Protein 5ZFG (pdb70)

B-factor: mean 17.33, std 9.73, range [2.69, 78.85]

Foldseek 3Di:
DAKEKEAALQDLLRLLLVLLCVVLVRGHHYDHAPVVVLRLVDVVVCVQPVVSDDIWMQDPNNIGDDSLVSSVVCCVPPPVVDPLQHPPVVLNVQLVVLSVCLVVAQLVLLVVPLCDDPVSVVSNVVSLVVQLVQCVVVVELASRHVDHHSSRRSNLLSVLSCVLSVNDPVVSPSVVNSNVVCCVVPVVSVVSSVSSSVVSND/DDKEKEAAQQDLLRLLLVLLCVVLVPDYHYDHQPVVVLRLPDVVVCVQPVVSDDIWMQDVNNIGDDSLVSSVCCCVPRPVVDPLQHPDVVLNVQLVVLSVLLVPAQLVLLVCQLDDPNDPVSVVSNVVSLVVQLVQCVVVVELASRHVDHHSSRRSNLLSVLSCVLVVNDPVVSPSVVNSNVVCCVVPVVSVVSSVSSSVVSD

Organism: Bombyx mori (NCBI:txid7091)

Sequence (405 aa):
MVLKLYAVVSDGPPSLSVRQALVALEVPFELINNVDFGAGEHMMTSDYALMNPQKEIPVLDDEGFYLSESNAILQYIICDKKYRPGSPLYPQDPKSRRAIVNHRLCFNLSSSYYANISAYTMRTPLGLKKVHISLDVLETYLTRTNTSYAAANHLTIADFPLINSTMTLEAIDDFDFSKYTKIHKKWYNDFKVKYPDLWKISESAMKEIQHMVLKLYAVVSDGPPSLSVRQALVALEVPFELINVDFGAGEHMMTSDYALMNPQKEIPVLDDEGFYLSESNAILQYICDKKYRPGSPLYPQDPKSRRAIVNHRLCFNLSSSYYANISAYTMAERTPLGLKKVHISLDVLETYLTRTNTSYAAANHLTIADFPLINSTMTLEAIDDFDFSKYTKIHKWYNDFKVKYPDDLWKISESSAMKEIQ

Solvent-accessible surface area: 17338 Å² total; per-residue (Å²): 152,55,5,58,0,34,1,19,50,70,10,10,37,0,0,1,0,47,0,0,0,62,38,6,144,16,102,49,79,64,35,98,9,77,126,80,79,18,65,10,122,68,93,104,8,17,108,26,1,13,21,92,89,27,6,0,0,18,8,110,49,26,97,5,5,20,20,10,0,0,0,7,4,0,2,18,93,74,95,72,62,10,83,14,4,18,116,76,39,103,39,16,1,33,0,0,3,11,2,12,1,10,49,40,18,0,51,46,42,0,25,78,30,6,124,171,79,120,111,19,66,125,88,0,46,88,4,0,78,14,0,27,32,22,4,71,113,47,117,30,61,19,1,7,16,106,72,13,0,0,0,0,0,8,0,0,0,0,0,0,0,0,54,10,46,136,28,111,10,56,149,15,96,78,0,69,132,7,4,54,60,0,42,122,136,52,68,78,4,14,133,18,0,60,56,0,17,116,84,40,96,205,82,106,9,70,0,36,1,20,52,70,10,12,38,0,0,1,0,47,0,0,0,56,37,6,143,17,93,46,86,67,36,98,9,78,128,80,81,18,64,10,121,66,92,104,7,16,109,26,2,14,22,91,88,26,6,0,0,18,12,152,48,25,98,5,4,20,21,11,0,0,0,7,4,0,1,18,91,82,96,72,62,10,83,15,4,18,118,75,38,105,38,16,1,33,0,0,4,10,2,12,2,10,50,38,19,0,52,48,41,0,22,68,30,7,76,104,152,124,66,118,112,18,68,125,88,0,44,89,4,0,77,14,0,28,34,21,3,71,109,49,115,29,62,24,1,5,18,106,72,12,0,0,0,0,0,8,0,0,0,0,0,0,0,0,53,10,52,133,28,107,12,57,148,16,94,79,0,74,122,6,4,52,46,0,43,110,134,70,78,93,10,13,136,18,0,73,70,0,14,130,99,46,111

Nearest PDB structures (foldseek):
  5zfg-assembly1_A  TM=1.005E+00  e=3.475E-33  Bombyx mori
  3vk9-assembly3_D  TM=9.423E-01  e=1.813E-15  Bombyx mori
  7rhp-assembly1_A  TM=9.390E-01  e=8.475E-15  Apis mellifera
  5f0g-assembly1_B  TM=9.377E-01  e=7.951E-14  Drosophila melanogaster
  5f0g-assembly1_A  TM=9.403E-01  e=1.444E-13  Drosophila melanogaster

Secondary structure (DSSP, 8-state):
--EEEEE-TT-HHHHHHHHHHHHTT--EEEEE--TTTTGGGSHHHHHH-TT--S-EEEETTEEEE-HHHHHHHHHHHH-TT-TTS--SHHHHHHHHHHHHHIIIIIHHHHHHHH---HHHHHHHHHHHHHHHHHHHHHT-SSSSSSS--TTHHHHHHHHHHHHHTT---TTSHHHHHHHHHHHHH-HHHHHHHHHHHHHHH-/--EEEEE-TT-HHHHHHHHHHHHTT---EEEE--TTTTGGGSHHHHHH-TT--S-EEEETTEEEE-HHHHHHHHHHHH-TT-TTS--SHHHHH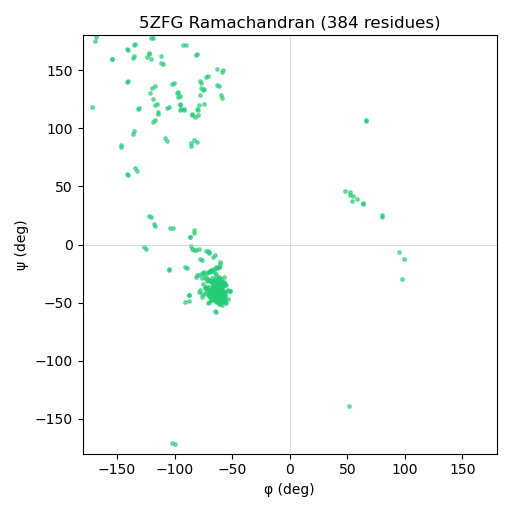HHHHHHHHIIIIIHHHHHHHH-----HHHHHHHHHHHHHHHHHHHHHT-SSSSSSS--TTHHHHHHHHHHHHHTT---TTSHHHHHHHHHHHHH-HHHHHHHHHHHHHH-

Structure (mmCIF, N/CA/C/O backbone):
data_5ZFG
#
_entry.id   5ZFG
#
_cell.length_a   86.249
_cell.length_b   86.249
_cell.length_c   58.772
_cell.angle_alpha   90.00
_cell.angle_beta   90.00
_cell.angle_gamma   90.00
#
_symmetry.space_group_name_H-M   'P 41'
#
loop_
_entity.id
_entity.type
_entity.pdbx_description
1 polymer 'Glutathione S-transferase'
2 non-polymer 1,2-ETHANEDIOL
3 non-polymer 'ACETATE ION'
4 water water
#
loop_
_atom_site.group_PDB
_atom_site.id
_atom_site.type_symbol
_atom_site.label_atom_id
_atom_site.label_alt_id
_atom_site.label_comp_id
_atom_site.label_asym_id
_atom_site.label_entity_id
_atom_site.label_seq_id
_atom_site.pdbx_PDB_ins_code
_atom_site.Cartn_x
_atom_site.Cartn_y
_atom_site.Cartn_z
_atom_site.occupancy
_atom_site.B_iso_or_equiv
_atom_site.auth_seq_id
_atom_site.auth_comp_id
_atom_site.auth_asym_id
_atom_site.auth_atom_id
_atom_site.pdbx_PDB_model_num
ATOM 1 N N . MET A 1 1 ? 53.956 21.053 -10.949 1.00 34.26 1 MET A N 1
ATOM 2 C CA . MET A 1 1 ? 53.689 22.484 -11.008 1.00 38.26 1 MET A CA 1
ATOM 3 C C . MET A 1 1 ? 52.501 22.823 -10.105 1.00 38.64 1 MET A C 1
ATOM 4 O O . MET A 1 1 ? 51.735 21.949 -9.700 1.00 35.07 1 MET A O 1
ATOM 9 N N . VAL A 1 2 ? 52.356 24.101 -9.795 1.00 44.38 2 VAL A N 1
ATOM 10 C CA . VAL A 1 2 ? 51.376 24.551 -8.817 1.00 34.83 2 VAL A CA 1
ATOM 11 C C . VAL A 1 2 ? 49.977 24.508 -9.437 1.00 23.10 2 VAL A C 1
ATOM 12 O O . VAL A 1 2 ? 49.770 24.924 -10.585 1.00 27.19 2 VAL A O 1
ATOM 16 N N . LEU A 1 3 ? 49.022 23.944 -8.700 1.00 29.15 3 LEU A N 1
ATOM 17 C CA . LEU A 1 3 ? 47.621 24.103 -9.066 1.00 25.40 3 LEU A CA 1
ATOM 18 C C . LEU A 1 3 ? 47.254 25.580 -8.987 1.00 16.22 3 LEU A C 1
ATOM 19 O O . LEU A 1 3 ? 47.809 26.329 -8.183 1.00 18.40 3 LEU A O 1
ATOM 24 N N . LYS A 1 4 ? 46.293 26.001 -9.808 1.00 15.15 4 LYS A N 1
ATOM 25 C CA . LYS A 1 4 ? 45.753 27.355 -9.733 1.00 12.13 4 LYS A CA 1
ATOM 26 C C . LYS A 1 4 ? 44.267 27.252 -9.418 1.00 8.85 4 LYS A C 1
ATOM 27 O O . LYS A 1 4 ? 43.533 26.562 -10.134 1.00 12.59 4 LYS A O 1
ATOM 33 N N . LEU A 1 5 ? 43.839 27.917 -8.350 1.00 6.32 5 LEU A N 1
ATOM 34 C CA . LEU A 1 5 ? 42.428 27.947 -7.963 1.00 7.61 5 LEU A CA 1
ATOM 35 C C . LEU A 1 5 ? 41.888 29.364 -8.074 1.00 7.72 5 LEU A C 1
ATOM 36 O O . LEU A 1 5 ? 42.365 30.269 -7.382 1.00 8.52 5 LEU A O 1
ATOM 41 N N . TYR A 1 6 ? 40.862 29.537 -8.898 1.00 6.22 6 TYR A N 1
ATOM 42 C CA . TYR A 1 6 ? 40.125 30.793 -8.977 1.00 8.66 6 TYR A CA 1
ATOM 43 C C . TYR A 1 6 ? 38.942 30.726 -8.017 1.00 8.55 6 TYR A C 1
ATOM 44 O O . TYR A 1 6 ? 38.051 29.888 -8.189 1.00 8.07 6 TYR A O 1
ATOM 53 N N . ALA A 1 7 ? 38.941 31.599 -7.006 1.00 6.25 7 ALA A N 1
ATOM 54 C CA . ALA A 1 7 ? 38.032 31.495 -5.867 1.00 9.66 7 ALA A CA 1
ATOM 55 C C . ALA A 1 7 ? 37.541 32.883 -5.471 1.00 10.94 7 ALA A C 1
ATOM 56 O O . ALA A 1 7 ? 38.092 33.896 -5.905 1.00 10.72 7 ALA A O 1
ATOM 58 N N . VAL A 1 8 ? 36.498 32.932 -4.621 1.00 10.46 8 VAL A N 1
ATOM 59 C CA A VAL A 1 8 ? 36.067 34.175 -3.989 0.75 9.61 8 VAL A CA 1
ATOM 60 C CA B VAL A 1 8 ? 36.057 34.172 -3.992 0.25 9.72 8 VAL A CA 1
ATOM 61 C C . VAL A 1 8 ? 36.116 34.000 -2.483 1.00 15.46 8 VAL A C 1
ATOM 62 O O . VAL A 1 8 ? 35.836 32.923 -1.950 1.00 10.08 8 VAL A O 1
ATOM 69 N N . SER A 1 9 ? 36.454 35.092 -1.798 1.00 12.24 9 SER A N 1
ATOM 70 C CA . SER A 1 9 ? 36.786 35.062 -0.381 1.00 12.49 9 SER A CA 1
ATOM 71 C C . SER A 1 9 ? 35.609 34.724 0.517 1.00 10.17 9 SER A C 1
ATOM 72 O O . SER A 1 9 ? 35.832 34.275 1.647 1.00 13.04 9 SER A O 1
ATOM 75 N N . ASP A 1 10 ? 34.372 34.934 0.061 1.00 7.85 10 ASP A N 1
ATOM 76 C CA . ASP A 1 10 ? 33.197 34.723 0.890 1.00 12.34 10 ASP A CA 1
ATOM 77 C C . ASP A 1 10 ? 32.280 33.618 0.357 1.00 10.85 10 ASP A C 1
ATOM 78 O O . ASP A 1 10 ? 31.125 33.524 0.783 1.00 14.35 10 ASP A O 1
ATOM 83 N N . GLY A 1 11 ? 32.758 32.778 -0.559 1.00 10.94 11 GLY A N 1
ATOM 84 C CA . GLY A 1 11 ? 31.906 31.779 -1.167 1.00 7.08 11 GLY A CA 1
ATOM 85 C C . GLY A 1 11 ? 32.150 30.373 -0.662 1.00 7.45 11 GLY A C 1
ATOM 86 O O . GLY A 1 11 ? 33.237 29.820 -0.826 1.00 7.96 11 GLY A O 1
ATOM 87 N N . PRO A 1 12 ? 31.141 29.761 -0.044 1.00 7.54 12 PRO A N 1
ATOM 88 C CA . PRO A 1 12 ? 31.319 28.429 0.561 1.00 5.63 12 PRO A CA 1
ATOM 89 C C . PRO A 1 12 ? 31.917 27.393 -0.386 1.00 8.44 12 PRO A C 1
ATOM 90 O O . PRO A 1 12 ? 32.764 26.599 0.053 1.00 9.22 12 PRO A O 1
ATOM 94 N N . PRO A 1 13 ? 31.544 27.351 -1.680 1.00 8.36 13 PRO A N 1
ATOM 95 C CA . PRO A 1 13 ? 32.173 26.334 -2.551 1.00 7.51 13 PRO A CA 1
ATOM 96 C C . PRO A 1 13 ? 33.674 26.536 -2.706 1.00 5.88 13 PRO A C 1
ATOM 97 O O . PRO A 1 13 ? 34.443 25.557 -2.749 1.00 4.06 13 PRO A O 1
ATOM 101 N N . SER A 1 14 ? 34.092 27.803 -2.787 1.00 4.57 14 SER A N 1
ATOM 102 C CA . SER A 1 14 ? 35.514 28.155 -2.811 1.00 6.11 14 SER A CA 1
ATOM 103 C C . SER A 1 14 ? 36.212 27.717 -1.526 1.00 5.37 14 SER A C 1
ATOM 104 O O . SER A 1 14 ? 37.313 27.138 -1.564 1.00 5.50 14 SER A O 1
ATOM 107 N N . LEU A 1 15 ? 35.600 28.025 -0.372 1.00 4.80 15 LEU A N 1
ATOM 108 C CA . LEU A 1 15 ? 36.196 27.674 0.913 1.00 6.45 15 LEU A CA 1
ATOM 109 C C . LEU A 1 15 ? 36.407 26.176 1.020 1.00 8.83 15 LEU A C 1
ATOM 110 O O . LEU A 1 15 ? 37.446 25.722 1.498 1.00 6.86 15 LEU A O 1
ATOM 115 N N . SER A 1 16 ? 35.433 25.391 0.560 1.00 4.82 16 SER A N 1
ATOM 116 C CA . SER A 1 16 ? 35.530 23.940 0.680 1.00 4.70 16 SER A CA 1
ATOM 117 C C . SER A 1 16 ? 36.718 23.406 -0.106 1.00 5.71 16 SER A C 1
ATOM 118 O O . SER A 1 16 ? 37.455 22.536 0.378 1.00 5.73 16 SER A O 1
ATOM 121 N N . VAL A 1 17 ? 36.927 23.915 -1.320 1.00 4.00 17 VAL A N 1
ATOM 122 C CA . VAL A 1 17 ? 38.047 23.429 -2.115 1.00 4.57 17 VAL A CA 1
ATOM 123 C C . VAL A 1 17 ? 39.368 23.814 -1.453 1.00 7.46 17 VAL A C 1
ATOM 124 O O . VAL A 1 17 ? 40.303 23.005 -1.392 1.00 6.30 17 VAL A O 1
ATOM 128 N N . ARG A 1 18 ? 39.447 25.031 -0.911 1.00 7.08 18 ARG A N 1
ATOM 129 C CA . ARG A 1 18 ? 40.680 25.440 -0.237 1.00 4.79 18 ARG A CA 1
ATOM 130 C C . ARG A 1 18 ? 40.971 24.551 0.965 1.00 4.97 18 ARG A C 1
ATOM 131 O O . ARG A 1 18 ? 42.121 24.145 1.174 1.00 8.69 18 ARG A O 1
ATOM 139 N N . GLN A 1 19 ? 39.945 24.238 1.767 1.00 5.58 19 GLN A N 1
ATOM 140 C CA . GLN A 1 19 ? 40.148 23.381 2.934 1.00 8.26 19 GLN A CA 1
ATOM 141 C C . GLN A 1 19 ? 40.675 22.008 2.530 1.00 9.13 19 GLN A C 1
ATOM 142 O O . GLN A 1 19 ? 41.608 21.489 3.153 1.00 10.11 19 GLN A O 1
ATOM 148 N N . ALA A 1 20 ? 40.116 21.421 1.467 1.00 7.39 20 ALA A N 1
ATOM 149 C CA . ALA A 1 20 ? 40.599 20.124 0.996 1.00 6.42 20 ALA A CA 1
ATOM 150 C C . ALA A 1 20 ? 42.053 20.192 0.518 1.00 8.59 20 ALA A C 1
ATOM 151 O O . ALA A 1 20 ? 42.862 19.308 0.837 1.00 10.03 20 ALA A O 1
ATOM 153 N N . LEU A 1 21 ? 42.398 21.213 -0.278 1.00 7.18 21 LEU A N 1
ATOM 154 C CA . LEU A 1 21 ? 43.779 21.355 -0.730 1.00 10.12 21 LEU A CA 1
ATOM 155 C C . LEU A 1 21 ? 44.725 21.492 0.456 1.00 10.12 21 LEU A C 1
ATOM 156 O O . LEU A 1 21 ? 45.805 20.891 0.468 1.00 10.43 21 LEU A O 1
ATOM 161 N N . VAL A 1 22 ? 44.318 22.255 1.472 1.00 10.50 22 VAL A N 1
ATOM 162 C CA . VAL A 1 22 ? 45.154 22.443 2.656 1.00 12.15 22 VAL A CA 1
ATOM 163 C C . VAL A 1 22 ? 45.239 21.157 3.467 1.00 12.93 22 VAL A C 1
ATOM 164 O O . VAL A 1 22 ? 46.329 20.755 3.899 1.00 14.52 22 VAL A O 1
ATOM 168 N N . ALA A 1 23 ? 44.100 20.477 3.668 1.00 11.95 23 ALA A N 1
ATOM 169 C CA . ALA A 1 23 ? 44.097 19.231 4.438 1.00 13.42 23 ALA A CA 1
ATOM 170 C C . ALA A 1 23 ? 44.969 18.166 3.782 1.00 18.10 23 ALA A C 1
ATOM 171 O O . ALA A 1 23 ? 45.650 17.392 4.469 1.00 17.93 23 ALA A O 1
ATOM 173 N N . LEU A 1 24 ? 44.961 18.110 2.458 1.00 9.85 24 LEU A N 1
ATOM 174 C CA . LEU A 1 24 ? 45.736 17.133 1.704 1.00 11.94 24 LEU A CA 1
ATOM 175 C C . LEU A 1 24 ? 47.165 17.589 1.444 1.00 13.48 24 LEU A C 1
ATOM 176 O O . LEU A 1 24 ? 47.944 16.838 0.831 1.00 13.04 24 LEU A O 1
ATOM 181 N N . GLU A 1 25 ? 47.520 18.797 1.887 1.00 11.82 25 GLU A N 1
ATOM 182 C CA . GLU A 1 25 ? 48.842 19.375 1.661 1.00 12.96 25 GLU A CA 1
ATOM 183 C C . GLU A 1 25 ? 49.212 19.402 0.179 1.00 15.01 25 GLU A C 1
ATOM 184 O O . GLU A 1 25 ? 50.345 19.108 -0.197 1.00 14.86 25 GLU A O 1
ATOM 190 N N . VAL A 1 26 ? 48.252 19.756 -0.670 1.00 14.06 26 VAL A N 1
ATOM 191 C CA . VAL A 1 26 ? 48.493 19.933 -2.098 1.00 11.90 26 VAL A CA 1
ATOM 192 C C . VAL A 1 26 ? 48.755 21.417 -2.334 1.00 14.17 26 VAL A C 1
ATOM 193 O O . VAL A 1 26 ? 47.857 22.242 -2.077 1.00 15.04 26 VAL A O 1
ATOM 197 N N . PRO A 1 27 ? 49.950 21.806 -2.771 1.00 18.44 27 PRO A N 1
ATOM 198 C CA . PRO A 1 27 ? 50.238 23.236 -2.942 1.00 18.48 27 PRO A CA 1
ATOM 199 C C . PRO A 1 27 ? 49.489 23.821 -4.132 1.00 15.68 27 PRO A C 1
ATOM 200 O O . PRO A 1 27 ? 49.298 23.160 -5.155 1.00 14.07 27 PRO A O 1
ATOM 204 N N . PHE A 1 28 ? 49.079 25.080 -3.995 1.00 19.60 28 PHE A N 1
ATOM 205 C CA . PHE A 1 28 ? 48.347 25.739 -5.068 1.00 13.84 28 PHE A CA 1
ATOM 206 C C . PHE A 1 28 ? 48.538 27.246 -4.979 1.00 14.79 28 PHE A C 1
ATOM 207 O O . PHE A 1 28 ? 48.910 27.786 -3.931 1.00 20.50 28 PHE A O 1
ATOM 215 N N . GLU A 1 29 ? 48.292 27.910 -6.107 1.00 12.96 29 GLU A N 1
ATOM 216 C CA . GLU A 1 29 ? 48.197 29.364 -6.183 1.00 13.33 29 GLU A CA 1
ATOM 217 C C . GLU A 1 29 ? 46.729 29.766 -6.115 1.00 15.20 29 GLU A C 1
ATOM 218 O O . GLU A 1 29 ? 45.901 29.202 -6.834 1.00 14.21 29 GLU A O 1
ATOM 224 N N . LEU A 1 30 ? 46.421 30.726 -5.247 1.00 10.21 30 LEU A N 1
ATOM 225 C CA . LEU A 1 30 ? 45.076 31.250 -5.064 1.00 10.83 30 LEU A CA 1
ATOM 226 C C . LEU A 1 30 ? 44.910 32.531 -5.871 1.00 13.51 30 LEU A C 1
ATOM 227 O O . LEU A 1 30 ? 45.701 33.471 -5.725 1.00 12.73 30 LEU A O 1
ATOM 232 N N . ILE A 1 31 ? 43.876 32.576 -6.705 1.00 9.48 31 ILE A N 1
ATOM 233 C CA . ILE A 1 31 ? 43.513 33.789 -7.431 1.00 13.24 31 ILE A CA 1
ATOM 234 C C . ILE A 1 31 ? 42.156 34.237 -6.909 1.00 13.20 31 ILE A C 1
ATOM 235 O O . ILE A 1 31 ? 41.146 33.553 -7.118 1.00 9.84 31 ILE A O 1
ATOM 240 N N . ASN A 1 32 ? 42.123 35.374 -6.211 1.00 9.83 32 ASN A N 1
ATOM 241 C CA A ASN A 1 32 ? 40.883 35.907 -5.662 0.36 15.67 32 ASN A CA 1
ATOM 242 C CA B ASN A 1 32 ? 40.870 35.884 -5.666 0.64 15.66 32 ASN A CA 1
ATOM 243 C C . ASN A 1 32 ? 40.146 36.642 -6.769 1.00 17.84 32 ASN A C 1
ATOM 244 O O . ASN A 1 32 ? 40.580 37.720 -7.188 1.00 19.77 32 ASN A O 1
ATOM 253 N N . VAL A 1 33 ? 39.036 36.071 -7.238 1.00 9.21 33 VAL A N 1
ATOM 254 C CA . VAL A 1 33 ? 38.315 36.636 -8.372 1.00 13.95 33 VAL A CA 1
ATOM 255 C C . VAL A 1 33 ? 37.568 37.883 -7.915 1.00 11.64 33 VAL A C 1
ATOM 256 O O . VAL A 1 33 ? 36.930 37.892 -6.852 1.00 14.78 33 VAL A O 1
ATOM 260 N N . ASP A 1 34 ? 37.670 38.951 -8.705 1.00 12.73 34 ASP A N 1
ATOM 261 C CA . ASP A 1 34 ? 37.033 40.227 -8.378 1.00 16.42 34 ASP A CA 1
ATOM 262 C C . ASP A 1 34 ? 35.559 40.148 -8.768 1.00 17.10 34 ASP A C 1
ATOM 263 O O . ASP A 1 34 ? 35.173 40.494 -9.880 1.00 14.85 34 ASP A O 1
ATOM 268 N N . PHE A 1 35 ? 34.734 39.672 -7.833 1.00 17.90 35 PHE A N 1
ATOM 269 C CA . PHE A 1 35 ? 33.312 39.491 -8.109 1.00 16.32 35 PHE A CA 1
ATOM 270 C C . PHE A 1 35 ? 32.636 40.829 -8.406 1.00 20.25 35 PHE A C 1
ATOM 271 O O . PHE A 1 35 ? 31.870 40.957 -9.372 1.00 15.21 35 PHE A O 1
ATOM 279 N N . GLY A 1 36 ? 32.933 41.846 -7.594 1.00 15.56 36 GLY A N 1
ATOM 280 C CA . GLY A 1 36 ? 32.349 43.164 -7.809 1.00 22.55 36 GLY A CA 1
ATOM 281 C C . GLY A 1 36 ? 32.677 43.770 -9.162 1.00 21.32 36 GLY A C 1
ATOM 282 O O . GLY A 1 36 ? 31.846 44.477 -9.745 1.00 18.47 36 GLY A O 1
ATOM 283 N N . ALA A 1 37 ? 33.887 43.514 -9.680 1.00 13.89 37 ALA A N 1
ATOM 284 C CA . ALA A 1 37 ? 34.257 43.991 -11.011 1.00 12.71 37 ALA A CA 1
ATOM 285 C C . ALA A 1 37 ? 33.733 43.102 -12.129 1.00 12.46 37 ALA A C 1
ATOM 286 O O . ALA A 1 37 ? 33.914 43.440 -13.307 1.00 14.20 37 ALA A O 1
ATOM 288 N N . GLY A 1 38 ? 33.106 41.970 -11.796 1.00 13.60 38 GLY A N 1
ATOM 289 C CA . GLY A 1 38 ? 32.578 41.082 -12.810 1.00 12.62 38 GLY A CA 1
ATOM 290 C C . GLY A 1 38 ? 33.596 40.181 -13.462 1.00 10.31 38 GLY A C 1
ATOM 291 O O . GLY A 1 38 ? 33.380 39.737 -14.595 1.00 10.39 38 GLY A O 1
ATOM 292 N N . GLU A 1 39 ? 34.716 39.905 -12.786 1.00 12.34 39 GLU A N 1
ATOM 293 C CA . GLU A 1 39 ? 35.807 39.177 -13.424 1.00 10.96 39 GLU A CA 1
ATOM 294 C C . GLU A 1 39 ? 35.370 37.787 -13.870 1.00 16.33 39 GLU A C 1
ATOM 295 O O . GLU A 1 39 ? 35.841 37.290 -14.899 1.00 13.62 39 GLU A O 1
ATOM 301 N N . HIS A 1 40 ? 34.447 37.162 -13.137 1.00 11.49 40 HIS A N 1
ATOM 302 C CA . HIS A 1 40 ? 33.959 35.835 -13.513 1.00 11.86 40 HIS A CA 1
ATOM 303 C C . HIS A 1 40 ? 33.042 35.855 -14.734 1.00 13.82 40 HIS A C 1
ATOM 304 O O . HIS A 1 40 ? 32.668 34.782 -15.224 1.00 10.40 40 HIS A O 1
ATOM 311 N N . MET A 1 41 ? 32.689 37.028 -15.263 1.00 11.77 41 MET A N 1
ATOM 312 C CA A MET A 1 41 ? 31.805 37.123 -16.413 0.65 11.90 41 MET A CA 1
ATOM 313 C CA B MET A 1 41 ? 31.805 37.111 -16.416 0.35 11.95 41 MET A CA 1
ATOM 314 C C . MET A 1 41 ? 32.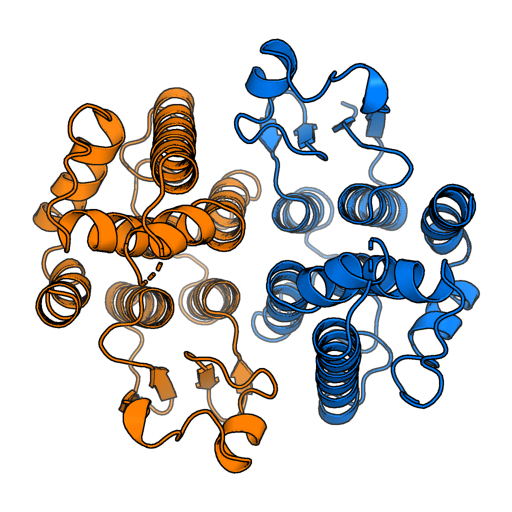545 37.368 -17.721 1.00 12.22 41 MET A C 1
ATOM 315 O O . MET A 1 41 ? 31.904 37.449 -18.767 1.00 12.07 41 MET A O 1
ATOM 324 N N . THR A 1 42 ? 33.873 37.475 -17.695 1.00 12.64 42 THR A N 1
ATOM 325 C CA . THR A 1 42 ? 34.601 37.776 -18.922 1.00 16.10 42 THR A CA 1
ATOM 326 C C . THR A 1 42 ? 34.800 36.531 -19.787 1.00 20.53 42 THR A C 1
ATOM 327 O O . THR A 1 42 ? 34.684 35.393 -19.330 1.00 12.07 42 THR A O 1
ATOM 331 N N . SER A 1 43 ? 35.147 36.764 -21.057 1.00 15.99 43 SER A N 1
ATOM 332 C CA . SER A 1 43 ? 35.427 35.647 -21.957 1.00 16.96 43 SER A CA 1
ATOM 333 C C . SER A 1 43 ? 36.673 34.875 -21.535 1.00 17.96 43 SER A C 1
ATOM 334 O O . SER A 1 43 ? 36.728 33.650 -21.713 1.00 15.95 43 SER A O 1
ATOM 337 N N . ASP A 1 44 ? 37.686 35.554 -20.985 1.00 16.80 44 ASP A N 1
ATOM 338 C CA . ASP A 1 44 ? 38.867 34.822 -20.533 1.00 16.81 44 ASP A CA 1
ATOM 339 C C . ASP A 1 44 ? 38.507 33.859 -19.408 1.00 14.68 44 ASP A C 1
ATOM 340 O O . ASP A 1 44 ? 38.982 32.719 -19.380 1.00 16.87 44 ASP A O 1
ATOM 345 N N . TYR A 1 45 ? 37.667 34.304 -18.473 1.00 11.95 45 TYR A N 1
ATOM 346 C CA . TYR A 1 45 ? 37.222 33.402 -17.412 1.00 12.59 45 TYR A CA 1
ATOM 347 C C . TYR A 1 45 ? 36.398 32.259 -17.987 1.00 15.14 45 TYR A C 1
ATOM 348 O O . TYR A 1 45 ? 36.516 31.108 -17.540 1.00 14.72 45 TYR A O 1
ATOM 357 N N . ALA A 1 46 ? 35.574 32.553 -18.996 1.00 13.95 46 ALA A N 1
ATOM 358 C CA . ALA A 1 46 ? 34.763 31.517 -19.617 1.00 15.03 46 ALA A CA 1
ATOM 359 C C . ALA A 1 46 ? 35.600 30.503 -20.398 1.00 14.39 46 ALA A C 1
ATOM 360 O O . ALA A 1 46 ? 35.132 29.380 -20.615 1.00 15.99 46 ALA A O 1
ATOM 362 N N . LEU A 1 47 ? 36.821 30.862 -20.822 1.00 16.00 47 LEU A N 1
ATOM 363 C CA . LEU A 1 47 ? 37.735 29.860 -21.366 1.00 13.31 47 LEU A CA 1
ATOM 364 C C . LEU A 1 47 ? 37.992 28.741 -20.368 1.00 17.07 47 LEU A C 1
ATOM 365 O O . LEU A 1 47 ? 38.165 27.582 -20.766 1.00 16.64 47 LEU A O 1
ATOM 370 N N . MET A 1 48 ? 38.034 29.071 -19.075 1.00 14.26 48 MET A N 1
ATOM 371 C CA . MET A 1 48 ? 38.237 28.072 -18.033 1.00 14.51 48 MET A CA 1
ATOM 372 C C . MET A 1 48 ? 36.922 27.450 -17.581 1.00 16.60 48 MET A C 1
ATOM 373 O O . MET A 1 48 ? 36.838 26.228 -17.416 1.00 17.36 48 MET A O 1
ATOM 378 N N . ASN A 1 49 ? 35.887 28.269 -17.387 1.00 13.38 49 ASN A N 1
ATOM 379 C CA . ASN A 1 49 ? 34.585 27.793 -16.929 1.00 11.36 49 ASN A CA 1
ATOM 380 C C . ASN A 1 49 ? 33.473 28.435 -17.745 1.00 9.04 49 ASN A C 1
ATOM 381 O O . ASN A 1 49 ? 33.027 29.549 -17.432 1.00 11.63 49 ASN A O 1
ATOM 386 N N . PRO A 1 50 ? 32.966 27.748 -18.764 1.00 12.52 50 PRO A N 1
ATOM 387 C CA . PRO A 1 50 ? 31.845 28.311 -19.537 1.00 11.70 50 PRO A CA 1
ATOM 388 C C . PRO A 1 50 ? 30.588 28.565 -18.710 1.00 9.80 50 PRO A C 1
ATOM 389 O O . PRO A 1 50 ? 29.717 29.321 -19.147 1.00 13.44 50 PRO A O 1
ATOM 393 N N . GLN A 1 51 ? 30.471 27.981 -17.513 1.00 12.23 51 GLN A N 1
ATOM 394 C CA . GLN A 1 51 ? 29.340 28.255 -16.636 1.00 8.88 51 GLN A CA 1
ATOM 395 C C . GLN A 1 51 ? 29.436 29.605 -15.921 1.00 13.10 51 GLN A C 1
ATOM 396 O O . GLN A 1 51 ? 28.441 30.047 -15.337 1.00 13.15 51 GLN A O 1
ATOM 402 N N . LYS A 1 52 ? 30.606 30.259 -15.940 1.00 12.11 52 LYS A N 1
ATOM 403 C CA . LYS A 1 52 ? 30.768 31.604 -15.380 1.00 12.15 52 LYS A CA 1
ATOM 404 C C . LYS A 1 52 ? 30.522 31.625 -13.876 1.00 8.12 52 LYS A C 1
ATOM 405 O O . LYS A 1 52 ? 29.992 32.597 -13.329 1.00 14.48 52 LYS A O 1
ATOM 411 N N . GLU A 1 53 ? 30.917 30.554 -13.201 1.00 9.54 53 GLU A N 1
ATOM 412 C CA . GLU A 1 53 ? 30.751 30.457 -11.767 1.00 9.36 53 GLU A CA 1
ATOM 413 C C . GLU A 1 53 ? 32.109 30.235 -11.118 1.00 9.51 53 GLU A C 1
ATOM 414 O O . GLU A 1 53 ? 33.096 29.889 -11.773 1.00 9.62 53 GLU A O 1
ATOM 420 N N . ILE A 1 54 ? 32.127 30.440 -9.805 1.00 9.22 54 ILE A N 1
ATOM 421 C CA . ILE A 1 54 ? 33.335 30.359 -8.993 1.00 8.14 54 ILE A CA 1
ATOM 422 C C . ILE A 1 54 ? 33.101 29.264 -7.964 1.00 5.60 54 ILE A C 1
ATOM 423 O O . ILE A 1 54 ? 32.059 29.270 -7.308 1.00 10.61 54 ILE A O 1
ATOM 428 N N . PRO A 1 55 ? 34.060 28.341 -7.722 1.00 5.92 55 PRO A N 1
ATOM 429 C CA . PRO A 1 55 ? 35.438 28.337 -8.220 1.00 7.62 55 PRO A CA 1
ATOM 430 C C . PRO A 1 55 ? 35.685 27.577 -9.515 1.00 6.98 55 PRO A C 1
ATOM 431 O O . PRO A 1 55 ? 34.820 26.846 -10.001 1.00 8.69 55 PRO A O 1
ATOM 435 N N . VAL A 1 56 ? 36.901 27.720 -10.051 1.00 4.61 56 VAL A N 1
ATOM 436 C CA . VAL A 1 56 ? 37.376 26.871 -11.140 1.00 6.87 56 VAL A CA 1
ATOM 437 C C . VAL A 1 56 ? 38.844 26.567 -10.883 1.00 7.30 56 VAL A C 1
ATOM 438 O O . VAL A 1 56 ? 39.596 27.437 -10.434 1.00 5.70 56 VAL A O 1
ATOM 442 N N . LEU A 1 57 ? 39.235 25.322 -11.147 1.00 7.15 57 LEU A N 1
ATOM 443 C CA . LEU A 1 57 ? 40.605 24.846 -10.970 1.00 8.42 57 LEU A CA 1
ATOM 444 C C . LEU A 1 57 ? 41.322 24.803 -12.312 1.00 8.86 57 LEU A C 1
ATOM 445 O O . LEU A 1 57 ? 40.740 24.406 -13.324 1.00 11.76 57 LEU A O 1
ATOM 450 N N . ASP A 1 58 ? 42.586 25.228 -12.323 1.00 7.78 58 ASP A N 1
ATOM 451 C CA . ASP A 1 58 ? 43.470 25.045 -13.475 1.00 10.24 58 ASP A CA 1
ATOM 452 C C . ASP A 1 58 ? 44.655 24.195 -13.022 1.00 14.24 58 ASP A C 1
ATOM 453 O O . ASP A 1 58 ? 45.539 24.681 -12.307 1.00 14.40 58 ASP A O 1
ATOM 458 N N . ASP A 1 59 ? 44.664 22.923 -13.427 1.00 15.66 59 ASP A N 1
ATOM 459 C CA . ASP A 1 59 ? 45.728 21.975 -13.073 1.00 16.27 59 ASP A CA 1
ATOM 460 C C . ASP A 1 59 ? 46.545 21.770 -14.342 1.00 18.96 59 ASP A C 1
ATOM 461 O O . ASP A 1 59 ? 46.252 20.891 -15.155 1.00 17.52 59 ASP A O 1
ATOM 466 N N . GLU A 1 60 ? 47.553 22.624 -14.514 1.00 24.56 60 GLU A N 1
ATOM 467 C CA . GLU A 1 60 ? 48.468 22.576 -15.654 1.00 27.22 60 GLU A CA 1
ATOM 468 C C . GLU A 1 60 ? 47.709 22.453 -16.975 1.00 17.33 60 GLU A C 1
ATOM 469 O O . GLU A 1 60 ? 48.043 21.645 -17.840 1.00 25.14 60 GLU A O 1
ATOM 475 N N . GLY A 1 61 ? 46.657 23.272 -17.121 1.00 17.75 61 GLY A N 1
ATOM 476 C CA . GLY A 1 61 ? 45.893 23.363 -18.347 1.00 17.78 61 GLY A CA 1
ATOM 477 C C . GLY A 1 61 ? 44.597 22.577 -18.354 1.00 17.42 61 GLY A C 1
ATOM 478 O O . GLY A 1 61 ? 43.779 22.768 -19.260 1.00 19.48 61 GLY A O 1
ATOM 479 N N . PHE A 1 62 ? 44.393 21.700 -17.379 1.00 21.87 62 PHE A N 1
ATOM 480 C CA . PHE A 1 62 ? 43.120 21.009 -17.201 1.00 16.47 62 PHE A CA 1
ATOM 481 C C . PHE A 1 62 ? 42.210 21.918 -16.383 1.00 14.32 62 PHE A C 1
ATOM 482 O O . PHE A 1 62 ? 42.488 22.169 -15.208 1.00 11.77 62 PHE A O 1
ATOM 490 N N . TYR A 1 63 ? 41.147 22.424 -17.005 1.00 13.24 63 TYR A N 1
ATOM 491 C CA . TYR A 1 63 ? 40.191 23.323 -16.359 1.00 12.71 63 TYR A CA 1
ATOM 492 C C . TYR A 1 63 ? 38.999 22.533 -15.837 1.00 12.93 63 TYR A C 1
ATOM 493 O O . TYR A 1 63 ? 38.270 21.921 -16.620 1.00 12.92 63 TYR A O 1
ATOM 502 N N . LEU A 1 64 ? 38.765 22.593 -14.529 1.00 13.32 64 LEU A N 1
ATOM 503 C CA . LEU A 1 64 ? 37.688 21.829 -13.909 1.00 8.78 64 LEU A CA 1
ATOM 504 C C . LEU A 1 64 ? 36.875 22.755 -13.013 1.00 10.37 64 LEU A C 1
ATOM 505 O O . LEU A 1 64 ? 37.406 23.302 -12.044 1.00 7.88 64 LEU A O 1
ATOM 510 N N . SER A 1 65 ? 35.588 22.939 -13.333 1.00 6.83 65 SER A N 1
ATOM 511 C CA . SER A 1 65 ? 34.683 23.651 -12.440 1.00 7.09 65 SER A CA 1
ATOM 512 C C . SER A 1 65 ? 33.813 22.644 -11.686 1.00 4.81 65 SER A C 1
ATOM 513 O O . SER A 1 65 ? 34.027 21.426 -11.790 1.00 5.89 65 SER A O 1
ATOM 516 N N . GLU A 1 66 ? 32.799 23.166 -10.960 1.00 6.33 66 GLU A N 1
ATOM 517 C CA . GLU A 1 66 ? 31.951 22.446 -10.006 1.00 5.33 66 GLU A CA 1
ATOM 518 C C . GLU A 1 66 ? 32.752 21.983 -8.794 1.00 7.36 66 GLU A C 1
ATOM 519 O O . GLU A 1 66 ? 33.525 21.017 -8.879 1.00 4.85 66 GLU A O 1
ATOM 525 N N . SER A 1 67 ? 32.528 22.646 -7.652 1.00 4.45 67 SER A N 1
ATOM 526 C CA . SER A 1 67 ? 33.368 22.419 -6.476 1.00 4.59 67 SER A CA 1
ATOM 527 C C . SER A 1 67 ? 33.324 20.965 -6.001 1.00 5.33 67 SER A C 1
ATOM 528 O O . SER A 1 67 ? 34.348 20.430 -5.552 1.00 4.16 67 SER A O 1
ATOM 531 N N . ASN A 1 68 ? 32.165 20.287 -6.119 1.00 3.50 68 ASN A N 1
ATOM 532 C CA . ASN A 1 68 ? 32.126 18.879 -5.715 1.00 4.40 68 ASN A CA 1
ATOM 533 C C . ASN A 1 68 ? 33.054 18.032 -6.585 1.00 4.72 68 ASN A C 1
ATOM 534 O O . ASN A 1 68 ? 33.780 17.167 -6.076 1.00 4.44 68 ASN A O 1
ATOM 539 N N . ALA A 1 69 ? 33.040 18.265 -7.899 1.00 3.60 69 ALA A N 1
ATOM 540 C CA . ALA A 1 69 ? 33.925 17.525 -8.798 1.00 3.29 69 ALA A CA 1
ATOM 541 C C . ALA A 1 69 ? 35.387 17.872 -8.541 1.00 4.55 69 ALA A C 1
ATOM 542 O O . ALA A 1 69 ? 36.263 17.001 -8.628 1.00 4.99 69 ALA A O 1
ATOM 544 N N . ILE A 1 70 ? 35.663 19.138 -8.212 1.00 4.33 70 ILE A N 1
ATOM 545 C CA . ILE A 1 70 ? 37.034 19.533 -7.879 1.00 5.10 70 ILE A CA 1
ATOM 546 C C . ILE A 1 70 ? 37.505 18.798 -6.631 1.00 5.55 70 ILE A C 1
ATOM 547 O O . ILE A 1 70 ? 38.626 18.273 -6.585 1.00 5.54 70 ILE A O 1
ATOM 552 N N . LEU A 1 71 ? 36.650 18.741 -5.600 1.00 4.76 71 LEU A N 1
ATOM 553 C CA . LEU A 1 71 ? 36.990 18.008 -4.383 1.00 5.42 71 LEU A CA 1
ATOM 554 C C . LEU A 1 71 ? 37.328 16.554 -4.696 1.00 6.70 71 LEU A C 1
ATOM 555 O O . LEU A 1 71 ? 38.334 16.016 -4.215 1.00 4.99 71 LEU A O 1
ATOM 560 N N . GLN A 1 72 ? 36.483 15.897 -5.489 1.00 4.48 72 GLN A N 1
ATOM 561 C CA . GLN A 1 72 ? 36.732 14.499 -5.841 1.00 4.34 72 GLN A CA 1
ATOM 562 C C . GLN A 1 72 ? 38.039 14.341 -6.623 1.00 5.80 72 GLN A C 1
ATOM 563 O O . GLN A 1 72 ? 38.801 13.387 -6.396 1.00 6.85 72 GLN A O 1
ATOM 569 N N . TYR A 1 73 ? 38.326 15.283 -7.523 1.00 4.39 73 TYR A N 1
ATOM 570 C CA . TYR A 1 73 ? 39.490 15.165 -8.398 1.00 6.69 73 TYR A CA 1
ATOM 571 C C . TYR A 1 73 ? 40.786 15.309 -7.614 1.00 6.45 73 TYR A C 1
ATOM 572 O O . TYR A 1 73 ? 41.724 14.528 -7.801 1.00 7.73 73 TYR A O 1
ATOM 581 N N . ILE A 1 74 ? 40.860 16.299 -6.724 1.00 7.11 74 ILE A N 1
ATOM 582 C CA A ILE A 1 74 ? 42.078 16.519 -5.942 0.42 6.78 74 ILE A CA 1
ATOM 583 C CA B ILE A 1 74 ? 42.125 16.477 -6.031 0.58 6.76 74 ILE A CA 1
ATOM 584 C C . ILE A 1 74 ? 42.432 15.266 -5.154 1.00 10.87 74 ILE A C 1
ATOM 585 O O . ILE A 1 74 ? 43.602 14.875 -5.039 1.00 10.19 74 ILE A O 1
ATOM 594 N N . CYS A 1 75 ? 41.413 14.609 -4.594 1.00 7.58 75 CYS A N 1
ATOM 595 C CA . CYS A 1 75 ? 41.642 13.368 -3.857 1.00 8.95 75 CYS A CA 1
ATOM 596 C C . CYS A 1 75 ? 42.043 12.229 -4.789 1.00 11.69 75 CYS A C 1
ATOM 597 O O . CYS A 1 75 ? 43.025 11.523 -4.526 1.00 9.93 75 CYS A O 1
ATOM 600 N N . ASP A 1 76 ? 41.276 12.022 -5.872 1.00 8.27 76 ASP A N 1
ATOM 601 C CA . ASP A 1 76 ? 41.561 10.938 -6.820 1.00 11.48 76 ASP A CA 1
ATOM 602 C C . ASP A 1 76 ? 42.949 11.076 -7.437 1.00 9.48 76 ASP A C 1
ATOM 603 O O . ASP A 1 76 ? 43.666 10.081 -7.598 1.00 11.60 76 ASP A O 1
ATOM 608 N N . LYS A 1 77 ? 43.339 12.296 -7.811 1.00 10.38 77 LYS A N 1
ATOM 609 C CA A LYS A 1 77 ? 44.607 12.454 -8.512 0.49 11.22 77 LYS A CA 1
ATOM 610 C CA B LYS A 1 77 ? 44.600 12.510 -8.514 0.51 11.23 77 LYS A CA 1
ATOM 611 C C . LYS A 1 77 ? 45.789 12.513 -7.556 1.00 12.85 77 LYS A C 1
ATOM 612 O O . LYS A 1 77 ? 46.806 11.856 -7.806 1.00 12.23 77 LYS A O 1
ATOM 623 N N . TYR A 1 78 ? 45.686 13.254 -6.453 1.00 12.44 78 TYR A N 1
ATOM 624 C CA . TYR A 1 78 ? 46.878 13.474 -5.632 1.00 9.87 78 TYR A CA 1
ATOM 625 C C . TYR A 1 78 ? 46.939 12.680 -4.339 1.00 14.57 78 TYR A C 1
ATOM 626 O O . TYR A 1 78 ? 48.041 12.497 -3.810 1.00 12.36 78 TYR A O 1
ATOM 635 N N . ARG A 1 79 ? 45.828 12.193 -3.800 1.00 10.51 79 ARG A N 1
ATOM 636 C CA . ARG 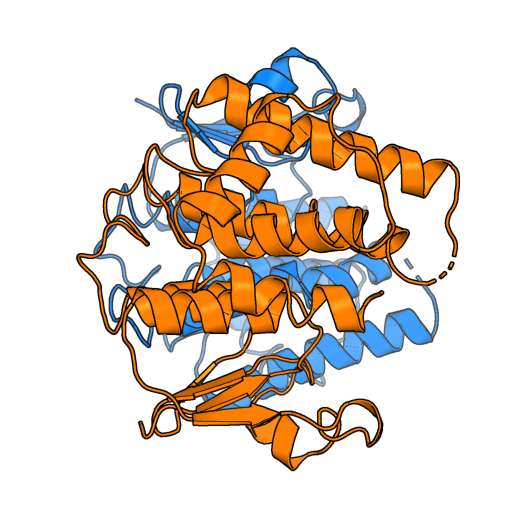A 1 79 ? 45.874 11.394 -2.574 1.00 12.57 79 ARG A CA 1
ATOM 637 C C . ARG A 1 79 ? 44.872 10.243 -2.638 1.00 12.73 79 ARG A C 1
ATOM 638 O O . ARG A 1 79 ? 43.980 10.136 -1.797 1.00 11.77 79 ARG A O 1
ATOM 646 N N . PRO A 1 80 ? 45.023 9.333 -3.611 1.00 13.16 80 PRO A N 1
ATOM 647 C CA . PRO A 1 80 ? 44.013 8.265 -3.771 1.00 15.03 80 PRO A CA 1
ATOM 648 C C . PRO A 1 80 ? 43.847 7.373 -2.552 1.00 22.81 80 PRO A C 1
ATOM 649 O O . PRO A 1 80 ? 42.744 6.862 -2.321 1.00 26.33 80 PRO A O 1
ATOM 653 N N . GLY A 1 81 ? 44.891 7.170 -1.759 1.00 18.86 81 GLY A N 1
ATOM 654 C CA . GLY A 1 81 ? 44.722 6.362 -0.572 1.00 20.98 81 GLY A CA 1
ATOM 655 C C . GLY A 1 81 ? 44.239 7.090 0.661 1.00 20.84 81 GLY A C 1
ATOM 656 O O . GLY A 1 81 ? 44.179 6.476 1.731 1.00 21.50 81 GLY A O 1
ATOM 657 N N . SER A 1 82 ? 43.876 8.396 0.555 1.00 17.71 82 SER A N 1
ATOM 658 C CA . SER A 1 82 ? 43.542 9.155 1.759 1.00 15.55 82 SER A CA 1
ATOM 659 C C . SER A 1 82 ? 42.141 8.803 2.262 1.00 16.02 82 SER A C 1
ATOM 660 O O . SER A 1 82 ? 41.206 8.680 1.465 1.00 13.72 82 SER A O 1
ATOM 663 N N . PRO A 1 83 ? 41.978 8.664 3.581 1.00 13.62 83 PRO A N 1
ATOM 664 C CA . PRO A 1 83 ? 40.637 8.502 4.157 1.00 17.36 83 PRO A CA 1
ATOM 665 C C . PRO A 1 83 ? 39.750 9.716 3.971 1.00 13.83 83 PRO A C 1
ATOM 666 O O . PRO A 1 83 ? 38.556 9.625 4.276 1.00 13.99 83 PRO A O 1
ATOM 670 N N . LEU A 1 84 ? 40.287 10.845 3.504 1.00 14.03 84 LEU A N 1
ATOM 671 C CA . LEU A 1 84 ? 39.424 11.982 3.205 1.00 10.69 84 LEU A CA 1
ATOM 672 C C . LEU A 1 84 ? 38.456 11.663 2.065 1.00 9.99 84 LEU A C 1
ATOM 673 O O . LEU A 1 84 ? 37.432 12.341 1.925 1.00 11.57 84 LEU A O 1
ATOM 678 N N . TYR A 1 85 ? 38.760 10.655 1.248 1.00 9.21 85 TYR A N 1
ATOM 679 C CA . TYR A 1 85 ? 37.841 10.196 0.206 1.00 7.50 85 TYR A CA 1
ATOM 680 C C . TYR A 1 85 ? 38.043 8.700 0.062 1.00 6.73 85 TYR A C 1
ATOM 681 O O . TYR A 1 85 ? 38.810 8.242 -0.794 1.00 10.24 85 TYR A O 1
ATOM 690 N N . PRO A 1 86 ? 37.352 7.902 0.879 1.00 12.04 86 PRO A N 1
ATOM 691 C CA . PRO A 1 86 ? 37.583 6.449 0.887 1.00 16.51 86 PRO A CA 1
ATOM 692 C C . PRO A 1 86 ? 37.339 5.804 -0.468 1.00 13.61 86 PRO A C 1
ATOM 693 O O . PRO A 1 86 ? 36.472 6.219 -1.240 1.00 12.33 86 PRO A O 1
ATOM 697 N N . GLN A 1 87 ? 38.101 4.746 -0.736 1.00 15.75 87 GLN A N 1
ATOM 698 C CA . GLN A 1 87 ? 37.961 3.992 -1.974 1.00 15.61 87 GLN A CA 1
ATOM 699 C C . GLN A 1 87 ? 36.943 2.864 -1.875 1.00 11.60 87 GLN A C 1
ATOM 700 O O . GLN A 1 87 ? 36.442 2.419 -2.909 1.00 17.14 87 GLN A O 1
ATOM 706 N N . ASP A 1 88 ? 36.606 2.417 -0.670 1.00 15.38 88 ASP A N 1
ATOM 707 C CA . ASP A 1 88 ? 35.590 1.385 -0.523 1.00 14.52 88 ASP A CA 1
ATOM 708 C C . ASP A 1 88 ? 34.280 1.880 -1.133 1.00 15.70 88 ASP A C 1
ATOM 709 O O . ASP A 1 88 ? 33.798 2.951 -0.747 1.00 14.93 88 ASP A O 1
ATOM 714 N N . PRO A 1 89 ? 33.668 1.126 -2.055 1.00 11.98 89 PRO A N 1
ATOM 715 C CA . PRO A 1 89 ? 32.487 1.654 -2.772 1.00 13.70 89 PRO A CA 1
ATOM 716 C C . PRO A 1 89 ? 31.374 2.162 -1.874 1.00 11.86 89 PRO A C 1
ATOM 717 O O . PRO A 1 89 ? 30.841 3.250 -2.124 1.00 11.31 89 PRO A O 1
ATOM 721 N N . LYS A 1 90 ? 30.991 1.401 -0.845 1.00 10.26 90 LYS A N 1
ATOM 722 C CA . LYS A 1 90 ? 29.929 1.843 0.053 1.00 14.70 90 LYS A CA 1
ATOM 723 C C . LYS A 1 90 ? 30.325 3.103 0.814 1.00 15.19 90 LYS A C 1
ATOM 724 O O . LYS A 1 90 ? 29.550 4.066 0.893 1.00 11.39 90 LYS A O 1
ATOM 730 N N . SER A 1 91 ? 31.519 3.104 1.415 1.00 12.44 91 SER A N 1
ATOM 731 C CA . SER A 1 91 ? 31.970 4.291 2.140 1.00 13.21 91 SER A CA 1
ATOM 732 C C . SER A 1 91 ? 32.089 5.490 1.205 1.00 9.72 91 SER A C 1
ATOM 733 O O . SER A 1 91 ? 31.768 6.625 1.587 1.00 9.11 91 SER A O 1
ATOM 736 N N . ARG A 1 92 ? 32.560 5.250 -0.019 1.00 11.65 92 ARG A N 1
ATOM 737 C CA A ARG A 1 92 ? 32.657 6.321 -1.006 0.42 11.13 92 ARG A CA 1
ATOM 738 C CA B ARG A 1 92 ? 32.657 6.326 -1.001 0.58 11.14 92 ARG A CA 1
ATOM 739 C C . ARG A 1 92 ? 31.279 6.857 -1.372 1.00 9.54 92 ARG A C 1
ATOM 740 O O . ARG A 1 92 ? 31.106 8.069 -1.579 1.00 6.00 92 ARG A O 1
ATOM 755 N N . ALA A 1 93 ? 30.288 5.965 -1.456 1.00 7.92 93 ALA A N 1
ATOM 756 C CA . ALA A 1 93 ? 28.927 6.386 -1.797 1.00 7.05 93 ALA A CA 1
ATOM 757 C C . ALA A 1 93 ? 28.336 7.304 -0.736 1.00 8.04 93 ALA A C 1
ATOM 758 O O . ALA A 1 93 ? 27.576 8.224 -1.064 1.00 9.42 93 ALA A O 1
ATOM 760 N N . ILE A 1 94 ? 28.640 7.058 0.543 1.00 9.25 94 ILE A N 1
ATOM 761 C CA . ILE A 1 94 ? 28.138 7.957 1.581 1.00 7.82 94 ILE A CA 1
ATOM 762 C C . ILE A 1 94 ? 28.733 9.351 1.402 1.00 7.32 94 ILE A C 1
ATOM 763 O O . ILE A 1 94 ? 28.026 10.360 1.520 1.00 7.26 94 ILE A O 1
ATOM 768 N N . VAL A 1 95 ? 30.032 9.427 1.084 1.00 9.41 95 VAL A N 1
ATOM 769 C CA . VAL A 1 95 ? 30.651 10.722 0.797 1.00 8.03 95 VAL A CA 1
ATOM 770 C C . VAL A 1 95 ? 29.988 11.380 -0.402 1.00 5.99 95 VAL A C 1
ATOM 771 O O . VAL A 1 95 ? 29.583 12.548 -0.341 1.00 6.57 95 VAL A O 1
ATOM 775 N N . ASN A 1 96 ? 29.868 10.635 -1.508 1.00 5.53 96 ASN A N 1
ATOM 776 C CA . ASN A 1 9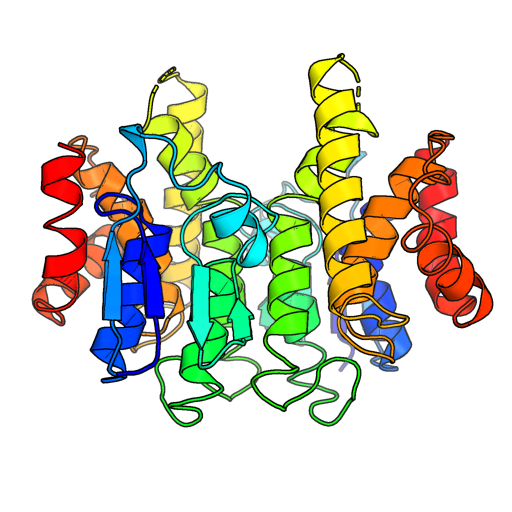6 ? 29.256 11.169 -2.719 1.00 6.39 96 ASN A CA 1
ATOM 777 C C . ASN A 1 96 ? 27.838 11.642 -2.459 1.00 6.02 96 ASN A C 1
ATOM 778 O O . ASN A 1 96 ? 27.437 12.702 -2.955 1.00 4.24 96 ASN A O 1
ATOM 783 N N . HIS A 1 97 ? 27.068 10.873 -1.686 1.00 5.91 97 HIS A N 1
ATOM 784 C CA . HIS A 1 97 ? 25.714 11.294 -1.358 1.00 5.84 97 HIS A CA 1
ATOM 785 C C . HIS A 1 97 ? 25.717 12.633 -0.631 1.00 6.42 97 HIS A C 1
ATOM 786 O O . HIS A 1 97 ? 24.960 13.554 -0.976 1.00 4.14 97 HIS A O 1
ATOM 793 N N . ARG A 1 98 ? 26.557 12.750 0.405 1.00 7.15 98 ARG A N 1
ATOM 794 C CA . ARG A 1 98 ? 26.563 13.970 1.202 1.00 6.31 98 ARG A CA 1
ATOM 795 C C . ARG A 1 98 ? 26.971 15.185 0.372 1.00 3.24 98 ARG A C 1
ATOM 796 O O . ARG A 1 98 ? 26.456 16.289 0.600 1.00 4.48 98 ARG A O 1
ATOM 804 N N . LEU A 1 99 ? 27.865 14.998 -0.607 1.00 5.76 99 LEU A N 1
ATOM 805 C CA . LEU A 1 99 ? 28.216 16.073 -1.534 1.00 4.26 99 LEU A CA 1
ATOM 806 C C . LEU A 1 99 ? 27.005 16.486 -2.369 1.00 5.57 99 LEU A C 1
ATOM 807 O O . LEU A 1 99 ? 26.687 17.673 -2.474 1.00 5.48 99 LEU A O 1
ATOM 812 N N . CYS A 1 100 ? 26.305 15.503 -2.949 1.00 5.26 100 CYS A N 1
ATOM 813 C CA . CYS A 1 100 ? 25.105 15.803 -3.725 1.00 5.40 100 CYS A CA 1
ATOM 814 C C . CYS A 1 100 ? 24.037 16.470 -2.864 1.00 3.17 100 CYS A C 1
ATOM 815 O O . CYS A 1 100 ? 23.371 17.410 -3.309 1.00 6.33 100 CYS A O 1
ATOM 818 N N . PHE A 1 101 ? 23.842 15.963 -1.639 1.00 5.70 101 PHE A N 1
ATOM 819 C CA . PHE A 1 101 ? 22.847 16.519 -0.718 1.00 5.27 101 PHE A CA 1
ATOM 820 C C . PHE A 1 101 ? 23.145 17.982 -0.406 1.00 7.65 101 PHE A C 1
ATOM 821 O O . PHE A 1 101 ? 22.232 18.814 -0.355 1.00 8.03 101 PHE A O 1
ATOM 829 N N . ASN A 1 102 ? 24.418 18.328 -0.216 1.00 6.05 102 ASN A N 1
ATOM 830 C CA . ASN A 1 102 ? 24.730 19.739 0.001 1.00 6.28 102 ASN A CA 1
ATOM 831 C C . ASN A 1 102 ? 24.361 20.580 -1.212 1.00 5.91 102 ASN A C 1
ATOM 832 O O . ASN A 1 102 ? 23.752 21.651 -1.080 1.00 6.95 102 ASN A O 1
ATOM 837 N N . LEU A 1 103 ? 24.704 20.099 -2.405 1.00 4.95 103 LEU A N 1
ATOM 838 C CA . LEU A 1 103 ? 24.487 20.870 -3.625 1.00 6.62 103 LEU A CA 1
ATOM 839 C C . LEU A 1 103 ? 23.002 20.980 -3.957 1.00 10.48 103 LEU A C 1
ATOM 840 O O . LEU A 1 103 ? 22.519 22.063 -4.322 1.00 12.09 103 LEU A O 1
ATOM 845 N N . SER A 1 104 ? 22.270 19.876 -3.828 1.00 7.84 104 SER A N 1
ATOM 846 C CA . SER A 1 104 ? 20.877 19.842 -4.265 1.00 9.22 104 SER A CA 1
ATOM 847 C C . SER A 1 104 ? 19.913 20.465 -3.262 1.00 11.31 104 SER A C 1
ATOM 848 O O . SER A 1 104 ? 18.835 20.931 -3.663 1.00 11.33 104 SER A O 1
ATOM 851 N N . SER A 1 105 ? 20.269 20.478 -1.974 1.00 6.38 105 SER A N 1
ATOM 852 C CA A SER A 1 105 ? 19.281 20.674 -0.918 0.63 9.37 105 SER A CA 1
ATOM 853 C CA B SER A 1 105 ? 19.284 20.666 -0.915 0.37 9.40 105 SER A CA 1
ATOM 854 C C . SER A 1 105 ? 19.781 21.532 0.241 1.00 11.16 105 SER A C 1
ATOM 855 O O . SER A 1 105 ? 19.207 22.589 0.530 1.00 9.85 105 SER A O 1
ATOM 860 N N . TYR A 1 106 ? 20.821 21.076 0.940 1.00 6.85 106 TYR A N 1
ATOM 861 C CA . TYR A 1 106 ? 21.225 21.732 2.181 1.00 8.75 106 TYR A CA 1
ATOM 862 C C . TYR A 1 106 ? 21.715 23.150 1.916 1.00 9.78 106 TYR A C 1
ATOM 863 O O . TYR A 1 106 ? 21.181 24.118 2.466 1.00 8.39 106 TYR A O 1
ATOM 872 N N . TYR A 1 107 ? 22.725 23.294 1.058 1.00 7.41 107 TYR A N 1
ATOM 873 C CA . TYR A 1 107 ? 23.208 24.631 0.721 1.00 8.70 107 TYR A CA 1
ATOM 874 C C . TYR A 1 107 ? 22.141 25.432 -0.019 1.00 11.87 107 TYR A C 1
ATOM 875 O O . TYR A 1 107 ? 22.008 26.644 0.193 1.00 10.53 107 TYR A O 1
ATOM 884 N N . ALA A 1 108 ? 21.359 24.765 -0.873 1.00 8.53 108 ALA A N 1
ATOM 885 C CA . ALA A 1 108 ? 20.336 25.453 -1.656 1.00 13.77 108 ALA A CA 1
ATOM 886 C C . ALA A 1 108 ? 19.310 26.123 -0.752 1.00 10.72 108 ALA A C 1
ATOM 887 O O . ALA A 1 108 ? 18.960 27.290 -0.954 1.00 13.00 108 ALA A O 1
ATOM 889 N N . ASN A 1 109 ? 18.821 25.391 0.252 1.00 7.78 109 ASN A N 1
ATOM 890 C CA . ASN A 1 109 ? 17.804 25.920 1.153 1.00 10.43 109 ASN A CA 1
ATOM 891 C C . ASN A 1 109 ? 18.403 26.891 2.155 1.00 15.24 109 ASN A C 1
ATOM 892 O O . ASN A 1 109 ? 17.805 27.934 2.437 1.00 11.92 109 ASN A O 1
ATOM 897 N N . ILE A 1 110 ? 19.570 26.560 2.715 1.00 11.44 110 ILE A N 1
ATOM 898 C CA . ILE A 1 110 ? 20.145 27.417 3.748 1.00 12.70 110 ILE A CA 1
ATOM 899 C C . ILE A 1 110 ? 20.554 28.760 3.156 1.00 11.86 110 ILE A C 1
ATOM 900 O O . ILE A 1 110 ? 20.208 29.814 3.698 1.00 10.99 110 ILE A O 1
ATOM 905 N N . SER A 1 111 ? 21.253 28.744 2.013 1.00 10.77 111 SER A N 1
ATOM 906 C CA . SER A 1 111 ? 21.756 29.981 1.431 1.00 16.48 111 SER A CA 1
ATOM 907 C C . SER A 1 111 ? 20.629 30.878 0.951 1.00 19.19 111 SER A C 1
ATOM 908 O O . SER A 1 111 ? 20.754 32.103 1.032 1.00 17.95 111 SER A O 1
ATOM 911 N N . ALA A 1 112 ? 19.526 30.299 0.453 1.00 17.51 112 ALA A N 1
ATOM 912 C CA . ALA A 1 112 ? 18.390 31.123 0.053 1.00 15.79 112 ALA A CA 1
ATOM 913 C C . ALA A 1 112 ? 17.899 31.976 1.211 1.00 16.97 112 ALA A C 1
ATOM 914 O O . ALA A 1 112 ? 17.444 33.107 1.008 1.00 19.52 112 ALA A O 1
ATOM 916 N N . TYR A 1 113 ? 18.020 31.469 2.434 1.00 10.25 113 TYR A N 1
ATOM 917 C CA . TYR A 1 113 ? 17.575 32.206 3.605 1.00 12.76 113 TYR A CA 1
ATOM 918 C C . TYR A 1 113 ? 18.677 33.074 4.210 1.00 18.44 113 TYR A C 1
ATOM 919 O O . TYR A 1 113 ? 18.446 34.257 4.494 1.00 16.93 113 TYR A O 1
ATOM 928 N N . THR A 1 114 ? 19.869 32.499 4.442 1.00 15.90 114 THR A N 1
ATOM 929 C CA . THR A 1 114 ? 20.899 33.249 5.163 1.00 19.17 114 THR A CA 1
ATOM 930 C C . THR A 1 114 ? 21.405 34.425 4.339 1.00 24.24 114 THR A C 1
ATOM 931 O O . THR A 1 114 ? 21.793 35.454 4.905 1.00 22.66 114 THR A O 1
ATOM 935 N N . MET A 1 115 ? 21.368 34.316 3.017 1.00 24.05 115 MET A N 1
ATOM 936 C CA . MET A 1 115 ? 21.459 35.498 2.162 1.00 30.97 115 MET A CA 1
ATOM 937 C C . MET A 1 115 ? 20.106 36.211 2.102 1.00 30.43 115 MET A C 1
ATOM 938 O O . MET A 1 115 ? 19.355 36.103 1.130 1.00 33.39 115 MET A O 1
ATOM 943 N N . ARG A 1 124 ? 13.743 36.924 3.403 1.00 18.65 124 ARG A N 1
ATOM 944 C CA . ARG A 1 124 ? 13.530 35.897 4.423 1.00 14.16 124 ARG A CA 1
ATOM 945 C C . ARG A 1 124 ? 12.037 35.780 4.710 1.00 20.85 124 ARG A C 1
ATOM 946 O O . ARG A 1 124 ? 11.400 36.731 5.157 1.00 27.62 124 ARG A O 1
ATOM 954 N N . THR A 1 125 ? 11.491 34.604 4.445 1.00 22.35 125 THR A N 1
ATOM 955 C CA . THR A 1 125 ? 10.065 34.341 4.514 1.00 15.74 125 THR A CA 1
ATOM 956 C C . THR A 1 125 ? 9.783 33.181 5.456 1.00 15.29 125 THR A C 1
ATOM 957 O O . THR A 1 125 ? 10.684 32.399 5.786 1.00 12.17 125 THR A O 1
ATOM 961 N N . PRO A 1 126 ? 8.539 33.046 5.929 1.00 13.84 126 PRO A N 1
ATOM 962 C CA . PRO A 1 126 ? 8.188 31.859 6.727 1.00 8.73 126 PRO A CA 1
ATOM 963 C C . PRO A 1 126 ? 8.500 30.536 6.045 1.00 12.14 126 PRO A C 1
ATOM 964 O O . PRO A 1 126 ? 8.924 29.588 6.713 1.00 13.10 126 PRO A O 1
ATOM 968 N N . LEU A 1 127 ? 8.257 30.428 4.740 1.00 10.19 127 LEU A N 1
ATOM 969 C CA . LEU A 1 127 ? 8.529 29.165 4.061 1.00 11.66 127 LEU A CA 1
ATOM 970 C C . LEU A 1 127 ? 10.029 28.936 3.923 1.00 15.13 127 LEU A C 1
ATOM 971 O O . LEU A 1 127 ? 10.501 27.800 4.045 1.00 13.42 127 LEU A O 1
ATOM 976 N N . GLY A 1 128 ? 10.798 30.005 3.694 1.00 13.34 128 GLY A N 1
ATOM 977 C CA . GLY A 1 128 ? 12.245 29.850 3.637 1.00 9.86 128 GLY A CA 1
ATOM 978 C C . GLY A 1 128 ? 12.829 29.424 4.971 1.00 11.57 128 GLY A C 1
ATOM 979 O O . GLY A 1 128 ? 13.754 28.605 5.025 1.00 14.66 128 GLY A O 1
ATOM 980 N N . LEU A 1 129 ? 12.296 29.978 6.066 1.00 11.69 129 LEU A N 1
ATOM 981 C CA . LEU A 1 129 ? 12.705 29.559 7.402 1.00 10.50 129 LEU A CA 1
ATOM 982 C C . LEU A 1 129 ? 12.346 28.098 7.648 1.00 14.83 129 LEU A C 1
ATOM 983 O O . LEU A 1 129 ? 13.149 27.336 8.208 1.00 12.42 129 LEU A O 1
ATOM 988 N N . LYS A 1 130 ? 11.136 27.690 7.239 1.00 10.84 130 LYS A N 1
ATOM 989 C CA . LYS A 1 130 ? 10.747 26.285 7.363 1.00 13.02 130 LYS A CA 1
ATOM 990 C C . LYS A 1 130 ? 11.703 25.383 6.598 1.00 13.10 130 LYS A C 1
ATOM 991 O O . LYS A 1 130 ? 12.066 24.298 7.072 1.00 14.11 130 LYS A O 1
ATOM 997 N N . LYS A 1 131 ? 12.136 25.826 5.420 1.00 12.48 131 LYS A N 1
ATOM 998 C CA . LYS A 1 131 ? 12.996 24.985 4.602 1.00 13.92 131 LYS A CA 1
ATOM 999 C C . LYS A 1 131 ? 14.396 24.881 5.191 1.00 13.76 131 LYS A C 1
ATOM 1000 O O . LYS A 1 131 ? 15.042 23.836 5.052 1.00 12.55 131 LYS A O 1
ATOM 1006 N N . VAL A 1 132 ? 14.871 25.929 5.878 1.00 10.55 132 VAL A N 1
ATOM 1007 C CA . VAL A 1 132 ? 16.113 25.799 6.638 1.00 13.63 132 VAL A CA 1
ATOM 1008 C C . VAL A 1 132 ? 15.979 24.693 7.674 1.00 15.41 132 VAL A C 1
ATOM 1009 O O . VAL A 1 132 ? 16.854 23.827 7.809 1.00 11.42 132 VAL A O 1
ATOM 1013 N N . HIS A 1 133 ? 14.869 24.696 8.415 1.00 12.83 133 HIS A N 1
ATOM 1014 C CA . HIS A 1 133 ? 14.710 23.699 9.4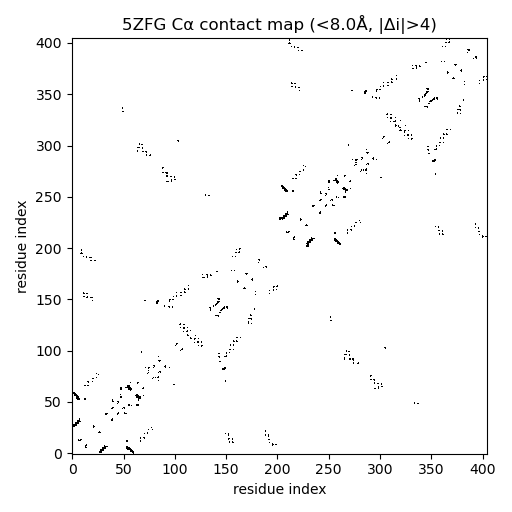69 1.00 16.95 133 HIS A CA 1
ATOM 1015 C C . HIS A 1 133 ? 14.567 22.291 8.903 1.00 13.58 133 HIS A C 1
ATOM 1016 O O . HIS A 1 133 ? 15.010 21.325 9.533 1.00 14.88 133 HIS A O 1
ATOM 1023 N N . ILE A 1 134 ? 13.965 22.150 7.722 1.00 12.95 134 ILE A N 1
ATOM 1024 C CA . ILE A 1 134 ? 13.856 20.825 7.120 1.00 16.28 134 ILE A CA 1
ATOM 1025 C C . ILE A 1 134 ? 15.234 20.300 6.720 1.00 15.81 134 ILE A C 1
ATOM 1026 O O . ILE A 1 134 ? 15.555 19.123 6.942 1.00 15.26 134 ILE A O 1
ATOM 1031 N N . SER A 1 135 ? 16.087 21.170 6.163 1.00 11.19 135 SER A N 1
ATOM 1032 C CA . SER A 1 135 ? 17.448 20.760 5.809 1.00 16.32 135 SER A CA 1
ATOM 1033 C C . SER A 1 135 ? 18.248 20.363 7.041 1.00 9.09 135 SER A C 1
ATOM 1034 O O . SER A 1 135 ? 18.966 19.354 7.031 1.00 10.66 135 SER A O 1
ATOM 1037 N N . LEU A 1 136 ? 18.165 21.170 8.104 1.00 9.67 136 LEU A N 1
ATOM 1038 C CA . LEU A 1 136 ? 18.823 20.790 9.340 1.00 11.92 136 LEU A CA 1
ATOM 1039 C C . LEU A 1 136 ? 18.270 19.465 9.843 1.00 12.37 136 LEU A C 1
ATOM 1040 O O . LEU A 1 136 ? 19.029 18.585 10.266 1.00 14.53 136 LEU A O 1
ATOM 1045 N N . ASP A 1 137 ? 16.947 19.286 9.756 1.00 15.56 137 ASP A N 1
ATOM 1046 C CA . ASP A 1 137 ? 16.358 18.059 10.277 1.00 18.56 137 ASP A CA 1
ATOM 1047 C C . ASP A 1 137 ? 16.837 16.842 9.491 1.00 14.37 137 ASP A C 1
ATOM 1048 O O . ASP A 1 137 ? 17.098 15.781 10.076 1.00 15.82 137 ASP A O 1
ATOM 1053 N N . VAL A 1 138 ? 16.998 16.987 8.175 1.00 15.87 138 VAL A N 1
ATOM 1054 C CA . VAL A 1 138 ? 17.486 15.881 7.356 1.00 12.02 138 VAL A CA 1
ATOM 1055 C C . VAL A 1 138 ? 18.937 15.552 7.707 1.00 9.27 138 VAL A C 1
ATOM 1056 O O . VAL A 1 138 ? 19.285 14.385 7.931 1.00 13.33 138 VAL A O 1
ATOM 1060 N N . LEU A 1 139 ? 19.804 16.567 7.802 1.00 11.41 139 LEU A N 1
ATOM 1061 C CA . LEU A 1 139 ? 21.193 16.276 8.164 1.00 9.46 139 LEU A CA 1
ATOM 1062 C C . LEU A 1 139 ? 21.282 15.709 9.575 1.00 12.77 139 LEU A C 1
ATOM 1063 O O . LEU A 1 139 ? 22.056 14.776 9.831 1.00 13.44 139 LEU A O 1
ATOM 1068 N N . GLU A 1 140 ? 20.470 16.236 10.498 1.00 15.02 140 GLU A N 1
ATOM 1069 C CA . GLU A 1 140 ? 20.392 15.654 11.834 1.00 14.33 140 GLU A CA 1
ATOM 1070 C C . GLU A 1 140 ? 19.971 14.190 11.757 1.00 13.07 140 GLU A C 1
ATOM 1071 O O . GLU A 1 140 ? 20.519 13.336 12.468 1.00 15.24 140 GLU A O 1
ATOM 1077 N N . THR A 1 141 ? 19.022 13.880 10.870 1.00 15.51 141 THR A N 1
ATOM 1078 C CA . THR A 1 141 ? 18.577 12.502 10.700 1.00 14.85 141 THR A CA 1
ATOM 1079 C C . THR A 1 141 ? 19.712 11.624 10.193 1.00 14.26 141 THR A C 1
ATOM 1080 O O . THR A 1 141 ? 19.932 10.517 10.704 1.00 18.19 141 THR A O 1
ATOM 1084 N N . TYR A 1 142 ? 20.450 12.106 9.183 1.00 13.61 142 TYR A N 1
ATOM 1085 C CA . TYR A 1 142 ? 21.554 11.319 8.644 1.00 15.62 142 TYR A CA 1
ATOM 1086 C C . TYR A 1 142 ? 22.605 11.046 9.716 1.00 13.27 142 TYR A C 1
ATOM 1087 O O . TYR A 1 142 ? 23.078 9.912 9.855 1.00 16.14 142 TYR A O 1
ATOM 1096 N N . LEU A 1 143 ? 22.951 12.063 10.513 1.00 12.70 143 LEU A N 1
ATOM 1097 C CA . LEU A 1 143 ? 23.953 11.876 11.563 1.00 15.65 143 LEU A CA 1
ATOM 1098 C C . LEU A 1 143 ? 23.476 10.886 12.620 1.00 19.90 143 LEU A C 1
ATOM 1099 O O . LEU A 1 143 ? 24.274 10.102 13.150 1.00 22.01 143 LEU A O 1
ATOM 1104 N N . THR A 1 144 ? 22.176 10.909 12.933 1.00 21.17 144 THR A N 1
ATOM 1105 C CA . THR A 1 144 ? 21.606 9.963 13.893 1.00 21.48 144 THR A CA 1
ATOM 1106 C C . THR A 1 144 ? 21.691 8.537 13.369 1.00 23.25 144 THR A C 1
ATOM 1107 O O . THR A 1 144 ? 22.055 7.617 14.110 1.00 21.35 144 THR A O 1
ATOM 1111 N N . ARG A 1 145 ? 21.366 8.333 12.092 1.00 15.64 145 ARG A N 1
ATOM 1112 C CA . ARG A 1 145 ? 21.318 6.978 11.557 1.00 17.40 145 ARG A CA 1
ATOM 1113 C C . ARG A 1 145 ? 22.713 6.394 11.378 1.00 23.61 145 ARG A C 1
ATOM 1114 O O . ARG A 1 145 ? 22.937 5.213 11.674 1.00 23.48 145 ARG A O 1
ATOM 1122 N N . THR A 1 146 ? 23.666 7.190 10.892 1.00 22.33 146 THR A N 1
ATOM 1123 C CA . THR A 1 146 ? 25.026 6.683 10.802 1.00 18.25 146 THR A CA 1
ATOM 1124 C C . THR A 1 146 ? 25.692 6.608 12.166 1.00 21.87 146 THR A C 1
ATOM 1125 O O . THR A 1 146 ? 26.628 5.818 12.336 1.00 26.16 146 THR A O 1
ATOM 1129 N N . ASN A 1 147 ? 25.227 7.405 13.132 1.00 23.59 147 ASN A N 1
ATOM 1130 C CA . ASN A 1 147 ? 25.836 7.472 14.462 1.00 25.80 147 ASN A CA 1
ATOM 1131 C C . ASN A 1 147 ? 27.341 7.722 14.358 1.00 29.59 147 ASN A C 1
ATOM 1132 O O . ASN A 1 147 ? 28.149 7.106 15.057 1.00 28.47 147 ASN A O 1
ATOM 1137 N N . THR A 1 148 ? 27.722 8.624 13.453 1.00 23.84 148 THR A N 1
ATOM 1138 C CA . THR A 1 148 ? 29.117 8.946 13.195 1.00 22.11 148 THR A CA 1
ATOM 1139 C C . THR A 1 148 ? 29.432 10.348 13.698 1.00 24.21 148 THR A C 1
ATOM 1140 O O . THR A 1 148 ? 28.551 11.210 13.807 1.00 21.42 148 THR A O 1
ATOM 1144 N N . SER A 1 149 ? 30.719 10.570 13.988 1.00 20.39 149 SER A N 1
ATOM 1145 C CA . SER A 1 149 ? 31.140 11.882 14.466 1.00 25.65 149 SER A CA 1
ATOM 1146 C C . SER A 1 149 ? 31.186 12.903 13.335 1.00 21.36 149 SER A C 1
ATOM 1147 O O . SER A 1 149 ? 31.068 14.107 13.587 1.00 19.43 149 SER A O 1
ATOM 1150 N N . TYR A 1 150 ? 31.373 12.449 12.099 1.00 23.15 150 TYR A N 1
ATOM 1151 C CA . TYR A 1 150 ? 31.446 13.327 10.936 1.00 20.19 150 TYR A CA 1
ATOM 1152 C C . TYR A 1 150 ? 30.335 12.964 9.948 1.00 15.72 150 TYR A C 1
ATOM 1153 O O . TYR A 1 150 ? 29.569 12.012 10.154 1.00 15.11 150 TYR A O 1
ATOM 1162 N N . ALA A 1 151 ? 30.261 13.728 8.851 1.00 13.74 151 ALA A N 1
ATOM 1163 C CA . ALA A 1 151 ? 29.078 13.655 7.991 1.00 10.97 151 ALA A CA 1
ATOM 1164 C C . ALA A 1 151 ? 28.968 12.329 7.249 1.00 9.39 151 ALA A C 1
ATOM 1165 O O . ALA A 1 151 ? 27.853 11.892 6.940 1.00 9.77 151 ALA A O 1
ATOM 1167 N N . ALA A 1 152 ? 30.084 11.689 6.928 1.00 10.78 152 ALA A N 1
ATOM 1168 C CA . ALA A 1 152 ? 30.044 10.448 6.160 1.00 11.64 152 ALA A CA 1
ATOM 1169 C C . ALA A 1 152 ? 30.793 9.292 6.807 1.00 12.32 152 ALA A C 1
ATOM 1170 O O . ALA A 1 152 ? 30.809 8.192 6.238 1.00 12.35 152 ALA A O 1
ATOM 1172 N N . ALA A 1 153 ? 31.432 9.510 7.945 1.00 13.57 153 ALA A N 1
ATOM 1173 C CA . ALA A 1 153 ? 32.294 8.500 8.547 1.00 15.14 153 ALA A CA 1
ATOM 1174 C C . ALA A 1 153 ? 32.642 8.981 9.946 1.00 18.87 153 ALA A C 1
ATOM 1175 O O . ALA A 1 153 ? 32.265 10.083 10.352 1.00 17.62 153 ALA A O 1
ATOM 1177 N N . ASN A 1 154 ? 33.354 8.129 10.693 1.00 21.01 154 ASN A N 1
ATOM 1178 C CA . ASN A 1 154 ? 33.890 8.521 11.988 1.00 22.25 154 ASN A CA 1
ATOM 1179 C C . ASN A 1 154 ? 35.203 9.270 11.864 1.00 27.57 154 ASN A C 1
ATOM 1180 O O . ASN A 1 154 ? 35.899 9.450 12.868 1.00 23.20 154 ASN A O 1
ATOM 1185 N N . HIS A 1 155 ? 35.554 9.681 10.649 1.00 19.74 155 HIS A N 1
ATOM 1186 C CA . HIS A 1 155 ? 36.691 10.545 10.388 1.00 15.75 155 HIS A CA 1
ATOM 1187 C C . HIS A 1 155 ? 36.254 11.602 9.385 1.00 18.08 155 HIS A C 1
ATOM 1188 O O . HIS A 1 155 ? 35.258 11.429 8.673 1.00 13.94 155 HIS A O 1
ATOM 1195 N N . LEU A 1 156 ? 37.018 12.693 9.340 1.00 18.26 156 LEU A N 1
ATOM 1196 C CA . LEU A 1 156 ? 36.775 13.774 8.386 1.00 16.77 156 LEU A CA 1
ATOM 1197 C C . LEU A 1 156 ? 36.898 13.280 6.947 1.00 10.87 156 LEU A C 1
ATOM 1198 O O . LEU A 1 156 ? 37.810 12.521 6.606 1.00 13.30 156 LEU A O 1
ATOM 1203 N N . THR A 1 157 ? 35.954 13.696 6.093 1.00 10.43 157 THR A N 1
ATOM 1204 C CA . THR A 1 157 ? 36.039 13.439 4.655 1.00 8.00 157 THR A CA 1
ATOM 1205 C C . THR A 1 157 ? 35.699 14.717 3.889 1.00 5.99 157 THR A C 1
ATOM 1206 O O . THR A 1 157 ? 35.254 15.711 4.469 1.00 9.07 157 THR A O 1
ATOM 1210 N N . ILE A 1 158 ? 35.891 14.686 2.564 1.00 7.17 158 ILE A N 1
ATOM 1211 C CA . ILE A 1 158 ? 35.546 15.860 1.757 1.00 7.15 158 ILE A CA 1
ATOM 1212 C C . ILE A 1 158 ? 34.060 16.190 1.852 1.00 8.98 158 ILE A C 1
ATOM 1213 O O . ILE A 1 158 ? 33.664 17.307 1.520 1.00 7.12 158 ILE A O 1
ATOM 1218 N N . ALA A 1 159 ? 33.219 15.238 2.279 1.00 5.33 159 ALA A N 1
ATOM 1219 C CA . ALA A 1 159 ? 31.799 15.540 2.456 1.00 7.09 159 ALA A CA 1
ATOM 1220 C C . ALA A 1 159 ? 31.587 16.585 3.547 1.00 8.84 159 ALA A C 1
ATOM 1221 O O . ALA A 1 159 ? 30.608 17.344 3.518 1.00 6.74 159 ALA A O 1
ATOM 1223 N N . ASP A 1 160 ? 32.508 16.661 4.507 1.00 8.19 160 ASP A N 1
ATOM 1224 C CA . ASP A 1 160 ? 32.301 17.567 5.628 1.00 8.84 160 ASP A CA 1
ATOM 1225 C C . ASP A 1 160 ? 32.414 19.035 5.215 1.00 6.85 160 ASP A C 1
ATOM 1226 O O . ASP A 1 160 ? 31.658 19.868 5.711 1.00 8.58 160 ASP A O 1
ATOM 1231 N N . PHE A 1 161 ? 33.354 19.373 4.328 1.00 6.05 161 PHE A N 1
ATOM 1232 C CA . PHE A 1 161 ? 33.633 20.784 4.058 1.00 5.15 161 PHE A CA 1
ATOM 1233 C C . PHE A 1 161 ? 32.444 21.530 3.479 1.00 8.79 161 PHE A C 1
ATOM 1234 O O . PHE A 1 161 ? 32.125 22.618 3.990 1.00 8.51 161 PHE A O 1
ATOM 1242 N N . PRO A 1 162 ? 31.751 21.039 2.436 1.00 6.40 162 PRO A N 1
ATOM 1243 C CA . PRO A 1 162 ? 30.599 21.804 1.947 1.00 8.06 162 PRO A CA 1
ATOM 1244 C C . PRO A 1 162 ? 29.524 21.950 3.009 1.00 4.23 162 PRO A C 1
ATOM 1245 O O . PRO A 1 162 ? 28.954 23.038 3.142 1.00 6.58 162 PRO A O 1
ATOM 1249 N N . LEU A 1 163 ? 29.281 20.908 3.814 1.00 5.40 163 LEU A N 1
ATOM 1250 C CA . LEU A 1 163 ? 28.254 21.019 4.849 1.00 8.06 163 LEU A CA 1
ATOM 1251 C C . LEU A 1 163 ? 28.686 21.975 5.961 1.00 7.16 163 LEU A C 1
ATOM 1252 O O . LEU A 1 163 ? 27.866 22.751 6.470 1.00 8.85 163 LEU A O 1
ATOM 1257 N N . ILE A 1 164 ? 29.969 21.934 6.341 1.00 7.36 164 ILE A N 1
ATOM 1258 C CA . ILE A 1 164 ? 30.486 22.881 7.330 1.00 9.92 164 ILE A CA 1
ATOM 1259 C C . ILE A 1 164 ? 30.252 24.310 6.857 1.00 6.94 164 ILE A C 1
ATOM 1260 O O . ILE A 1 164 ? 29.749 25.162 7.597 1.00 7.14 164 ILE A O 1
ATOM 1265 N N . ASN A 1 165 ? 30.617 24.594 5.608 1.00 8.85 165 ASN A N 1
ATOM 1266 C CA . ASN A 1 165 ? 30.545 25.963 5.121 1.00 5.43 165 ASN A CA 1
ATOM 1267 C C . ASN A 1 165 ? 29.110 26.416 4.850 1.00 11.21 165 ASN A C 1
ATOM 1268 O O . ASN A 1 165 ? 28.809 27.606 5.000 1.00 8.80 165 ASN A O 1
ATOM 1273 N N . SER A 1 166 ? 28.201 25.501 4.495 1.00 5.51 166 SER A N 1
ATOM 1274 C CA . SER A 1 166 ? 26.787 25.866 4.491 1.00 7.12 166 SER A CA 1
ATOM 1275 C C . SER A 1 166 ? 26.328 26.248 5.900 1.00 10.38 166 SER A C 1
ATOM 1276 O O . SER A 1 166 ? 25.646 27.261 6.091 1.00 10.49 166 SER A O 1
ATOM 1279 N N . THR A 1 167 ? 26.691 25.428 6.900 1.00 9.33 167 THR A N 1
ATOM 1280 C CA . THR A 1 167 ? 26.266 25.670 8.278 1.00 7.43 167 THR A CA 1
ATOM 1281 C C . THR A 1 167 ? 26.881 26.956 8.827 1.00 11.16 167 THR A C 1
ATOM 1282 O O . THR A 1 167 ? 26.251 27.667 9.626 1.00 9.59 167 THR A O 1
ATOM 1286 N N . MET A 1 168 ? 28.097 27.276 8.386 1.00 7.64 168 MET A N 1
ATOM 1287 C CA . MET A 1 168 ? 28.759 28.508 8.799 1.00 11.81 168 MET A CA 1
ATOM 1288 C C . MET A 1 168 ? 27.917 29.729 8.463 1.00 13.35 168 MET A C 1
ATOM 1289 O O . MET A 1 168 ? 27.917 30.712 9.219 1.00 12.75 168 MET A O 1
ATOM 1294 N N . THR A 1 169 ? 27.166 29.687 7.356 1.00 8.78 169 THR A N 1
ATOM 1295 C CA . THR A 1 169 ? 26.359 30.849 7.015 1.00 8.99 169 THR A CA 1
ATOM 1296 C C . THR A 1 169 ? 25.190 31.035 7.976 1.00 11.02 169 THR A C 1
ATOM 1297 O O . THR A 1 169 ? 24.696 32.159 8.110 1.00 10.23 169 THR A O 1
ATOM 1301 N N . LEU A 1 170 ? 24.738 29.970 8.652 1.00 9.86 170 LEU A N 1
ATOM 1302 C CA . LEU A 1 170 ? 23.765 30.153 9.725 1.00 10.35 170 LEU A CA 1
ATOM 1303 C C . LEU A 1 170 ? 24.409 30.876 10.904 1.00 15.27 170 LEU A C 1
ATOM 1304 O O . LEU A 1 170 ? 23.852 31.853 11.426 1.00 14.35 170 LEU A O 1
ATOM 1309 N N . GLU A 1 171 ? 25.596 30.429 11.325 1.00 13.23 171 GLU A N 1
ATOM 1310 C CA . GLU A 1 171 ? 26.285 31.141 12.399 1.00 17.59 171 GLU A CA 1
ATOM 1311 C C . GLU A 1 171 ? 26.526 32.600 12.024 1.00 16.76 171 GLU A C 1
ATOM 1312 O O . GLU A 1 171 ? 26.425 33.494 12.877 1.00 12.86 171 GLU A O 1
ATOM 1318 N N . ALA A 1 172 ? 26.826 32.864 10.748 1.00 10.56 172 ALA A N 1
ATOM 1319 C CA . ALA A 1 172 ? 27.106 34.231 10.319 1.00 12.96 172 ALA A CA 1
ATOM 1320 C C . ALA A 1 172 ? 25.934 35.161 10.578 1.00 17.59 172 ALA A C 1
ATOM 1321 O O . ALA A 1 172 ? 26.141 36.354 10.814 1.00 21.34 172 ALA A O 1
ATOM 1323 N N . ILE A 1 173 ? 24.703 34.651 10.521 1.00 14.10 173 ILE A N 1
ATOM 1324 C CA . ILE A 1 173 ? 23.518 35.472 10.761 1.00 14.44 173 ILE A CA 1
ATOM 1325 C C . ILE A 1 173 ? 22.942 35.262 12.162 1.00 14.14 173 ILE A C 1
ATOM 1326 O O . ILE A 1 173 ? 21.810 35.693 12.430 1.00 15.84 173 ILE A O 1
ATOM 1331 N N . ASP A 1 174 ? 23.700 34.627 13.059 1.00 14.10 174 ASP A N 1
ATOM 1332 C CA A ASP A 1 174 ? 23.282 34.385 14.442 0.54 22.48 174 ASP A CA 1
ATOM 1333 C CA B ASP A 1 174 ? 23.286 34.380 14.443 0.46 22.46 174 ASP A CA 1
ATOM 1334 C C . ASP A 1 174 ? 22.035 33.510 14.512 1.00 25.38 174 ASP A C 1
ATOM 1335 O O . ASP A 1 174 ? 21.199 33.672 15.406 1.00 21.03 174 ASP A O 1
ATOM 1344 N N . PHE A 1 175 ? 21.912 32.580 13.568 1.00 15.87 175 PHE A N 1
ATOM 1345 C CA . PHE A 1 175 ? 20.813 31.624 13.540 1.00 15.52 175 PHE A CA 1
ATOM 1346 C C . PHE A 1 175 ? 21.098 30.528 14.554 1.00 18.88 175 PHE A C 1
ATOM 1347 O O . PHE A 1 175 ? 22.117 29.836 14.452 1.00 18.99 175 PHE A O 1
ATOM 1355 N N . ASP A 1 176 ? 20.210 30.369 15.532 1.00 19.78 176 ASP A N 1
ATOM 1356 C CA . ASP A 1 176 ? 20.398 29.345 16.552 1.00 25.31 176 ASP A CA 1
ATOM 1357 C C . ASP A 1 176 ? 19.963 27.993 15.997 1.00 18.65 176 ASP A C 1
ATOM 1358 O O . ASP A 1 176 ? 18.785 27.799 15.671 1.00 21.63 176 ASP A O 1
ATOM 1363 N N . PHE A 1 177 ? 20.911 27.064 15.879 1.00 21.13 177 PHE A N 1
ATOM 1364 C CA . PHE A 1 177 ? 20.600 25.712 15.432 1.00 22.10 177 PHE A CA 1
ATOM 1365 C C . PHE A 1 177 ? 20.992 24.687 16.490 1.00 22.42 177 PHE A C 1
ATOM 1366 O O . PHE A 1 177 ? 21.191 23.510 16.182 1.00 19.37 177 PHE A O 1
ATOM 1374 N N . SER A 1 178 ? 21.068 25.124 17.757 1.00 22.08 178 SER A N 1
ATOM 1375 C CA . SER A 1 178 ? 21.514 24.240 18.835 1.00 24.48 178 SER A CA 1
ATOM 1376 C C . SER A 1 178 ? 20.509 23.134 19.135 1.00 23.41 178 SER A C 1
ATOM 1377 O O . SER A 1 178 ? 20.901 22.094 19.680 1.00 23.93 178 SER A O 1
ATOM 1380 N N . LYS A 1 179 ? 19.232 23.336 18.785 1.00 24.37 179 LYS A N 1
ATOM 1381 C CA . LYS A 1 179 ? 18.234 22.280 18.928 1.00 26.65 179 LYS A CA 1
ATOM 1382 C C . LYS A 1 179 ? 18.632 21.024 18.159 1.00 26.94 179 LYS A C 1
ATOM 1383 O O . LYS A 1 179 ? 18.264 19.909 18.554 1.00 23.82 179 LYS A O 1
ATOM 1389 N N . TYR A 1 180 ? 19.411 21.181 17.085 1.00 20.74 180 TYR A N 1
ATOM 1390 C CA . TYR A 1 180 ? 19.918 20.061 16.291 1.00 19.79 180 TYR A CA 1
ATOM 1391 C C . TYR A 1 180 ? 21.198 19.562 16.948 1.00 22.69 180 TYR A C 1
ATOM 1392 O O . TYR A 1 180 ? 22.307 19.958 16.594 1.00 21.36 180 TYR A O 1
ATOM 1401 N N . THR A 1 181 ? 21.020 18.650 17.909 1.00 19.82 181 THR A N 1
ATOM 1402 C CA . THR A 1 181 ? 22.079 18.279 18.842 1.00 25.95 181 THR A CA 1
ATOM 1403 C C . THR A 1 181 ? 23.330 17.797 18.120 1.00 20.19 181 THR A C 1
ATOM 1404 O O . THR A 1 181 ? 24.447 18.239 18.418 1.00 21.55 181 THR A O 1
ATOM 1408 N N . LYS A 1 182 ? 23.159 16.874 17.173 1.00 20.71 182 LYS A N 1
ATOM 1409 C CA . LYS A 1 182 ? 24.307 16.262 16.521 1.00 21.00 182 LYS A CA 1
ATOM 1410 C C . LYS A 1 182 ? 24.970 17.224 15.543 1.00 17.87 182 LYS A C 1
ATOM 1411 O O . LYS A 1 182 ? 26.199 17.248 15.441 1.00 15.63 182 LYS A O 1
ATOM 1417 N N . ILE A 1 183 ? 24.188 18.036 14.828 1.00 14.82 183 ILE A N 1
ATOM 1418 C CA . ILE A 1 183 ? 24.807 19.048 13.971 1.00 14.31 183 ILE A CA 1
ATOM 1419 C C . ILE A 1 183 ? 25.665 19.989 14.804 1.00 17.76 183 ILE A C 1
ATOM 1420 O O . ILE A 1 183 ? 26.828 20.245 14.479 1.00 16.60 183 ILE A O 1
ATOM 1425 N N . HIS A 1 184 ? 25.104 20.506 15.904 1.00 17.94 184 HIS A N 1
ATOM 1426 C CA . HIS A 1 184 ? 25.830 21.468 16.732 1.00 18.76 184 HIS A CA 1
ATOM 1427 C C . HIS A 1 184 ? 27.142 20.884 17.253 1.00 15.69 184 HIS A C 1
ATOM 1428 O O . HIS A 1 184 ? 28.187 21.546 17.203 1.00 20.06 184 HIS A O 1
ATOM 1435 N N . LYS A 1 185 ? 27.114 19.644 17.751 1.00 16.36 185 LYS A N 1
ATOM 1436 C CA A LYS A 1 185 ? 28.344 19.020 18.224 0.56 18.60 185 LYS A CA 1
ATOM 1437 C CA B LYS A 1 185 ? 28.335 18.998 18.222 0.44 18.63 185 LYS A CA 1
ATOM 1438 C C . LYS A 1 185 ? 29.330 18.811 17.083 1.00 22.06 185 LYS A C 1
ATOM 1439 O O . LYS A 1 185 ? 30.519 19.112 17.221 1.00 18.39 185 LYS A O 1
ATOM 1450 N N . TRP A 1 186 ? 28.855 18.293 15.947 1.00 15.62 186 TRP A N 1
ATOM 1451 C CA . TRP A 1 186 ? 29.725 18.067 14.795 1.00 14.99 186 TRP A CA 1
ATOM 1452 C C . TRP A 1 186 ? 30.391 19.364 14.346 1.00 10.66 186 TRP A C 1
ATOM 1453 O O . TRP A 1 186 ? 31.607 19.412 14.130 1.00 14.37 186 TRP A O 1
ATOM 1464 N N . TYR A 1 187 ? 29.601 20.424 14.204 1.00 11.68 187 TYR A N 1
ATOM 1465 C CA . TYR A 1 187 ? 30.110 21.705 13.724 1.00 11.90 187 TYR A CA 1
ATOM 1466 C C . TYR A 1 187 ? 31.150 22.281 14.686 1.00 18.08 187 TYR A C 1
ATOM 1467 O O . TYR A 1 187 ? 32.239 22.706 14.275 1.00 11.04 187 TYR A O 1
ATOM 1476 N N . ASN A 1 188 ? 30.844 22.274 15.984 1.00 15.62 188 ASN A N 1
ATOM 1477 C CA . ASN A 1 188 ? 31.774 22.869 16.941 1.00 17.39 188 ASN A CA 1
ATOM 1478 C C . ASN A 1 188 ? 33.003 21.993 17.156 1.00 18.07 188 ASN A C 1
ATOM 1479 O O . ASN A 1 188 ? 34.113 22.512 17.329 1.00 23.10 188 ASN A O 1
ATOM 1484 N N . ASP A 1 189 ? 32.831 20.667 17.146 1.00 18.47 189 ASP A N 1
ATOM 1485 C CA . ASP A 1 189 ? 33.980 19.768 17.197 1.00 18.30 189 ASP A CA 1
ATOM 1486 C C . ASP A 1 189 ? 34.925 19.996 16.024 1.00 24.46 189 ASP A C 1
ATOM 1487 O O . ASP A 1 189 ? 36.147 19.831 16.165 1.00 18.70 189 ASP A O 1
ATOM 1492 N N . PHE A 1 190 ? 34.381 20.344 14.854 1.00 17.03 190 PHE A N 1
ATOM 1493 C CA . PHE A 1 190 ? 35.233 20.621 13.702 1.00 18.52 190 PHE A CA 1
ATOM 1494 C C . PHE A 1 190 ? 36.190 21.768 14.004 1.00 16.44 190 PHE A C 1
ATOM 1495 O O . PHE A 1 190 ? 37.399 21.674 13.740 1.00 15.81 190 PHE A O 1
ATOM 1503 N N . LYS A 1 191 ? 35.665 22.857 14.569 1.00 14.78 191 LYS A N 1
ATOM 1504 C CA . LYS A 1 191 ? 36.502 24.002 14.913 1.00 17.79 191 LYS A CA 1
ATOM 1505 C C . LYS A 1 191 ? 37.638 23.598 15.844 1.00 19.50 191 LYS A C 1
ATOM 1506 O O . LYS A 1 191 ? 38.774 24.058 15.685 1.00 20.99 191 LYS A O 1
ATOM 1512 N N . VAL A 1 192 ? 37.351 22.745 16.828 1.00 21.31 192 VAL A N 1
ATOM 1513 C CA . VAL A 1 192 ? 38.359 22.425 17.833 1.00 22.53 192 VAL A CA 1
ATOM 1514 C C . VAL A 1 192 ? 39.373 21.435 17.285 1.00 24.90 192 VAL A C 1
ATOM 1515 O O . VAL A 1 192 ? 40.577 21.553 17.547 1.00 21.77 192 VAL A O 1
ATOM 1519 N N . LYS A 1 193 ? 38.916 20.456 16.503 1.00 18.46 193 LYS A N 1
ATOM 1520 C CA . LYS A 1 193 ? 39.834 19.442 16.011 1.00 18.08 193 LYS A CA 1
ATOM 1521 C C . LYS A 1 193 ? 40.659 19.929 14.823 1.00 22.94 193 LYS A C 1
ATOM 1522 O O . LYS A 1 193 ? 41.770 19.431 14.607 1.00 22.98 193 LYS A O 1
ATOM 1528 N N . TYR A 1 194 ? 40.153 20.894 14.049 1.00 17.05 194 TYR A N 1
ATOM 1529 C CA . TYR A 1 194 ? 40.808 21.353 12.819 1.00 15.41 194 TYR A CA 1
ATOM 1530 C C . TYR A 1 194 ? 40.818 22.876 12.768 1.00 18.33 194 TYR A C 1
ATOM 1531 O O . TYR A 1 194 ? 40.202 23.490 11.884 1.00 14.53 194 TYR A O 1
ATOM 1540 N N . PRO A 1 195 ? 41.550 23.523 13.685 1.00 16.45 195 PRO A N 1
ATOM 1541 C CA . PRO A 1 195 ? 41.490 24.994 13.762 1.00 14.32 195 PRO A CA 1
ATOM 1542 C C . PRO A 1 195 ? 42.034 25.691 12.530 1.00 10.56 195 PRO A C 1
ATOM 1543 O O . PRO A 1 195 ? 41.549 26.775 12.188 1.00 13.39 195 PRO A O 1
ATOM 1547 N N . ASP A 1 196 ? 43.069 25.137 11.893 1.00 16.45 196 ASP A N 1
ATOM 1548 C CA . ASP A 1 196 ? 43.603 25.739 10.673 1.00 16.59 196 ASP A CA 1
ATOM 1549 C C . ASP A 1 196 ? 42.571 25.721 9.545 1.00 17.08 196 ASP A C 1
ATOM 1550 O O . ASP A 1 196 ? 42.411 26.710 8.818 1.00 14.01 196 ASP A O 1
ATOM 1555 N N . LEU A 1 197 ? 41.866 24.602 9.383 1.00 10.88 197 LEU A N 1
ATOM 1556 C CA . LEU A 1 197 ? 40.809 24.540 8.377 1.00 13.74 197 LEU A CA 1
ATOM 1557 C C . LEU A 1 197 ? 39.646 25.452 8.741 1.00 15.73 197 LEU A C 1
ATOM 1558 O O . LEU A 1 197 ? 39.089 26.143 7.875 1.00 12.32 197 LEU A O 1
ATOM 1563 N N . TRP A 1 198 ? 39.273 25.493 10.020 1.00 11.32 198 TRP A N 1
ATOM 1564 C CA . TRP A 1 198 ? 38.179 26.375 10.407 1.00 11.90 198 TRP A CA 1
ATOM 1565 C C . TRP A 1 198 ? 38.550 27.841 10.196 1.00 15.27 198 TRP A C 1
ATOM 1566 O O . TRP A 1 198 ? 37.676 28.656 9.906 1.00 10.89 198 TRP A O 1
ATOM 1577 N N . LYS A 1 199 ? 39.841 28.199 10.299 1.00 13.22 199 LYS A N 1
ATOM 1578 C CA . LYS A 1 199 ? 40.230 29.584 10.028 1.00 15.86 199 LYS A CA 1
ATOM 1579 C C . LYS A 1 199 ? 39.839 30.022 8.624 1.00 12.70 199 LYS A C 1
ATOM 1580 O O . LYS A 1 199 ? 39.549 31.202 8.404 1.00 13.18 199 LYS A O 1
ATOM 1586 N N . ILE A 1 200 ? 39.839 29.094 7.663 1.00 13.11 200 ILE A N 1
ATOM 1587 C CA . ILE A 1 200 ? 39.386 29.420 6.311 1.00 10.07 200 ILE A CA 1
ATOM 1588 C C . ILE A 1 200 ? 37.903 29.787 6.330 1.00 8.13 200 ILE A C 1
ATOM 1589 O O . ILE A 1 200 ? 37.485 30.791 5.7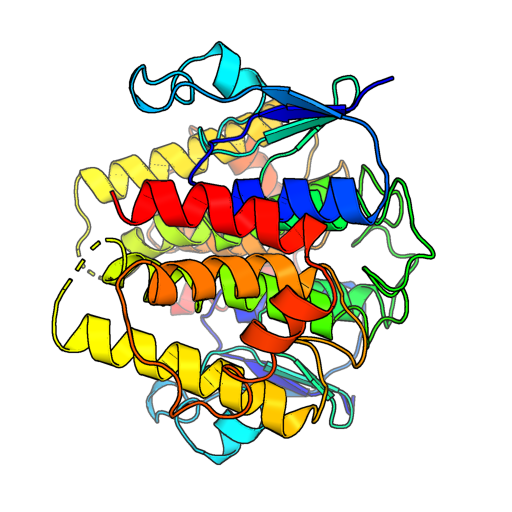43 1.00 9.50 200 ILE A O 1
ATOM 1594 N N . SER A 1 201 ? 37.087 28.977 7.019 1.00 8.48 201 SER A N 1
ATOM 1595 C CA . SER A 1 201 ? 35.662 29.294 7.139 1.00 9.14 201 SER A CA 1
ATOM 1596 C C . SER A 1 201 ? 35.451 30.585 7.924 1.00 10.89 201 SER A C 1
ATOM 1597 O O . SER A 1 201 ? 34.597 31.409 7.571 1.00 10.46 201 SER A O 1
ATOM 1600 N N . GLU A 1 202 ? 36.232 30.782 8.990 1.00 11.81 202 GLU A N 1
ATOM 1601 C CA . GLU A 1 202 ? 35.992 31.916 9.878 1.00 15.43 202 GLU A CA 1
ATOM 1602 C C . GLU A 1 202 ? 36.287 33.239 9.186 1.00 9.62 202 GLU A C 1
ATOM 1603 O O . GLU A 1 202 ? 35.573 34.225 9.393 1.00 13.07 202 GLU A O 1
ATOM 1609 N N . SER A 1 203 ? 37.325 33.282 8.354 1.00 9.73 203 SER A N 1
ATOM 1610 C CA . SER A 1 203 ? 37.622 34.517 7.638 1.00 13.16 203 SER A CA 1
ATOM 1611 C C . SER A 1 203 ? 36.472 34.913 6.719 1.00 16.10 203 SER A C 1
ATOM 1612 O O . SER A 1 203 ? 36.143 36.097 6.596 1.00 15.40 203 SER A O 1
ATOM 1615 N N . ALA A 1 204 ? 35.848 33.937 6.051 1.00 13.57 204 ALA A N 1
ATOM 1616 C CA . ALA A 1 204 ? 34.674 34.268 5.250 1.00 11.68 204 ALA A CA 1
ATOM 1617 C C . ALA A 1 204 ? 33.495 34.651 6.136 1.00 10.13 204 ALA A C 1
ATOM 1618 O O . ALA A 1 204 ? 32.733 35.560 5.796 1.00 12.05 204 ALA A O 1
ATOM 1620 N N . MET A 1 205 ? 33.319 33.960 7.273 1.00 9.98 205 MET A N 1
ATOM 1621 C CA . MET A 1 205 ? 32.186 34.270 8.146 1.00 9.87 205 MET A CA 1
ATOM 1622 C C . MET A 1 205 ? 32.208 35.728 8.567 1.00 14.41 205 MET A C 1
ATOM 1623 O O . MET A 1 205 ? 31.161 36.389 8.596 1.00 17.95 205 MET A O 1
ATOM 1628 N N . LYS A 1 206 ? 33.398 36.252 8.887 1.00 15.86 206 LYS A N 1
ATOM 1629 C CA . LYS A 1 206 ? 33.488 37.656 9.276 1.00 21.49 206 LYS A CA 1
ATOM 1630 C C . LYS A 1 206 ? 33.141 38.582 8.115 1.00 24.79 206 LYS A C 1
ATOM 1631 O O . LYS A 1 206 ? 32.579 39.663 8.333 1.00 24.49 206 LYS A O 1
ATOM 1637 N N . GLU A 1 207 ? 33.435 38.173 6.877 1.00 17.14 207 GLU A N 1
ATOM 1638 C CA . GLU A 1 207 ? 33.011 38.978 5.735 1.00 22.92 207 GLU A CA 1
ATOM 1639 C C . GLU A 1 207 ? 31.502 38.931 5.559 1.00 23.09 207 GLU A C 1
ATOM 1640 O O . GLU A 1 207 ? 30.868 39.958 5.297 1.00 29.28 207 GLU A O 1
ATOM 1646 N N . ILE A 1 208 ? 30.914 37.744 5.689 1.00 19.54 208 ILE A N 1
ATOM 1647 C CA . ILE A 1 208 ? 29.476 37.590 5.517 1.00 22.80 208 ILE A CA 1
ATOM 1648 C C . ILE A 1 208 ? 28.728 38.334 6.616 1.00 30.32 208 ILE A C 1
ATOM 1649 O O . ILE A 1 208 ? 27.662 38.918 6.378 1.00 30.81 208 ILE A O 1
ATOM 1654 N N . GLN A 1 209 ? 29.282 38.340 7.833 1.00 29.74 209 GLN A N 1
ATOM 1655 C CA . GLN A 1 209 ? 28.666 39.076 8.932 1.00 35.68 209 GLN A CA 1
ATOM 1656 C C . GLN A 1 209 ? 28.604 40.568 8.637 1.00 43.66 209 GLN A C 1
ATOM 1657 O O . GLN A 1 209 ? 27.648 41.243 9.038 1.00 54.20 209 GLN A O 1
ATOM 1663 N N . HIS A 1 210 ? 29.605 41.096 7.941 1.00 34.81 210 HIS A N 1
ATOM 1664 C CA . HIS A 1 210 ? 29.596 42.495 7.535 1.00 42.41 210 HIS A CA 1
ATOM 1665 C C . HIS A 1 210 ? 28.613 42.726 6.388 1.00 49.55 210 HIS A C 1
ATOM 1666 O O . HIS A 1 210 ? 27.418 42.933 6.607 1.00 45.14 210 HIS A O 1
ATOM 1673 N N . MET B 1 1 ? 17.959 -10.722 -7.997 1.00 49.56 1 MET B N 1
ATOM 1674 C CA . MET B 1 1 ? 18.021 -9.265 -8.010 1.00 34.52 1 MET B CA 1
ATOM 1675 C C . MET B 1 1 ? 17.500 -8.685 -6.703 1.00 36.64 1 MET B C 1
ATOM 1676 O O . MET B 1 1 ? 16.455 -8.035 -6.684 1.00 33.46 1 MET B O 1
ATOM 1678 N N . VAL B 1 2 ? 18.226 -8.941 -5.605 1.00 42.68 2 VAL B N 1
ATOM 1679 C CA . VAL B 1 2 ? 17.862 -8.381 -4.301 1.00 34.76 2 VAL B CA 1
ATOM 1680 C C . VAL B 1 2 ? 18.101 -6.879 -4.245 1.00 25.43 2 VAL B C 1
ATOM 1681 O O . VAL B 1 2 ? 17.733 -6.232 -3.253 1.00 29.18 2 VAL B O 1
ATOM 1685 N N . LEU B 1 3 ? 18.702 -6.305 -5.282 1.00 20.33 3 LEU B N 1
ATOM 1686 C CA . LEU B 1 3 ? 18.871 -4.859 -5.375 1.00 20.68 3 LEU B CA 1
ATOM 1687 C C . LEU B 1 3 ? 17.558 -4.213 -5.805 1.00 16.92 3 LEU B C 1
ATOM 1688 O O . LEU B 1 3 ? 16.959 -4.618 -6.803 1.00 17.47 3 LEU B O 1
ATOM 1693 N N . LYS B 1 4 ? 17.113 -3.198 -5.066 1.00 13.07 4 LYS B N 1
ATOM 1694 C CA . LYS B 1 4 ? 15.787 -2.622 -5.259 1.00 13.34 4 LYS B CA 1
ATOM 1695 C C . LYS B 1 4 ? 15.905 -1.139 -5.582 1.00 9.22 4 LYS B C 1
ATOM 1696 O O . LYS B 1 4 ? 16.595 -0.403 -4.868 1.00 10.85 4 LYS B O 1
ATOM 1702 N N . LEU B 1 5 ? 15.223 -0.706 -6.640 1.00 7.09 5 LEU B N 1
ATOM 1703 C CA . LEU B 1 5 ? 15.190 0.707 -7.023 1.00 7.13 5 LEU B CA 1
ATOM 1704 C C . LEU B 1 5 ? 13.771 1.245 -6.921 1.00 8.77 5 LEU B C 1
ATOM 1705 O O . LEU B 1 5 ? 12.872 0.780 -7.632 1.00 7.98 5 LEU B O 1
ATOM 1710 N N . TYR B 1 6 ? 13.590 2.255 -6.079 1.00 4.34 6 TYR B N 1
ATOM 1711 C CA . TYR B 1 6 ? 12.333 2.989 -5.985 1.00 7.48 6 TYR B CA 1
ATOM 1712 C C . TYR B 1 6 ? 12.391 4.179 -6.936 1.00 7.44 6 TYR B C 1
ATOM 1713 O O . TYR B 1 6 ? 13.228 5.070 -6.766 1.00 7.73 6 TYR B O 1
ATOM 1722 N N . ALA B 1 7 ? 11.523 4.179 -7.948 1.00 4.96 7 ALA B N 1
ATOM 1723 C CA . ALA B 1 7 ? 11.642 5.093 -9.081 1.00 8.38 7 ALA B CA 1
ATOM 1724 C C . ALA B 1 7 ? 10.256 5.567 -9.502 1.00 9.35 7 ALA B C 1
ATOM 1725 O O . ALA B 1 7 ? 9.242 5.011 -9.075 1.00 10.31 7 ALA B O 1
ATOM 1727 N N . VAL B 1 8 ? 10.211 6.594 -10.365 1.00 8.46 8 VAL B N 1
ATOM 1728 C CA A VAL B 1 8 ? 8.965 7.062 -10.968 0.37 8.39 8 VAL B CA 1
ATOM 1729 C CA B VAL B 1 8 ? 8.966 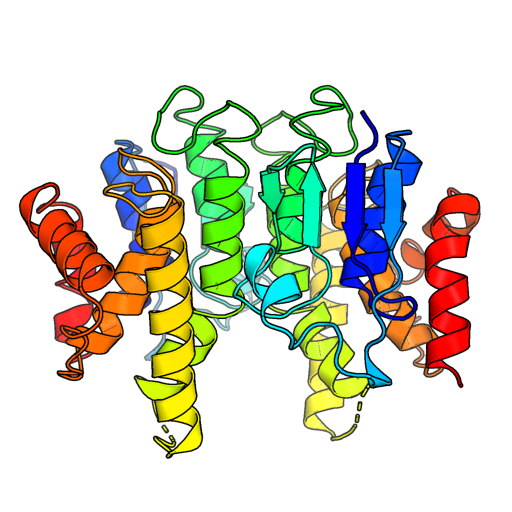7.064 -10.961 0.63 8.34 8 VAL B CA 1
ATOM 1730 C C . VAL B 1 8 ? 9.114 7.045 -12.480 1.00 12.53 8 VAL B C 1
ATOM 1731 O O . VAL B 1 8 ? 10.181 7.362 -13.019 1.00 9.23 8 VAL B O 1
ATOM 1738 N N . SER B 1 9 ? 8.027 6.676 -13.163 1.00 11.68 9 SER B N 1
ATOM 1739 C CA . SER B 1 9 ? 8.052 6.346 -14.586 1.00 10.68 9 SER B CA 1
ATOM 1740 C C . SER B 1 9 ? 8.377 7.519 -15.497 1.00 9.56 9 SER B C 1
ATOM 1741 O O . SER B 1 9 ? 8.799 7.293 -16.638 1.00 10.87 9 SER B O 1
ATOM 1744 N N . ASP B 1 10 ? 8.186 8.757 -15.045 1.00 8.74 10 ASP B N 1
ATOM 1745 C CA . ASP B 1 10 ? 8.403 9.918 -15.894 1.00 13.93 10 ASP B CA 1
ATOM 1746 C C . ASP B 1 10 ? 9.508 10.832 -15.367 1.00 11.48 10 ASP B C 1
ATOM 1747 O O . ASP B 1 10 ? 9.595 11.992 -15.783 1.00 16.15 10 ASP B O 1
ATOM 1752 N N . GLY B 1 11 ? 10.359 10.339 -14.471 1.00 11.91 11 GLY B N 1
ATOM 1753 C CA . GLY B 1 11 ? 11.341 11.184 -13.823 1.00 7.94 11 GLY B CA 1
ATOM 1754 C C . GLY B 1 11 ? 12.750 10.950 -14.322 1.00 6.93 11 GLY B C 1
ATOM 1755 O O . GLY B 1 11 ? 13.307 9.863 -14.172 1.00 7.67 11 GLY B O 1
ATOM 1756 N N . PRO B 1 12 ? 13.363 11.973 -14.915 1.00 8.27 12 PRO B N 1
ATOM 1757 C CA . PRO B 1 12 ? 14.692 11.805 -15.530 1.00 6.22 12 PRO B CA 1
ATOM 1758 C C . PRO B 1 12 ? 15.734 11.210 -14.589 1.00 8.82 12 PRO B C 1
ATOM 1759 O O . PRO B 1 12 ? 16.537 10.373 -15.035 1.00 9.76 12 PRO B O 1
ATOM 1763 N N . PRO B 1 13 ? 15.770 11.573 -13.291 1.00 8.11 13 PRO B N 1
ATOM 1764 C CA . PRO B 1 13 ? 16.783 10.942 -12.416 1.00 8.87 13 PRO B CA 1
ATOM 1765 C C . PRO B 1 13 ? 16.579 9.440 -12.259 1.00 7.51 13 PRO B C 1
ATOM 1766 O O . PRO B 1 13 ? 17.554 8.665 -12.220 1.00 6.10 13 PRO B O 1
ATOM 1770 N N . SER B 1 14 ? 15.317 9.019 -12.180 1.00 4.45 14 SER B N 1
ATOM 1771 C CA . SER B 1 14 ? 14.993 7.593 -12.143 1.00 6.43 14 SER B CA 1
ATOM 1772 C C . SER B 1 14 ? 15.421 6.901 -13.437 1.00 6.44 14 SER B C 1
ATOM 1773 O O . SER B 1 14 ? 15.998 5.802 -13.401 1.00 6.14 14 SER B O 1
ATOM 1776 N N . LEU B 1 15 ? 15.105 7.512 -14.594 1.00 4.78 15 LEU B N 1
ATOM 1777 C CA . LEU B 1 15 ? 15.449 6.905 -15.876 1.00 6.03 15 LEU B CA 1
ATOM 1778 C C . LEU B 1 15 ? 16.946 6.707 -15.995 1.00 7.67 15 LEU B C 1
ATOM 1779 O O . LEU B 1 15 ? 17.405 5.679 -16.500 1.00 6.74 15 LEU B O 1
ATOM 1784 N N . SER B 1 16 ? 17.724 7.682 -15.518 1.00 4.10 16 SER B N 1
ATOM 1785 C CA . SER B 1 16 ? 19.175 7.597 -15.656 1.00 4.62 16 SER B CA 1
ATOM 1786 C C . SER B 1 16 ? 19.728 6.413 -14.875 1.00 6.64 16 SER B C 1
ATOM 1787 O O . SER B 1 16 ? 20.628 5.709 -15.353 1.00 6.64 16 SER B O 1
ATOM 1790 N N . VAL B 1 17 ? 19.216 6.193 -13.663 1.00 4.48 17 VAL B N 1
ATOM 1791 C CA . VAL B 1 17 ? 19.695 5.074 -12.863 1.00 4.92 17 VAL B CA 1
ATOM 1792 C C . VAL B 1 17 ? 19.301 3.756 -13.526 1.00 6.92 17 VAL B C 1
ATOM 1793 O O . VAL B 1 17 ? 20.099 2.816 -13.589 1.00 5.30 17 VAL B O 1
ATOM 1797 N N . ARG B 1 18 ? 18.096 3.689 -14.088 1.00 8.36 18 ARG B N 1
ATOM 1798 C CA . ARG B 1 18 ? 17.695 2.445 -14.749 1.00 7.45 18 ARG B CA 1
ATOM 1799 C C . ARG B 1 18 ? 18.574 2.150 -15.959 1.00 5.03 18 ARG B C 1
ATOM 1800 O O . ARG B 1 18 ? 18.982 1.002 -16.163 1.00 7.61 18 ARG B O 1
ATOM 1808 N N . GLN B 1 19 ? 18.870 3.166 -16.775 1.00 5.55 19 GLN B N 1
ATOM 1809 C CA . GLN B 1 19 ? 19.736 2.971 -17.934 1.00 9.26 19 GLN B CA 1
ATOM 1810 C C . GLN B 1 19 ? 21.113 2.460 -17.516 1.00 8.78 19 GLN B C 1
ATOM 1811 O O . GLN B 1 19 ? 21.639 1.515 -18.114 1.00 8.40 19 GLN B O 1
ATOM 1817 N N . ALA B 1 20 ? 21.694 3.039 -16.461 1.00 8.65 20 ALA B N 1
ATOM 1818 C CA . ALA B 1 20 ? 22.985 2.555 -15.984 1.00 8.55 20 ALA B CA 1
ATOM 1819 C C . ALA B 1 20 ? 22.910 1.096 -15.522 1.00 8.88 20 ALA B C 1
ATOM 1820 O O . ALA B 1 20 ? 23.794 0.290 -15.839 1.00 10.09 20 ALA B O 1
ATOM 1822 N N . LEU B 1 21 ? 21.882 0.750 -14.736 1.00 7.26 21 LEU B N 1
ATOM 1823 C CA . LEU B 1 21 ? 21.743 -0.628 -14.269 1.00 9.95 21 LEU B CA 1
ATOM 1824 C C . LEU B 1 21 ? 21.607 -1.587 -15.443 1.00 11.21 21 LEU B C 1
ATOM 1825 O O . LEU B 1 21 ? 22.208 -2.668 -15.441 1.00 10.71 21 LEU B O 1
ATOM 1830 N N . VAL B 1 22 ? 20.841 -1.191 -16.462 1.00 11.90 22 VAL B N 1
ATOM 1831 C CA . VAL B 1 22 ? 20.659 -2.032 -17.644 1.00 12.22 22 VAL B CA 1
ATOM 1832 C C . VAL B 1 22 ? 21.954 -2.130 -18.440 1.00 13.74 22 VAL B C 1
ATOM 1833 O O . VAL B 1 22 ? 22.369 -3.227 -18.839 1.00 14.94 22 VAL B O 1
ATOM 1837 N N . ALA B 1 23 ? 22.633 -0.994 -18.656 1.00 12.01 23 ALA B N 1
ATOM 1838 C CA . ALA B 1 23 ? 23.883 -1.008 -19.418 1.00 12.42 23 ALA B CA 1
ATOM 1839 C C . ALA B 1 23 ? 24.945 -1.857 -18.733 1.00 16.75 23 ALA B C 1
ATOM 1840 O O . ALA B 1 23 ? 25.742 -2.536 -19.397 1.00 17.96 23 ALA B O 1
ATOM 1842 N N . LEU B 1 24 ? 24.969 -1.840 -17.408 1.00 9.92 24 LEU B N 1
ATOM 1843 C CA . LEU B 1 24 ? 25.957 -2.594 -16.646 1.00 13.77 24 LEU B CA 1
ATOM 1844 C C . LEU B 1 24 ? 25.537 -4.036 -16.410 1.00 14.27 24 LEU B C 1
ATOM 1845 O O . LEU B 1 24 ? 26.320 -4.807 -15.836 1.00 13.28 24 LEU B O 1
ATOM 1850 N N . GLU B 1 25 ? 24.326 -4.406 -16.831 1.00 13.30 25 GLU B N 1
ATOM 1851 C CA . GLU B 1 25 ? 23.791 -5.749 -16.625 1.00 13.74 25 GLU B CA 1
ATOM 1852 C C . GLU B 1 25 ? 23.730 -6.116 -15.144 1.00 13.31 25 GLU B C 1
ATOM 1853 O O . GLU B 1 25 ? 23.998 -7.252 -14.761 1.00 15.27 25 GLU B O 1
ATOM 1859 N N . VAL B 1 26 ? 23.367 -5.152 -14.303 1.00 12.33 26 VAL B N 1
ATOM 1860 C CA . VAL B 1 26 ? 23.175 -5.386 -12.878 1.00 10.87 26 VAL B CA 1
ATOM 1861 C C . VAL B 1 26 ? 21.690 -5.663 -12.656 1.00 14.87 26 VAL B C 1
ATOM 1862 O O . VAL B 1 26 ? 20.858 -4.788 -12.960 1.00 15.96 26 VAL B O 1
ATOM 1866 N N . PRO B 1 27 ? 21.310 -6.852 -12.193 1.00 17.92 27 PRO B N 1
ATOM 1867 C CA . PRO B 1 27 ? 19.880 -7.152 -12.031 1.00 18.17 27 PRO B CA 1
ATOM 1868 C C . PRO B 1 27 ? 19.287 -6.394 -10.853 1.00 15.96 27 PRO B C 1
ATOM 1869 O O . PRO B 1 27 ? 19.943 -6.196 -9.828 1.00 13.64 27 PRO B O 1
ATOM 1873 N N . PHE B 1 28 ? 18.034 -5.967 -11.001 1.00 16.26 28 PHE B N 1
ATOM 1874 C CA . PHE B 1 28 ? 17.375 -5.233 -9.926 1.00 13.13 28 PHE B CA 1
ATOM 1875 C C . PHE B 1 28 ? 15.869 -5.408 -10.022 1.00 14.69 28 PHE B C 1
ATOM 1876 O O . PHE B 1 28 ? 15.325 -5.744 -11.078 1.00 21.24 28 PHE B O 1
ATOM 1884 N N . GLU B 1 29 ? 15.205 -5.166 -8.896 1.00 11.38 29 GLU B N 1
ATOM 1885 C CA . GLU B 1 29 ? 13.752 -5.087 -8.827 1.00 14.03 29 GLU B CA 1
ATOM 1886 C C . GLU B 1 29 ? 13.339 -3.620 -8.871 1.00 14.07 29 GLU 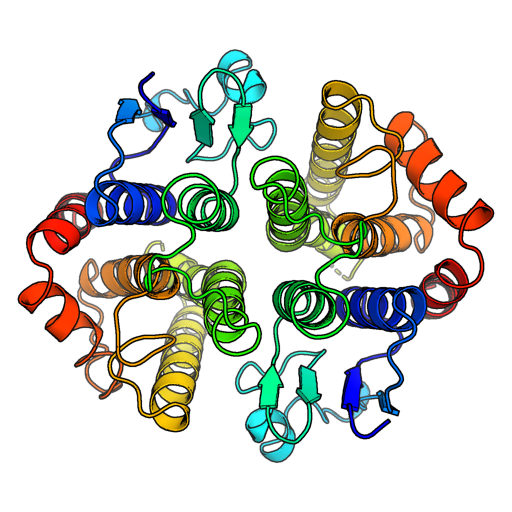B C 1
ATOM 1887 O O . GLU B 1 29 ? 13.892 -2.800 -8.132 1.00 14.08 29 GLU B O 1
ATOM 1893 N N . LEU B 1 30 ? 12.390 -3.301 -9.749 1.00 9.20 30 LEU B N 1
ATOM 1894 C CA . LEU B 1 30 ? 11.857 -1.953 -9.910 1.00 10.32 30 LEU B CA 1
ATOM 1895 C C . LEU B 1 30 ? 10.584 -1.793 -9.089 1.00 14.42 30 LEU B C 1
ATOM 1896 O O . LEU B 1 30 ? 9.655 -2.602 -9.205 1.00 11.87 30 LEU B O 1
ATOM 1901 N N . ILE B 1 31 ? 10.540 -0.752 -8.266 1.00 8.40 31 ILE B N 1
ATOM 1902 C CA . ILE B 1 31 ? 9.333 -0.381 -7.534 1.00 11.64 31 ILE B CA 1
ATOM 1903 C C . ILE B 1 31 ? 8.888 0.971 -8.063 1.00 14.57 31 ILE B C 1
ATOM 1904 O O . ILE B 1 31 ? 9.590 1.977 -7.892 1.00 9.95 31 ILE B O 1
ATOM 1909 N N . ASN B 1 32 ? 7.727 0.991 -8.713 1.00 9.38 32 ASN B N 1
ATOM 1910 C CA . ASN B 1 32 ? 7.136 2.216 -9.229 1.00 17.34 32 ASN B CA 1
ATOM 1911 C C . ASN B 1 32 ? 6.467 2.935 -8.074 1.00 17.53 32 ASN B C 1
ATOM 1912 O O . ASN B 1 32 ? 5.462 2.456 -7.543 1.00 20.72 32 ASN B O 1
ATOM 1917 N N . VAL B 1 33 ? 7.022 4.075 -7.678 1.00 10.17 33 VAL B N 1
ATOM 1918 C CA . VAL B 1 33 ? 6.497 4.811 -6.534 1.00 12.01 33 VAL B CA 1
ATOM 1919 C C . VAL B 1 33 ? 5.237 5.544 -6.979 1.00 12.59 33 VAL B C 1
ATOM 1920 O O . VAL B 1 33 ? 5.208 6.154 -8.056 1.00 13.57 33 VAL B O 1
ATOM 1924 N N . ASP B 1 34 ? 4.185 5.469 -6.163 1.00 12.35 34 ASP B N 1
ATOM 1925 C CA . ASP B 1 34 ? 2.905 6.078 -6.526 1.00 16.65 34 ASP B CA 1
ATOM 1926 C C . ASP B 1 34 ? 2.960 7.555 -6.153 1.00 15.79 34 ASP B C 1
ATOM 1927 O O . ASP B 1 34 ? 2.598 7.945 -5.048 1.00 15.55 34 ASP B O 1
ATOM 1932 N N . PHE B 1 35 ? 3.423 8.375 -7.101 1.00 18.57 35 PHE B N 1
ATOM 1933 C CA . PHE B 1 35 ? 3.606 9.803 -6.851 1.00 16.99 35 PHE B CA 1
ATOM 1934 C C . PHE B 1 35 ? 2.269 10.497 -6.586 1.00 18.31 35 PHE B C 1
ATOM 1935 O O . PHE B 1 35 ? 2.143 11.301 -5.649 1.00 14.62 35 PHE B O 1
ATOM 1943 N N . GLY B 1 36 ? 1.253 10.181 -7.399 1.00 15.59 36 GLY B N 1
ATOM 1944 C CA . GLY B 1 36 ? -0.057 10.794 -7.215 1.00 21.53 36 GLY B CA 1
ATOM 1945 C C . GLY B 1 36 ? -0.666 10.502 -5.854 1.00 21.57 36 GLY B C 1
ATOM 1946 O O . GLY B 1 36 ? -1.347 11.357 -5.271 1.00 18.78 36 GLY B O 1
ATOM 1947 N N . ALA B 1 37 ? -0.425 9.292 -5.323 1.00 15.12 37 ALA B N 1
ATOM 1948 C CA . ALA B 1 37 ? -0.906 8.916 -3.999 1.00 12.30 37 ALA B CA 1
ATOM 1949 C C . ALA B 1 37 ? 0.006 9.389 -2.875 1.00 12.54 37 ALA B C 1
ATOM 1950 O O . ALA B 1 37 ? -0.336 9.196 -1.701 1.00 15.71 37 ALA B O 1
ATOM 1952 N N . GLY B 1 38 ? 1.155 9.988 -3.199 1.00 14.02 38 GLY B N 1
ATOM 1953 C CA . GLY B 1 38 ? 2.035 10.520 -2.176 1.00 12.48 38 GLY B CA 1
ATOM 1954 C C . GLY B 1 38 ? 2.920 9.502 -1.492 1.00 11.68 38 GLY B C 1
ATOM 1955 O O . GLY B 1 38 ? 3.325 9.718 -0.345 1.00 10.65 38 GLY B O 1
ATOM 1956 N N . GLU B 1 39 ? 3.223 8.387 -2.161 1.00 12.98 39 GLU B N 1
ATOM 1957 C CA . GLU B 1 39 ? 3.961 7.309 -1.513 1.00 11.28 39 GLU B CA 1
ATOM 1958 C C . GLU B 1 39 ? 5.355 7.751 -1.088 1.00 16.25 39 GLU B C 1
ATOM 1959 O O . GLU B 1 39 ? 5.860 7.300 -0.054 1.00 13.71 39 GLU B O 1
ATOM 1965 N N . HIS B 1 40 ? 5.981 8.654 -1.846 1.00 12.31 40 HIS B N 1
ATOM 1966 C CA . HIS B 1 40 ? 7.304 9.142 -1.466 1.00 12.16 40 HIS B CA 1
ATOM 1967 C C . HIS B 1 40 ? 7.282 10.051 -0.242 1.00 13.35 40 HIS B C 1
ATOM 1968 O O . HIS B 1 40 ? 8.356 10.426 0.249 1.00 10.06 40 HIS B O 1
ATOM 1975 N N . MET B 1 41 ? 6.102 10.405 0.280 1.00 11.60 41 MET B N 1
ATOM 1976 C CA A MET B 1 41 ? 5.996 11.299 1.422 0.66 12.82 41 MET B CA 1
ATOM 1977 C CA B MET B 1 41 ? 5.988 11.303 1.421 0.34 12.84 41 MET B CA 1
ATOM 1978 C C . MET B 1 41 ? 5.746 10.573 2.736 1.00 11.42 41 MET B C 1
ATOM 1979 O O . MET B 1 41 ? 5.668 11.223 3.780 1.00 11.10 41 MET B O 1
ATOM 1988 N N . THR B 1 42 ? 5.633 9.245 2.721 1.00 12.67 42 THR B N 1
ATOM 1989 C CA . THR B 1 42 ? 5.339 8.515 3.949 1.00 16.77 42 THR B CA 1
ATOM 1990 C C . THR B 1 42 ? 6.590 8.297 4.800 1.00 21.18 42 THR B C 1
ATOM 1991 O O . THR B 1 42 ? 7.727 8.401 4.331 1.00 11.21 42 THR B O 1
ATOM 1995 N N . SER B 1 43 ? 6.366 7.968 6.077 1.00 17.44 43 SER B N 1
ATOM 1996 C CA . SER B 1 43 ? 7.495 7.708 6.968 1.00 19.68 43 SER B CA 1
ATOM 1997 C C . SER B 1 43 ? 8.255 6.450 6.565 1.00 19.23 43 SER B C 1
ATOM 1998 O O . SER B 1 43 ? 9.479 6.393 6.732 1.00 18.69 43 SER B O 1
ATOM 2001 N N . ASP B 1 44 ? 7.560 5.431 6.038 1.00 15.88 44 ASP B N 1
ATOM 2002 C CA . ASP B 1 44 ? 8.266 4.243 5.564 1.00 18.82 44 ASP B CA 1
ATOM 2003 C C . ASP B 1 44 ? 9.236 4.598 4.444 1.00 17.43 44 ASP B C 1
ATOM 2004 O O . ASP B 1 44 ? 10.376 4.119 4.426 1.00 16.46 44 ASP B O 1
ATOM 2009 N N . TYR B 1 45 ? 8.802 5.439 3.500 1.00 13.75 45 TYR B N 1
ATOM 2010 C CA . TYR B 1 45 ? 9.714 5.869 2.441 1.00 12.80 45 TYR B CA 1
ATOM 2011 C C . TYR B 1 45 ? 10.851 6.702 3.012 1.00 15.24 45 TYR B C 1
ATOM 2012 O O . TYR B 1 45 ? 12.005 6.562 2.586 1.00 14.01 45 TYR B O 1
ATOM 2021 N N . ALA B 1 46 ? 10.549 7.562 3.990 1.00 12.78 46 ALA B N 1
ATOM 2022 C CA . ALA B 1 46 ? 11.592 8.370 4.606 1.00 15.67 46 ALA B CA 1
ATOM 2023 C C . ALA B 1 46 ? 12.603 7.532 5.390 1.00 14.34 46 ALA B C 1
ATOM 2024 O O . ALA B 1 46 ? 13.735 7.985 5.584 1.00 14.76 46 ALA B O 1
ATOM 2026 N N . LEU B 1 47 ? 12.232 6.324 5.840 1.00 14.62 47 LEU B N 1
ATOM 2027 C CA . LEU B 1 47 ? 13.235 5.414 6.394 1.00 14.94 47 LEU B CA 1
ATOM 2028 C C . LEU B 1 47 ? 14.356 5.154 5.399 1.00 19.26 47 LEU B C 1
ATOM 2029 O O . LEU B 1 47 ? 15.513 4.962 5.794 1.00 18.50 47 LEU B O 1
ATOM 2034 N N . MET B 1 48 ? 14.029 5.125 4.111 1.00 13.60 48 MET B N 1
ATOM 2035 C CA . MET B 1 48 ? 15.024 4.913 3.070 1.00 15.33 48 MET B CA 1
ATOM 2036 C C . MET B 1 48 ? 15.662 6.218 2.615 1.00 15.87 48 MET B C 1
ATOM 2037 O O . MET B 1 48 ? 16.886 6.283 2.443 1.00 18.57 48 MET B O 1
ATOM 2042 N N . ASN B 1 49 ? 14.852 7.260 2.415 1.00 12.91 49 ASN B N 1
ATOM 2043 C CA . ASN B 1 49 ? 15.335 8.549 1.929 1.00 10.55 49 ASN B CA 1
ATOM 2044 C C . ASN B 1 49 ? 14.690 9.666 2.738 1.00 8.24 49 ASN B C 1
ATOM 2045 O O . ASN B 1 49 ? 13.587 10.127 2.405 1.00 10.86 49 ASN B O 1
ATOM 2050 N N . PRO B 1 50 ? 15.360 10.156 3.782 1.00 12.15 50 PRO B N 1
ATOM 2051 C CA . PRO B 1 50 ? 14.791 11.267 4.567 1.00 14.05 50 PRO B CA 1
ATOM 2052 C C . PRO B 1 50 ? 14.550 12.530 3.754 1.00 9.78 50 PRO B C 1
ATOM 2053 O O . PRO B 1 50 ? 13.812 13.414 4.210 1.00 12.92 50 PRO B O 1
ATOM 2057 N N . GLN B 1 51 ? 15.122 12.637 2.549 1.00 14.38 51 GLN B N 1
ATOM 2058 C CA . GLN B 1 51 ? 14.860 13.774 1.676 1.00 9.26 51 GLN B CA 1
ATOM 2059 C C . GLN B 1 51 ? 13.519 13.678 0.947 1.00 11.13 51 GLN B C 1
ATOM 2060 O O . GLN B 1 51 ? 13.095 14.672 0.348 1.00 10.55 51 GLN B O 1
ATOM 2066 N N . LYS B 1 52 ? 12.857 12.508 0.967 1.00 11.31 52 LYS B N 1
ATOM 2067 C CA . LYS B 1 52 ? 11.516 12.350 0.392 1.00 12.00 52 LYS B CA 1
ATOM 2068 C C . LYS B 1 52 ? 11.506 12.583 -1.113 1.00 9.32 52 LYS B C 1
ATOM 2069 O O . LYS B 1 52 ? 10.540 13.123 -1.663 1.00 12.77 52 LYS B O 1
ATOM 2075 N N . GLU B 1 53 ? 12.576 12.193 -1.793 1.00 9.85 53 GLU B N 1
ATOM 2076 C CA . GLU B 1 53 ? 12.655 12.374 -3.227 1.00 10.23 53 GLU B CA 1
ATOM 2077 C C . GLU B 1 53 ? 12.878 11.019 -3.880 1.00 8.16 53 GLU B C 1
ATOM 2078 O O . GLU B 1 53 ? 13.267 10.050 -3.230 1.00 9.03 53 GLU B O 1
ATOM 2084 N N . ILE B 1 54 ? 12.642 10.989 -5.185 1.00 8.55 54 ILE B N 1
ATOM 2085 C CA . ILE B 1 54 ? 12.753 9.773 -5.994 1.00 7.21 54 ILE B CA 1
ATOM 2086 C C . ILE B 1 54 ? 13.867 10.002 -7.011 1.00 6.48 54 ILE B C 1
ATOM 2087 O O . ILE B 1 54 ? 13.870 11.057 -7.661 1.00 10.84 54 ILE B O 1
ATOM 2092 N N . PRO B 1 55 ? 14.777 9.038 -7.267 1.00 5.98 55 PRO B N 1
ATOM 2093 C CA . PRO B 1 55 ? 14.787 7.662 -6.763 1.00 6.37 55 PRO B CA 1
ATOM 2094 C C . PRO B 1 55 ? 15.535 7.420 -5.449 1.00 7.40 55 PRO B C 1
ATOM 2095 O O . PRO B 1 55 ? 16.254 8.291 -4.947 1.00 8.06 55 PRO B O 1
ATOM 2099 N N . VAL B 1 56 ? 15.395 6.203 -4.917 1.00 5.14 56 VAL B N 1
ATOM 2100 C CA . VAL B 1 56 ? 16.256 5.720 -3.838 1.00 6.89 56 VAL B CA 1
ATOM 2101 C C . VAL B 1 56 ? 16.560 4.251 -4.104 1.00 6.70 56 VAL B C 1
ATOM 2102 O O . VAL B 1 56 ? 15.708 3.512 -4.603 1.00 6.79 56 VAL B O 1
ATOM 2106 N N . LEU B 1 57 ? 17.799 3.853 -3.831 1.00 5.99 57 LEU B N 1
ATOM 2107 C CA . LEU B 1 57 ? 18.267 2.480 -4.006 1.00 6.04 57 LEU B CA 1
ATOM 2108 C C . LEU B 1 57 ? 18.331 1.777 -2.663 1.00 9.78 57 LEU B C 1
ATOM 2109 O O . LEU B 1 57 ? 18.772 2.357 -1.669 1.00 11.27 57 LEU B O 1
ATOM 2114 N N . ASP B 1 58 ? 17.891 0.519 -2.635 1.00 6.79 58 ASP B N 1
ATOM 2115 C CA . ASP B 1 58 ? 18.069 -0.353 -1.479 1.00 11.49 58 ASP B CA 1
ATOM 2116 C C . ASP B 1 58 ? 18.943 -1.526 -1.915 1.00 11.45 58 ASP B C 1
ATOM 2117 O O . ASP B 1 58 ? 18.488 -2.406 -2.656 1.00 13.45 58 ASP B O 1
ATOM 2122 N N . ASP B 1 59 ? 20.195 -1.527 -1.466 1.00 13.32 59 ASP B N 1
ATOM 2123 C CA . ASP B 1 59 ? 21.157 -2.589 -1.778 1.00 15.69 59 ASP B CA 1
ATOM 2124 C C . ASP B 1 59 ? 21.364 -3.380 -0.492 1.00 16.61 59 ASP B C 1
ATOM 2125 O O . ASP B 1 59 ? 22.201 -3.032 0.343 1.00 17.17 59 ASP B O 1
ATOM 2130 N N . GLU B 1 60 ? 20.567 -4.436 -0.322 1.00 25.80 60 GLU B N 1
ATOM 2131 C CA . GLU B 1 60 ? 20.705 -5.326 0.831 1.00 27.42 60 GLU B CA 1
ATOM 2132 C C . GLU B 1 60 ? 20.656 -4.540 2.141 1.00 20.78 60 GLU B C 1
ATOM 2133 O O . GLU B 1 60 ? 21.371 -4.835 3.096 1.00 24.26 60 GLU B O 1
ATOM 2139 N N . GLY B 1 61 ? 19.810 -3.506 2.185 1.00 17.20 61 GLY B N 1
ATOM 2140 C CA . GLY B 1 61 ? 19.661 -2.690 3.373 1.00 18.81 61 GLY B CA 1
ATOM 2141 C C . GLY B 1 61 ? 20.513 -1.435 3.398 1.00 18.02 61 GLY B C 1
ATOM 2142 O O . GLY B 1 61 ? 20.374 -0.623 4.322 1.00 19.21 61 GLY B O 1
ATOM 2143 N N . PHE B 1 62 ? 21.392 -1.255 2.422 1.00 18.97 62 PHE B N 1
ATOM 2144 C CA . PHE B 1 62 ? 22.092 0.010 2.233 1.00 16.81 62 PHE B CA 1
ATOM 2145 C C . PHE B 1 62 ? 21.187 0.911 1.402 1.00 14.14 62 PHE B C 1
ATOM 2146 O O . PHE B 1 62 ? 20.955 0.634 0.222 1.00 11.83 62 PHE B O 1
ATOM 2154 N N . TYR B 1 63 ? 20.670 1.974 2.019 1.00 12.63 63 TYR B N 1
ATOM 2155 C CA . TYR B 1 63 ? 19.768 2.923 1.366 1.00 13.65 63 TYR B CA 1
ATOM 2156 C C . TYR B 1 63 ? 20.566 4.112 0.847 1.00 14.72 63 TYR B C 1
ATOM 2157 O O . TYR B 1 63 ? 21.198 4.830 1.627 1.00 15.56 63 TYR B O 1
ATOM 2166 N N . LEU B 1 64 ? 20.507 4.345 -0.460 1.00 13.46 64 LEU B N 1
ATOM 2167 C CA . LEU B 1 64 ? 21.281 5.419 -1.073 1.00 8.90 64 LEU B CA 1
ATOM 2168 C C . LEU B 1 64 ? 20.364 6.231 -1.975 1.00 9.32 64 LEU B C 1
ATOM 2169 O O . LEU B 1 64 ? 19.847 5.703 -2.962 1.00 7.59 64 LEU B O 1
ATOM 2174 N N . SER B 1 65 ? 20.168 7.509 -1.644 1.00 6.33 65 SER B N 1
ATOM 2175 C CA . SER B 1 65 ? 19.463 8.441 -2.515 1.00 7.06 65 SER B CA 1
ATOM 2176 C C . SER B 1 65 ? 20.481 9.292 -3.279 1.00 5.77 65 SER B C 1
ATOM 2177 O O . SER B 1 65 ? 21.691 9.041 -3.208 1.00 5.67 65 SER B O 1
ATOM 2180 N N . GLU B 1 66 ? 19.976 10.317 -3.998 1.00 6.92 66 GLU B N 1
ATOM 2181 C CA . GLU B 1 66 ? 20.701 11.160 -4.952 1.00 6.36 66 GLU B CA 1
ATOM 2182 C C . GLU B 1 66 ? 21.151 10.361 -6.175 1.00 6.63 66 GLU B C 1
ATOM 2183 O O . GLU B 1 66 ? 22.116 9.587 -6.104 1.00 5.64 66 GLU B O 1
ATOM 2189 N N . SER B 1 67 ? 20.471 10.579 -7.309 1.00 4.85 67 SER B N 1
ATOM 2190 C CA . SER B 1 67 ? 20.695 9.742 -8.494 1.00 4.83 67 SER B CA 1
ATOM 2191 C C . SER B 1 67 ? 22.152 9.781 -8.978 1.00 5.72 67 SER B C 1
ATOM 2192 O O . SER B 1 67 ? 22.682 8.753 -9.430 1.00 3.98 67 SER B O 1
ATOM 2195 N N . ASN B 1 68 ? 22.833 10.941 -8.875 1.00 5.43 68 ASN B N 1
ATOM 2196 C CA . ASN B 1 68 ? 24.245 10.994 -9.265 1.00 5.62 68 ASN B CA 1
ATOM 2197 C C . ASN B 1 68 ? 25.090 10.062 -8.404 1.00 4.94 68 ASN B C 1
ATOM 2198 O O . ASN B 1 68 ? 25.938 9.323 -8.915 1.00 5.05 68 ASN B O 1
ATOM 2203 N N . ALA B 1 69 ? 24.872 10.089 -7.092 1.00 3.09 69 ALA B N 1
ATOM 2204 C CA . ALA B 1 69 ? 25.613 9.198 -6.199 1.00 2.97 69 ALA B CA 1
ATOM 2205 C C . ALA B 1 69 ? 25.251 7.736 -6.445 1.00 4.46 69 ALA B C 1
ATOM 2206 O O . ALA B 1 69 ? 26.109 6.850 -6.329 1.00 4.95 69 ALA B O 1
ATOM 2208 N N . ILE B 1 70 ? 23.978 7.465 -6.765 1.00 4.38 70 ILE B N 1
ATOM 2209 C CA . ILE B 1 70 ? 23.582 6.092 -7.101 1.00 6.19 70 ILE B CA 1
ATOM 2210 C C . ILE B 1 70 ? 24.314 5.622 -8.351 1.00 6.00 70 ILE B C 1
ATOM 2211 O O . ILE B 1 70 ? 24.840 4.500 -8.391 1.00 5.10 70 ILE B O 1
ATOM 2216 N N . LEU B 1 71 ? 24.392 6.483 -9.379 1.00 4.50 71 LEU B N 1
ATOM 2217 C CA . LEU B 1 71 ? 25.123 6.137 -10.598 1.00 5.21 71 LEU B CA 1
ATOM 2218 C C . LEU B 1 71 ? 26.582 5.800 -10.293 1.00 5.76 71 LEU B C 1
ATOM 2219 O O . LEU B 1 71 ? 27.130 4.798 -10.785 1.00 5.00 71 LEU B O 1
ATOM 2224 N N . GLN B 1 72 ? 27.230 6.629 -9.483 1.00 3.99 72 GLN B N 1
ATOM 2225 C CA . GLN B 1 72 ? 28.631 6.383 -9.135 1.00 5.35 72 GLN B CA 1
ATOM 2226 C C . GLN B 1 72 ? 28.794 5.082 -8.350 1.00 6.64 72 GLN B C 1
ATOM 2227 O O . GLN B 1 72 ? 29.745 4.316 -8.581 1.00 6.56 72 GLN B O 1
ATOM 2233 N N . TYR B 1 73 ? 27.849 4.795 -7.455 1.00 4.69 73 TYR B N 1
ATOM 2234 C CA . TYR B 1 73 ? 27.961 3.625 -6.587 1.00 6.88 73 TYR B CA 1
ATOM 2235 C C . TYR B 1 73 ? 27.782 2.333 -7.372 1.00 7.31 73 TYR B C 1
ATOM 2236 O O . TYR B 1 73 ? 28.538 1.379 -7.178 1.00 6.83 73 TYR B O 1
ATOM 2245 N N . ILE B 1 74 ? 26.801 2.297 -8.276 1.00 6.59 74 ILE B N 1
ATOM 2246 C CA . ILE B 1 74 ? 26.572 1.089 -9.065 1.00 7.41 74 ILE B CA 1
ATOM 2247 C C . ILE B 1 74 ? 27.826 0.720 -9.855 1.00 11.53 74 ILE B C 1
ATOM 2248 O O . ILE B 1 74 ? 28.211 -0.459 -9.935 1.00 8.80 74 ILE B O 1
ATOM 2253 N N . CYS B 1 75 ? 28.519 1.722 -10.404 1.00 8.11 75 CYS B N 1
ATOM 2254 C CA . CYS B 1 75 ? 29.760 1.463 -11.133 1.00 7.61 75 CYS B CA 1
ATOM 2255 C C . CYS B 1 75 ? 30.889 1.058 -10.193 1.00 11.65 75 CYS B C 1
ATOM 2256 O O . CYS B 1 75 ? 31.564 0.047 -10.426 1.00 11.03 75 CYS B O 1
ATOM 2259 N N . ASP B 1 76 ? 31.113 1.840 -9.127 1.00 8.48 76 ASP B N 1
ATOM 2260 C CA . ASP B 1 76 ? 32.200 1.552 -8.181 1.00 11.13 76 ASP B CA 1
ATOM 2261 C C . ASP B 1 76 ? 32.058 0.168 -7.558 1.00 8.39 76 ASP B C 1
ATOM 2262 O O . ASP B 1 76 ? 33.054 -0.532 -7.350 1.00 11.96 76 ASP B O 1
ATOM 2267 N N . LYS B 1 77 ? 30.835 -0.232 -7.224 1.00 9.34 77 LYS B N 1
ATOM 2268 C CA A LYS B 1 77 ? 30.648 -1.486 -6.506 0.46 11.33 77 LYS B CA 1
ATOM 2269 C CA B LYS B 1 77 ? 30.628 -1.483 -6.504 0.54 11.33 77 LYS B CA 1
ATOM 2270 C C . LYS B 1 77 ? 30.607 -2.682 -7.447 1.00 13.37 77 LYS B C 1
ATOM 2271 O O . LYS B 1 77 ? 31.257 -3.698 -7.185 1.00 14.02 77 LYS B O 1
ATOM 2282 N N . TYR B 1 78 ? 29.868 -2.586 -8.553 1.00 13.20 78 TYR B N 1
ATOM 2283 C CA . TYR B 1 78 ? 29.653 -3.776 -9.376 1.00 10.75 78 TYR B CA 1
ATOM 2284 C C . TYR B 1 78 ? 30.447 -3.832 -10.670 1.00 13.44 78 TYR B C 1
ATOM 2285 O O . TYR B 1 78 ? 30.639 -4.932 -11.202 1.00 14.01 78 TYR B O 1
ATOM 2294 N N . ARG B 1 79 ? 30.922 -2.716 -11.210 1.00 11.14 79 ARG B N 1
ATOM 2295 C CA . ARG B 1 79 ? 31.721 -2.753 -12.437 1.00 12.31 79 ARG B CA 1
ATOM 2296 C C . ARG B 1 79 ? 32.870 -1.754 -12.362 1.00 13.32 79 ARG B C 1
ATOM 2297 O O . ARG B 1 79 ? 32.983 -0.858 -13.200 1.00 12.76 79 ARG B O 1
ATOM 2305 N N . PRO B 1 80 ? 33.770 -1.903 -11.377 1.00 14.33 80 PRO B N 1
ATOM 2306 C CA . PRO B 1 80 ? 34.810 -0.871 -11.186 1.00 16.22 80 PRO B CA 1
ATOM 2307 C C . PRO B 1 80 ? 35.734 -0.702 -12.373 1.00 20.81 80 PRO B C 1
ATOM 2308 O O . PRO B 1 80 ? 36.250 0.400 -12.589 1.00 26.94 80 PRO B O 1
ATOM 2312 N N . GLY B 1 81 ? 35.946 -1.742 -13.164 1.00 19.26 81 GLY B N 1
ATOM 2313 C CA . GLY B 1 81 ? 36.763 -1.578 -14.344 1.00 19.76 81 GLY B CA 1
ATOM 2314 C C . GLY B 1 81 ? 36.041 -1.110 -15.585 1.00 19.78 81 GLY B C 1
ATOM 2315 O O . GLY B 1 81 ? 36.666 -1.062 -16.647 1.00 20.29 81 GLY B O 1
ATOM 2316 N N . SER B 1 82 ? 34.729 -0.741 -15.497 1.00 16.65 82 SER B N 1
ATOM 2317 C CA . SER B 1 82 ? 33.982 -0.426 -16.713 1.00 16.25 82 SER B CA 1
ATOM 2318 C C . SER B 1 82 ? 34.319 0.974 -17.227 1.00 16.40 82 SER B C 1
ATOM 2319 O O . SER B 1 82 ? 34.441 1.919 -16.439 1.00 13.20 82 SER B O 1
ATOM 2322 N N . PRO B 1 83 ? 34.429 1.134 -18.549 1.00 12.58 83 PRO B N 1
ATOM 2323 C CA . PRO B 1 83 ? 34.606 2.471 -19.128 1.00 17.19 83 PRO B CA 1
ATOM 2324 C C . PRO B 1 83 ? 33.400 3.373 -18.946 1.00 13.77 83 PRO B C 1
ATOM 2325 O O . PRO B 1 83 ? 33.508 4.574 -19.229 1.00 13.84 83 PRO B O 1
ATOM 2329 N N . LEU B 1 84 ? 32.262 2.839 -18.500 1.00 13.69 84 LEU B N 1
ATOM 2330 C CA . LEU B 1 84 ? 31.118 3.694 -18.193 1.00 10.90 84 LEU B CA 1
ATOM 2331 C C . LEU B 1 84 ? 31.432 4.657 -17.044 1.00 10.74 84 LEU B C 1
ATOM 2332 O O . LEU B 1 84 ? 30.756 5.680 -16.906 1.00 11.09 84 LEU B O 1
ATOM 2337 N N . TYR B 1 85 ? 32.442 4.354 -16.227 1.00 10.98 85 TYR B N 1
ATOM 2338 C CA . TYR B 1 85 ? 32.913 5.273 -15.182 1.00 8.09 85 TYR B CA 1
ATOM 2339 C C . TYR B 1 85 ? 34.416 5.083 -15.040 1.00 6.86 85 TYR B C 1
ATOM 2340 O O . TYR B 1 85 ? 34.888 4.332 -14.176 1.00 8.46 85 TYR B O 1
ATOM 2349 N N . PRO B 1 86 ? 35.202 5.755 -15.878 1.00 12.45 86 PRO B N 1
ATOM 2350 C CA . PRO B 1 86 ? 36.650 5.516 -15.894 1.00 16.92 86 PRO B CA 1
ATOM 2351 C C . PRO B 1 86 ? 37.302 5.763 -14.544 1.00 14.92 86 PRO B C 1
ATOM 2352 O O . PRO B 1 86 ? 36.875 6.615 -13.763 1.00 12.71 86 PRO B O 1
ATOM 2356 N N . GLN B 1 87 ? 38.377 5.021 -14.290 1.00 15.54 87 GLN B N 1
ATOM 2357 C CA . GLN B 1 87 ? 39.119 5.146 -13.044 1.00 19.73 87 GLN B CA 1
ATOM 2358 C C . GLN B 1 87 ? 40.245 6.165 -13.125 1.00 11.88 87 GLN B C 1
ATOM 2359 O O . GLN B 1 87 ? 40.706 6.632 -12.083 1.00 17.41 87 GLN B O 1
ATOM 2365 N N . ASP B 1 88 ? 40.689 6.519 -14.327 1.00 15.89 88 ASP B N 1
ATOM 2366 C CA . ASP B 1 88 ? 41.725 7.529 -14.464 1.00 14.25 88 ASP B CA 1
ATOM 2367 C C . ASP B 1 88 ? 41.226 8.835 -13.850 1.00 14.96 88 ASP B C 1
ATOM 2368 O O . ASP B 1 88 ? 40.136 9.297 -14.211 1.00 14.77 88 ASP B O 1
ATOM 2373 N N . PRO B 1 89 ? 41.990 9.465 -12.954 1.00 13.01 89 PRO B N 1
ATOM 2374 C CA . PRO B 1 89 ? 41.451 10.638 -12.233 1.00 12.47 89 PRO B CA 1
ATOM 2375 C C . PRO B 1 89 ? 40.950 11.753 -13.133 1.00 10.51 89 PRO B C 1
ATOM 2376 O O . PRO B 1 89 ? 39.868 12.296 -12.875 1.00 10.95 89 PRO B O 1
ATOM 2380 N N . LYS B 1 90 ? 41.705 12.131 -14.171 1.00 10.15 90 LYS B N 1
ATOM 2381 C CA . LYS B 1 90 ? 41.252 13.196 -15.064 1.00 12.60 90 LYS B CA 1
ATOM 2382 C C . LYS B 1 90 ? 39.995 12.790 -15.826 1.00 15.64 90 LYS B C 1
ATOM 2383 O O . LYS B 1 90 ? 39.032 13.563 -15.913 1.00 11.68 90 LYS B O 1
ATOM 2389 N N . SER B 1 91 ? 39.990 11.586 -16.406 1.00 14.38 91 SER B N 1
ATOM 2390 C CA . SER B 1 91 ? 38.806 11.140 -17.138 1.00 12.06 91 SER B CA 1
ATOM 2391 C C . SER B 1 91 ? 37.607 11.019 -16.203 1.00 9.79 91 SER B C 1
ATOM 2392 O O . SER B 1 91 ? 36.472 11.346 -16.581 1.00 8.87 91 SER B O 1
ATOM 2395 N N . ARG B 1 92 ? 37.850 10.566 -14.975 1.00 11.53 92 ARG B N 1
ATOM 2396 C CA A ARG B 1 92 ? 36.778 10.458 -13.990 0.45 11.32 92 ARG B CA 1
ATOM 2397 C CA B ARG B 1 92 ? 36.769 10.458 -14.001 0.55 11.33 92 ARG B CA 1
ATOM 2398 C C . ARG B 1 92 ? 36.245 11.833 -13.605 1.00 8.52 92 ARG B C 1
ATOM 2399 O O . ARG B 1 92 ? 35.031 12.009 -13.407 1.00 7.45 92 ARG B O 1
ATOM 2414 N N . ALA B 1 93 ? 37.140 12.821 -13.500 1.00 7.92 93 ALA B N 1
ATOM 2415 C CA . ALA B 1 93 ? 36.721 14.182 -13.159 1.00 6.25 93 ALA B CA 1
ATOM 2416 C C . ALA B 1 93 ? 35.795 14.773 -14.214 1.00 7.35 93 ALA B C 1
ATOM 2417 O O . ALA B 1 93 ? 34.862 15.516 -13.879 1.00 8.19 93 ALA B O 1
ATOM 2419 N N . ILE B 1 94 ? 36.048 14.486 -15.496 1.00 7.62 94 ILE B N 1
ATOM 2420 C CA . ILE B 1 94 ? 35.153 14.989 -16.540 1.00 7.89 94 ILE B CA 1
ATOM 2421 C C . ILE B 1 94 ? 33.755 14.402 -16.360 1.00 7.95 94 ILE B C 1
ATOM 2422 O O . ILE B 1 94 ? 32.748 15.119 -16.462 1.00 6.73 94 ILE B O 1
ATOM 2427 N N . VAL B 1 95 ? 33.672 13.097 -16.069 1.00 9.02 95 VAL B N 1
ATOM 2428 C CA . VAL B 1 95 ? 32.378 12.482 -15.775 1.00 7.55 95 VAL B CA 1
ATOM 2429 C C . VAL B 1 95 ? 31.734 13.140 -14.561 1.00 7.54 95 VAL B C 1
ATOM 2430 O O . VAL B 1 95 ? 30.559 13.532 -14.605 1.00 7.82 95 VAL B O 1
ATOM 2434 N N . ASN B 1 96 ? 32.486 13.252 -13.455 1.00 4.84 96 ASN B N 1
ATOM 2435 C CA . ASN B 1 96 ? 31.939 13.861 -12.245 1.00 6.00 96 ASN B CA 1
ATOM 2436 C C . ASN B 1 96 ? 31.467 15.276 -12.512 1.00 5.69 96 ASN B C 1
ATOM 2437 O O . ASN B 1 96 ? 30.408 15.683 -12.020 1.00 4.37 96 ASN B O 1
ATOM 2442 N N . HIS B 1 97 ? 32.231 16.034 -13.302 1.00 5.89 97 HIS B N 1
ATOM 2443 C CA . HIS B 1 97 ? 31.816 17.393 -13.617 1.00 5.12 97 HIS B CA 1
ATOM 2444 C C . HIS B 1 97 ? 30.485 17.405 -14.355 1.00 6.65 97 HIS B C 1
ATOM 2445 O O . HIS B 1 97 ? 29.572 18.173 -14.021 1.00 5.55 97 HIS B O 1
ATOM 2452 N N . ARG B 1 98 ? 30.370 16.570 -15.391 1.00 7.70 98 ARG B N 1
ATOM 2453 C CA . ARG B 1 98 ? 29.150 16.567 -16.185 1.00 6.50 98 ARG B CA 1
ATOM 2454 C C . ARG B 1 98 ? 27.943 16.147 -15.347 1.00 3.73 98 ARG B C 1
ATOM 2455 O O . ARG B 1 98 ? 26.837 16.657 -15.555 1.00 4.26 98 ARG B O 1
ATOM 2463 N N . LEU B 1 99 ? 28.143 15.262 -14.365 1.00 5.85 99 LEU B N 1
ATOM 2464 C CA . LEU B 1 99 ? 27.066 14.910 -13.444 1.00 4.67 99 LEU B CA 1
ATOM 2465 C C . LEU B 1 99 ? 26.648 16.121 -12.610 1.00 6.35 99 LEU B C 1
ATOM 2466 O O . LEU B 1 99 ? 25.458 16.415 -12.473 1.00 6.33 99 LEU B O 1
ATOM 2471 N N . CYS B 1 100 ? 27.630 16.836 -12.052 1.00 5.88 100 CYS B N 1
ATOM 2472 C CA . CYS B 1 100 ? 27.332 18.031 -11.267 1.00 5.21 100 CYS B CA 1
ATOM 2473 C C . CYS B 1 100 ? 26.656 19.100 -12.118 1.00 4.20 100 CYS B C 1
ATOM 2474 O O . CYS B 1 100 ? 25.712 19.759 -11.667 1.00 6.87 100 CYS B O 1
ATOM 2477 N N . PHE B 1 101 ? 27.147 19.282 -13.351 1.00 4.11 101 PHE B N 1
ATOM 2478 C CA . PHE B 1 101 ? 26.610 20.287 -14.269 1.00 4.33 101 PHE B CA 1
ATOM 2479 C C . PHE B 1 101 ? 25.151 19.996 -14.597 1.00 6.58 101 PHE B C 1
ATOM 2480 O O . PHE B 1 101 ? 24.324 20.909 -14.644 1.00 7.83 101 PHE B O 1
ATOM 2488 N N . ASN B 1 102 ? 24.800 18.723 -14.778 1.00 5.61 102 ASN B N 1
ATOM 2489 C CA . ASN B 1 102 ? 23.389 18.412 -14.990 1.00 5.51 102 ASN B CA 1
ATOM 2490 C C . ASN B 1 102 ? 22.553 18.758 -13.769 1.00 4.80 102 ASN B C 1
ATOM 2491 O O . ASN B 1 102 ? 21.474 19.351 -13.890 1.00 7.76 102 ASN B O 1
ATOM 2496 N N . LEU B 1 103 ? 23.031 18.392 -12.584 1.00 5.14 103 LEU B N 1
ATOM 2497 C CA . LEU B 1 103 ? 22.273 18.618 -11.357 1.00 6.11 103 LEU B CA 1
ATOM 2498 C C . LEU B 1 103 ? 22.162 20.102 -11.036 1.00 10.17 103 LEU B C 1
ATOM 2499 O O . LEU B 1 103 ? 21.082 20.584 -10.660 1.00 11.23 103 LEU B O 1
ATOM 2504 N N . SER B 1 104 ? 23.265 20.836 -11.189 1.00 7.23 104 SER B N 1
ATOM 2505 C CA . SER B 1 104 ? 23.311 22.224 -10.733 1.00 9.19 104 SER B CA 1
ATOM 2506 C C . SER B 1 104 ? 22.685 23.200 -11.717 1.00 9.98 104 SER B C 1
ATOM 2507 O O . SER B 1 104 ? 22.203 24.261 -11.295 1.00 12.03 104 SER B O 1
ATOM 2510 N N . SER B 1 105 ? 22.692 22.889 -13.015 1.00 7.53 105 SER B N 1
ATOM 2511 C CA A SER B 1 105 ? 22.408 23.898 -14.032 0.69 9.58 105 SER B CA 1
ATOM 2512 C CA B SER B 1 105 ? 22.335 23.911 -13.991 0.31 9.63 105 SER B CA 1
ATOM 2513 C C . SER B 1 105 ? 21.541 23.383 -15.180 1.00 11.05 105 SER B C 1
ATOM 2514 O O . SER B 1 105 ? 20.470 23.928 -15.468 1.00 10.95 105 SER B O 1
ATOM 2519 N N . TYR B 1 106 ? 22.027 22.348 -15.874 1.00 7.73 106 TYR B N 1
ATOM 2520 C CA . TYR B 1 106 ? 21.397 21.932 -17.127 1.00 8.68 106 TYR B CA 1
ATOM 2521 C C . TYR B 1 106 ? 19.978 21.436 -16.888 1.00 8.49 106 TYR B C 1
ATOM 2522 O O . TYR B 1 106 ? 19.021 21.954 -17.474 1.00 8.78 106 TYR B O 1
ATOM 2531 N N . TYR B 1 107 ? 19.826 20.417 -16.039 1.00 7.75 107 TYR B N 1
ATOM 2532 C CA . TYR B 1 107 ? 18.486 19.933 -15.703 1.00 7.96 107 TYR B CA 1
ATOM 2533 C C . TYR B 1 107 ? 17.684 20.994 -14.950 1.00 11.40 107 TYR B C 1
ATOM 2534 O O . TYR B 1 107 ? 16.474 21.139 -15.167 1.00 9.72 107 TYR B O 1
ATOM 2543 N N . ALA B 1 108 ? 18.344 21.763 -14.080 1.00 8.16 108 ALA B N 1
ATOM 2544 C CA . ALA B 1 108 ? 17.652 22.782 -13.297 1.00 10.80 108 ALA B CA 1
ATOM 2545 C C . ALA B 1 108 ? 16.980 23.808 -14.200 1.00 10.82 108 ALA B C 1
ATOM 2546 O O . ALA B 1 108 ? 15.806 24.143 -14.005 1.00 12.67 108 ALA B O 1
ATOM 2548 N N . ASN B 1 109 ? 17.709 24.299 -15.210 1.00 8.08 109 ASN B N 1
ATOM 2549 C CA . ASN B 1 109 ? 17.178 25.318 -16.117 1.00 10.77 109 ASN B CA 1
ATOM 2550 C C . ASN B 1 109 ? 16.204 24.720 -17.121 1.00 12.86 109 ASN B C 1
ATOM 2551 O O . ASN B 1 109 ? 15.148 25.302 -17.386 1.00 11.32 109 ASN B O 1
ATOM 2556 N N . ILE B 1 110 ? 16.560 23.581 -17.723 1.00 11.49 110 ILE B N 1
ATOM 2557 C CA . ILE B 1 110 ? 15.699 23.004 -18.753 1.00 11.54 110 ILE B CA 1
ATOM 2558 C C . ILE B 1 110 ? 14.359 22.595 -18.149 1.00 12.21 110 ILE B C 1
ATOM 2559 O O . ILE B 1 110 ? 13.298 22.948 -18.673 1.00 11.17 110 ILE B O 1
ATOM 2564 N N . SER B 1 111 ? 14.385 21.896 -17.007 1.00 10.71 111 SER B N 1
ATOM 2565 C CA . SER B 1 111 ? 13.149 21.381 -16.436 1.00 14.75 111 SER B CA 1
ATOM 2566 C C . SER B 1 111 ? 12.262 22.498 -15.913 1.00 18.70 111 SER B C 1
ATOM 2567 O O . SER B 1 111 ? 11.038 22.365 -15.949 1.00 17.47 111 SER B O 1
ATOM 2570 N N . ALA B 1 112 ? 12.848 23.604 -15.430 1.00 16.38 112 ALA B N 1
ATOM 2571 C CA . ALA B 1 112 ? 12.021 24.738 -15.027 1.00 15.71 112 ALA B CA 1
ATOM 2572 C C . ALA B 1 112 ? 11.169 25.220 -16.189 1.00 16.54 112 ALA B C 1
ATOM 2573 O O . ALA B 1 112 ? 10.022 25.643 -15.996 1.00 19.23 112 ALA B O 1
ATOM 2575 N N . TYR B 1 113 ? 11.691 25.123 -17.405 1.00 11.08 113 TYR B N 1
ATOM 2576 C CA . TYR B 1 113 ? 10.937 25.566 -18.561 1.00 14.41 113 TYR B CA 1
ATOM 2577 C C . TYR B 1 113 ? 10.029 24.472 -19.119 1.00 18.82 113 TYR B C 1
ATOM 2578 O O . TYR B 1 113 ? 8.844 24.719 -19.383 1.00 18.26 113 TYR B O 1
ATOM 2587 N N . THR B 1 114 ? 10.568 23.261 -19.321 1.00 17.22 114 THR B N 1
ATOM 2588 C CA . THR B 1 114 ? 9.756 22.194 -19.899 1.00 23.26 114 THR B CA 1
ATOM 2589 C C . THR B 1 114 ? 8.682 21.689 -18.935 1.00 25.32 114 THR B C 1
ATOM 2590 O O . THR B 1 114 ? 7.808 20.933 -19.367 1.00 40.75 114 THR B O 1
ATOM 2594 N N . MET B 1 115 ? 8.684 22.127 -17.675 1.00 32.85 115 MET B N 1
ATOM 2595 C CA . MET B 1 115 ? 7.607 21.849 -16.730 1.00 31.07 115 MET B CA 1
ATOM 2596 C C . MET B 1 115 ? 6.834 23.119 -16.381 1.00 44.42 115 MET B C 1
ATOM 2597 O O . MET B 1 115 ? 7.300 24.242 -16.590 1.00 39.38 115 MET B O 1
ATOM 2602 N N . ALA B 1 116 ? 5.635 22.915 -15.835 1.00 60.81 116 ALA B N 1
ATOM 2603 C CA . ALA B 1 116 ? 4.770 23.990 -15.341 1.00 50.75 116 ALA B CA 1
ATOM 2604 C C . ALA B 1 116 ? 4.542 25.104 -16.361 1.00 58.33 116 ALA B C 1
ATOM 2605 O O . ALA B 1 116 ? 3.578 25.867 -16.252 1.00 60.03 116 ALA B O 1
ATOM 2607 N N . GLU B 1 123 ? 4.281 30.149 -16.511 1.00 39.03 123 GLU B N 1
ATOM 2608 C CA . GLU B 1 123 ? 5.546 29.675 -15.962 1.00 37.43 123 GLU B CA 1
ATOM 2609 C C . GLU B 1 123 ? 6.642 29.671 -17.030 1.00 34.45 123 GLU B C 1
ATOM 2610 O O . GLU B 1 123 ? 7.823 29.824 -16.712 1.00 27.40 123 GLU B O 1
ATOM 2616 N N . ARG B 1 124 ? 6.258 29.485 -18.293 1.00 22.34 124 ARG B N 1
ATOM 2617 C CA . ARG B 1 124 ? 7.211 29.604 -19.393 1.00 18.84 124 ARG B CA 1
ATOM 2618 C C . ARG B 1 124 ? 7.355 31.085 -19.730 1.00 26.94 124 ARG B C 1
ATOM 2619 O O . ARG B 1 124 ? 6.432 31.700 -20.272 1.00 27.06 124 ARG B O 1
ATOM 2627 N N . THR B 1 125 ? 8.510 31.653 -19.405 1.00 23.49 125 THR B N 1
ATOM 2628 C CA . THR B 1 125 ? 8.782 33.078 -19.480 1.00 18.61 125 THR B CA 1
ATOM 2629 C C . THR B 1 125 ? 9.942 33.355 -20.428 1.00 16.95 125 THR B C 1
ATOM 2630 O O . THR B 1 125 ? 10.735 32.455 -20.738 1.00 13.47 125 THR B O 1
ATOM 2634 N N . PRO B 1 126 ? 10.059 34.591 -20.927 1.00 13.91 126 PRO B N 1
ATOM 2635 C CA . PRO B 1 126 ? 11.253 34.958 -21.706 1.00 11.97 126 PRO B CA 1
ATOM 2636 C C . PRO B 1 126 ? 12.572 34.640 -21.022 1.00 12.94 126 PRO B C 1
ATOM 2637 O O . PRO B 1 126 ? 13.523 34.230 -21.693 1.00 13.54 126 PRO B O 1
ATOM 2641 N N . LEU B 1 127 ? 12.674 34.866 -19.715 1.00 12.24 127 LEU B N 1
ATOM 2642 C CA . LEU B 1 127 ? 13.940 34.602 -19.045 1.00 13.06 127 LEU B CA 1
ATOM 2643 C C . LEU B 1 127 ? 14.178 33.101 -18.909 1.00 17.90 127 LEU B C 1
ATOM 2644 O O . LEU B 1 127 ? 15.314 32.633 -19.061 1.00 13.12 127 LEU B O 1
ATOM 2649 N N . GLY B 1 128 ? 13.113 32.330 -18.655 1.00 15.28 128 GLY B N 1
ATOM 2650 C CA . GLY B 1 128 ? 13.265 30.880 -18.599 1.00 13.26 128 GLY B CA 1
ATOM 2651 C C . GLY B 1 128 ? 13.691 30.298 -19.933 1.00 13.92 128 GLY B C 1
ATOM 2652 O O . GLY B 1 128 ? 14.527 29.389 -19.993 1.00 13.84 128 GLY B O 1
ATOM 2653 N N . LEU B 1 129 ? 13.130 30.826 -21.024 1.00 12.88 129 LEU B N 1
ATOM 2654 C CA . LEU B 1 129 ? 13.546 30.412 -22.356 1.00 11.40 129 LEU B CA 1
ATOM 2655 C C . LEU B 1 129 ? 15.003 30.769 -22.611 1.00 16.35 129 LEU B C 1
ATOM 2656 O O . LEU B 1 129 ? 15.760 29.970 -23.185 1.00 11.19 129 LEU B O 1
ATOM 2661 N N . LYS B 1 130 ? 15.418 31.970 -22.188 1.00 11.08 130 LYS B N 1
ATOM 2662 C CA . LYS B 1 130 ? 16.816 32.356 -22.344 1.00 13.93 130 LYS B CA 1
ATOM 2663 C C . LYS B 1 130 ? 17.729 31.409 -21.581 1.00 13.45 130 LYS B C 1
ATOM 2664 O O . LYS B 1 130 ? 18.805 31.036 -22.069 1.00 14.24 130 LYS B O 1
ATOM 2670 N N . LYS B 1 131 ? 17.309 30.998 -20.390 1.00 12.19 131 LYS B N 1
ATOM 2671 C CA . LYS B 1 131 ? 18.152 30.136 -19.578 1.00 12.52 131 LYS B CA 1
ATOM 2672 C C . LYS B 1 131 ? 18.248 28.733 -20.166 1.00 14.39 131 LYS B C 1
ATOM 2673 O O . LYS B 1 131 ? 19.286 28.078 -20.020 1.00 13.19 131 LYS B O 1
ATOM 2679 N N . VAL B 1 132 ? 17.197 28.261 -20.848 1.00 12.78 132 VAL B N 1
ATOM 2680 C CA . VAL B 1 132 ? 17.316 27.016 -21.604 1.00 14.19 132 VAL B CA 1
ATOM 2681 C C . VAL B 1 132 ? 18.412 27.150 -22.651 1.00 14.83 132 VAL B C 1
ATOM 2682 O O . VAL B 1 132 ? 19.279 26.277 -22.790 1.00 11.73 132 VAL B O 1
ATOM 2686 N N . HIS B 1 133 ? 18.405 28.262 -23.390 1.00 11.97 133 HIS B N 1
ATOM 2687 C CA . HIS B 1 133 ? 19.406 28.421 -24.441 1.00 16.49 133 HIS B CA 1
ATOM 2688 C C . HIS B 1 133 ? 20.811 28.569 -23.866 1.00 12.34 133 HIS B C 1
ATOM 2689 O O . HIS B 1 133 ? 21.778 28.110 -24.480 1.00 13.88 133 HIS B O 1
ATOM 2696 N N . ILE B 1 134 ? 20.953 29.186 -22.692 1.00 13.00 134 ILE B N 1
ATOM 2697 C CA . ILE B 1 134 ? 22.278 29.283 -22.083 1.00 14.98 134 ILE B CA 1
ATOM 2698 C C . ILE B 1 134 ? 22.798 27.899 -21.689 1.00 15.43 134 ILE B C 1
ATOM 2699 O O . ILE B 1 134 ? 23.981 27.585 -21.895 1.00 12.62 134 ILE B O 1
ATOM 2704 N N . SER B 1 135 ? 21.921 27.034 -21.161 1.00 11.87 135 SER B N 1
ATOM 2705 C CA . SER B 1 135 ? 22.336 25.682 -20.783 1.00 15.19 135 SER B CA 1
ATOM 2706 C C . SER B 1 135 ? 22.749 24.872 -22.002 1.00 10.41 135 SER B C 1
ATOM 2707 O O . SER B 1 135 ? 23.763 24.162 -21.976 1.00 11.08 135 SER B O 1
ATOM 2710 N N . LEU B 1 136 ? 21.943 24.935 -23.072 1.00 11.31 136 LEU B N 1
ATOM 2711 C CA . LEU B 1 136 ? 22.323 24.286 -24.316 1.00 11.15 136 LEU B CA 1
ATOM 2712 C C . LEU B 1 136 ? 23.643 24.840 -24.829 1.00 12.37 136 LEU B C 1
ATOM 2713 O O . LEU B 1 136 ? 24.517 24.079 -25.263 1.00 16.22 136 LEU B O 1
ATOM 2718 N N . ASP B 1 137 ? 23.816 26.169 -24.758 1.00 15.71 137 ASP B N 1
ATOM 2719 C CA . ASP B 1 137 ? 25.048 26.772 -25.252 1.00 17.20 137 ASP B CA 1
ATOM 2720 C C . ASP B 1 137 ? 26.260 26.271 -24.471 1.00 13.12 137 ASP B C 1
ATOM 2721 O O . ASP B 1 137 ? 27.316 25.991 -25.058 1.00 16.27 137 ASP B O 1
ATOM 2726 N N . VAL B 1 138 ? 26.115 26.120 -23.153 1.00 16.12 138 VAL B N 1
ATOM 2727 C CA . VAL B 1 138 ? 27.221 25.646 -22.325 1.00 12.98 138 VAL B CA 1
ATOM 2728 C C . VAL B 1 138 ? 27.551 24.190 -22.651 1.00 10.26 138 VAL B C 1
ATOM 2729 O O . VAL B 1 138 ? 28.722 23.830 -22.818 1.00 15.01 138 VAL B O 1
ATOM 2733 N N . LEU B 1 139 ? 26.534 23.328 -22.779 1.00 10.88 139 LEU B N 1
ATOM 2734 C CA . LEU B 1 139 ? 26.825 21.937 -23.143 1.00 10.03 139 LEU B CA 1
ATOM 2735 C C . LEU B 1 139 ? 27.417 21.844 -24.544 1.00 13.31 139 LEU B C 1
ATOM 2736 O O . LEU B 1 139 ? 28.351 21.067 -24.783 1.00 13.42 139 LEU B O 1
ATOM 2741 N N . GLU B 1 140 ? 26.886 22.633 -25.485 1.00 14.64 140 GLU B N 1
ATOM 2742 C CA . GLU B 1 140 ? 27.476 22.698 -26.817 1.00 15.53 140 GLU B CA 1
ATOM 2743 C C . GLU B 1 140 ? 28.931 23.134 -26.736 1.00 12.16 140 GLU B C 1
ATOM 2744 O O . GLU B 1 140 ? 29.795 22.582 -27.432 1.00 15.66 140 GLU B O 1
ATOM 2750 N N . THR B 1 141 ? 29.222 24.106 -25.871 1.00 15.20 141 THR B N 1
ATOM 2751 C CA . THR B 1 141 ? 30.598 24.556 -25.700 1.00 15.52 141 THR B CA 1
ATOM 2752 C C . THR B 1 141 ? 31.472 23.430 -25.176 1.00 14.24 141 THR B C 1
ATOM 2753 O O . THR B 1 141 ? 32.592 23.221 -25.664 1.00 18.30 141 THR B O 1
ATOM 2757 N N . TYR B 1 142 ? 30.971 22.679 -24.187 1.00 15.14 142 TYR B N 1
ATOM 2758 C CA . TYR B 1 142 ? 31.757 21.583 -23.630 1.00 17.97 142 TYR B CA 1
ATOM 2759 C C . TYR B 1 142 ? 32.043 20.522 -24.690 1.00 14.97 142 TYR B C 1
ATOM 2760 O O . TYR B 1 142 ? 33.178 20.043 -24.807 1.00 16.85 142 TYR B O 1
ATOM 2769 N N . LEU B 1 143 ? 31.032 20.168 -25.497 1.00 13.97 143 LEU B N 1
ATOM 2770 C CA . LEU B 1 143 ? 31.240 19.177 -26.555 1.00 15.68 143 LEU B CA 1
ATOM 2771 C C . LEU B 1 143 ? 32.227 19.679 -27.603 1.00 19.76 143 LEU B C 1
ATOM 2772 O O . LEU B 1 143 ? 33.017 18.897 -28.146 1.00 22.82 143 LEU B O 1
ATOM 2777 N N . THR B 1 144 ? 32.199 20.983 -27.896 1.00 21.44 144 THR B N 1
ATOM 2778 C CA . THR B 1 144 ? 33.154 21.555 -28.846 1.00 19.72 144 THR B CA 1
ATOM 2779 C C . THR B 1 144 ? 34.580 21.455 -28.319 1.00 23.10 144 THR B C 1
ATOM 2780 O O . THR B 1 144 ? 35.506 21.105 -29.060 1.00 21.02 144 THR B O 1
ATOM 2784 N N . ARG B 1 145 ? 34.776 21.746 -27.036 1.00 17.31 145 ARG B N 1
ATOM 2785 C CA . ARG B 1 145 ? 36.130 21.791 -26.498 1.00 19.36 145 ARG B CA 1
ATOM 2786 C C . ARG B 1 145 ? 36.723 20.397 -26.340 1.00 27.61 145 ARG B C 1
ATOM 2787 O O . ARG B 1 145 ? 37.899 20.181 -26.661 1.00 25.28 145 ARG B O 1
ATOM 2795 N N . THR B 1 146 ? 35.941 19.437 -25.841 1.00 21.11 146 THR B N 1
ATOM 2796 C CA . THR B 1 146 ? 36.475 18.086 -25.728 1.00 19.02 146 THR B CA 1
ATOM 2797 C C . THR B 1 146 ? 36.583 17.432 -27.096 1.00 22.31 146 THR B C 1
ATOM 2798 O O . THR B 1 146 ? 37.422 16.546 -27.288 1.00 27.02 146 THR B O 1
ATOM 2802 N N . ASN B 1 147 ? 35.763 17.872 -28.053 1.00 20.69 147 ASN B N 1
ATOM 2803 C CA . ASN B 1 147 ? 35.686 17.264 -29.381 1.00 25.68 147 ASN B CA 1
ATOM 2804 C C . ASN B 1 147 ? 35.466 15.755 -29.273 1.00 30.70 147 ASN B C 1
ATOM 2805 O O . ASN B 1 147 ? 36.116 14.951 -29.946 1.00 27.25 147 ASN B O 1
ATOM 2810 N N . THR B 1 148 ? 34.545 15.371 -28.391 1.00 25.85 148 THR B N 1
ATOM 2811 C CA . THR B 1 148 ? 34.209 13.975 -28.161 1.00 22.48 148 THR B CA 1
ATOM 2812 C C . THR B 1 148 ? 32.798 13.691 -28.657 1.00 23.00 148 THR B C 1
ATOM 2813 O O . THR B 1 148 ? 31.953 14.590 -28.753 1.00 21.84 148 THR B O 1
ATOM 2817 N N . SER B 1 149 ? 32.550 12.417 -28.973 1.00 19.59 149 SER B N 1
ATOM 2818 C CA . SER B 1 149 ? 31.234 12.019 -29.456 1.00 25.96 149 SER B CA 1
ATOM 2819 C C . SER B 1 149 ? 30.204 11.940 -28.339 1.00 18.52 149 SER B C 1
ATOM 2820 O O . SER B 1 149 ? 29.007 12.069 -28.612 1.00 19.57 149 SER B O 1
ATOM 2823 N N . TYR B 1 150 ? 30.643 11.727 -27.100 1.00 21.17 150 TYR B N 1
ATOM 2824 C CA . TYR B 1 150 ? 29.773 11.648 -25.933 1.00 18.05 150 TYR B CA 1
ATOM 2825 C C . TYR B 1 150 ? 30.133 12.761 -24.944 1.00 12.00 150 TYR B C 1
ATOM 2826 O O . TYR B 1 150 ? 31.080 13.532 -25.154 1.00 16.60 150 TYR B O 1
ATOM 2835 N N . ALA B 1 151 ? 29.370 12.831 -23.844 1.00 11.59 151 ALA B N 1
ATOM 2836 C CA . ALA B 1 151 ? 29.445 14.000 -22.960 1.00 12.22 151 ALA B CA 1
ATOM 2837 C C . ALA B 1 151 ? 30.780 14.116 -22.234 1.00 7.42 151 ALA B C 1
ATOM 2838 O O . ALA B 1 151 ? 31.228 15.234 -21.948 1.00 11.09 151 ALA B O 1
ATOM 2840 N N . ALA B 1 152 ? 31.419 13.004 -21.904 1.00 9.74 152 ALA B N 1
ATOM 2841 C CA . ALA B 1 152 ? 32.657 13.054 -21.134 1.00 12.31 152 ALA B CA 1
ATOM 2842 C C . ALA B 1 152 ? 33.821 12.338 -21.802 1.00 13.14 152 ALA B C 1
ATOM 2843 O O . ALA B 1 152 ? 34.936 12.365 -21.268 1.00 11.93 152 ALA B O 1
ATOM 2845 N N . ALA B 1 153 ? 33.595 11.687 -22.931 1.00 13.04 153 ALA B N 1
ATOM 2846 C CA . ALA B 1 153 ? 34.627 10.869 -23.553 1.00 16.49 153 ALA B CA 1
ATOM 2847 C C . ALA B 1 153 ? 34.143 10.512 -24.949 1.00 19.29 153 ALA B C 1
ATOM 2848 O O . ALA B 1 153 ? 33.048 10.902 -25.364 1.00 18.38 153 ALA B O 1
ATOM 2850 N N . ASN B 1 154 ? 34.984 9.779 -25.683 1.00 21.75 154 ASN B N 1
ATOM 2851 C CA . ASN B 1 154 ? 34.591 9.249 -26.980 1.00 23.93 154 ASN B CA 1
ATOM 2852 C C . ASN B 1 154 ? 33.818 7.951 -26.865 1.00 27.11 154 ASN B C 1
ATOM 2853 O O . ASN B 1 154 ? 33.584 7.293 -27.886 1.00 22.41 154 ASN B O 1
ATOM 2858 N N . HIS B 1 155 ? 33.433 7.577 -25.646 1.00 21.45 155 HIS B N 1
ATOM 2859 C CA . HIS B 1 155 ? 32.559 6.447 -25.386 1.00 17.77 155 HIS B CA 1
ATOM 2860 C C . HIS B 1 155 ? 31.514 6.866 -24.360 1.00 18.04 155 HIS B C 1
ATOM 2861 O O . HIS B 1 155 ? 31.681 7.864 -23.648 1.00 14.76 155 HIS B O 1
ATOM 2868 N N . LEU B 1 156 ? 30.443 6.078 -24.291 1.00 19.74 156 LEU B N 1
ATOM 2869 C CA . LEU B 1 156 ? 29.360 6.326 -23.340 1.00 19.05 156 LEU B CA 1
ATOM 2870 C C . LEU B 1 156 ? 29.855 6.218 -21.900 1.00 13.30 156 LEU B C 1
ATOM 2871 O O . LEU B 1 156 ? 30.639 5.323 -21.562 1.00 12.96 156 LEU B O 1
ATOM 2876 N N . THR B 1 157 ? 29.416 7.159 -21.047 1.00 10.60 157 THR B N 1
ATOM 2877 C CA . THR B 1 157 ? 29.690 7.096 -19.611 1.00 8.27 157 THR B CA 1
ATOM 2878 C C . THR B 1 157 ? 28.410 7.419 -18.843 1.00 5.30 157 THR B C 1
ATOM 2879 O O . THR B 1 157 ? 27.409 7.850 -19.420 1.00 9.05 157 THR B O 1
ATOM 2883 N N . ILE B 1 158 ? 28.446 7.232 -17.516 1.00 8.22 158 ILE B N 1
ATOM 2884 C CA . ILE B 1 158 ? 27.269 7.581 -16.717 1.00 7.69 158 ILE B CA 1
ATOM 2885 C C . ILE B 1 158 ? 26.941 9.068 -16.818 1.00 8.06 158 ILE B C 1
ATOM 2886 O O . ILE B 1 158 ? 25.823 9.465 -16.501 1.00 8.20 158 ILE B O 1
ATOM 2891 N N . ALA B 1 159 ? 27.895 9.909 -17.235 1.00 4.92 159 ALA B N 1
ATOM 2892 C CA . ALA B 1 159 ? 27.589 11.326 -17.412 1.00 5.34 159 ALA B CA 1
ATOM 2893 C C . ALA B 1 159 ? 26.561 11.544 -18.516 1.00 7.85 159 ALA B C 1
ATOM 2894 O O . ALA B 1 159 ? 25.832 12.544 -18.499 1.00 5.73 159 ALA B O 1
ATOM 2896 N N . ASP B 1 160 ? 26.466 10.613 -19.469 1.00 9.11 160 ASP B N 1
ATOM 2897 C CA . ASP B 1 160 ? 25.555 10.811 -20.590 1.00 8.36 160 ASP B CA 1
ATOM 2898 C C . ASP B 1 160 ? 24.089 10.704 -20.176 1.00 6.58 160 ASP B C 1
ATOM 2899 O O . ASP B 1 160 ? 23.261 11.480 -20.657 1.00 8.73 160 ASP B O 1
ATOM 2904 N N . PHE B 1 161 ? 23.750 9.749 -19.307 1.00 6.92 161 PHE B N 1
ATOM 2905 C CA . PHE B 1 161 ? 22.339 9.472 -19.034 1.00 4.53 161 PHE B CA 1
ATOM 2906 C C . PHE B 1 161 ? 21.598 10.670 -18.465 1.00 8.93 161 PHE B C 1
ATOM 2907 O O . PHE B 1 161 ? 20.521 10.998 -18.991 1.00 6.65 161 PHE B O 1
ATOM 2915 N N . PRO B 1 162 ? 22.086 11.369 -17.426 1.00 7.12 162 PRO B N 1
ATOM 2916 C CA . PRO B 1 162 ? 21.316 12.522 -16.941 1.00 7.73 162 PRO B CA 1
ATOM 2917 C C . PRO B 1 162 ? 21.170 13.597 -18.000 1.00 4.59 162 PRO B C 1
ATOM 2918 O O . PRO B 1 162 ? 20.086 14.188 -18.117 1.00 7.55 162 PRO B O 1
ATOM 2922 N N . LEU B 1 163 ? 22.215 13.843 -18.803 1.00 5.95 163 LEU B N 1
ATOM 2923 C CA . LEU B 1 163 ? 22.088 14.874 -19.830 1.00 6.30 163 LEU B CA 1
ATOM 2924 C C . LEU B 1 163 ? 21.138 14.431 -20.939 1.00 6.80 163 LEU B C 1
ATOM 2925 O O . LEU B 1 163 ? 20.367 15.245 -21.461 1.00 9.64 163 LEU B O 1
ATOM 2930 N N . ILE B 1 164 ? 21.165 13.141 -21.292 1.00 6.00 164 ILE B N 1
ATOM 2931 C CA . ILE B 1 164 ? 20.231 12.637 -22.302 1.00 9.38 164 ILE B CA 1
ATOM 2932 C C . ILE B 1 164 ? 18.797 12.862 -21.842 1.00 5.83 164 ILE B C 1
ATOM 2933 O O . ILE B 1 164 ? 17.956 13.394 -22.574 1.00 6.37 164 ILE B O 1
ATOM 2938 N N . ASN B 1 165 ? 18.504 12.479 -20.603 1.00 8.63 165 ASN B N 1
ATOM 2939 C CA . ASN B 1 165 ? 17.141 12.573 -20.106 1.00 5.31 165 ASN B CA 1
ATOM 2940 C C . ASN B 1 165 ? 16.705 14.013 -19.837 1.00 10.68 165 ASN B C 1
ATOM 2941 O O . ASN B 1 165 ? 15.511 14.318 -19.938 1.00 9.77 165 ASN B O 1
ATOM 2946 N N . SER B 1 166 ? 17.633 14.915 -19.506 1.00 5.45 166 SER B N 1
ATOM 2947 C CA . SER B 1 166 ? 17.277 16.332 -19.491 1.00 7.84 166 SER B CA 1
ATOM 2948 C C . SER B 1 166 ? 16.891 16.800 -20.897 1.00 10.56 166 SER B C 1
ATOM 2949 O O . SER B 1 166 ? 15.865 17.464 -21.091 1.00 9.87 166 SER B O 1
ATOM 2952 N N . THR B 1 167 ? 17.711 16.450 -21.894 1.00 8.82 167 THR B N 1
ATOM 2953 C CA . THR B 1 167 ? 17.457 16.863 -23.275 1.00 8.12 167 THR B CA 1
ATOM 2954 C C . THR B 1 167 ? 16.179 16.234 -23.817 1.00 10.58 167 THR B C 1
ATOM 2955 O O . THR B 1 167 ? 15.467 16.852 -24.622 1.00 10.80 167 THR B O 1
ATOM 2959 N N . MET B 1 168 ? 15.874 15.016 -23.373 1.00 9.65 168 MET B N 1
ATOM 2960 C CA . MET B 1 168 ? 14.641 14.351 -23.776 1.00 12.58 168 MET B CA 1
ATOM 2961 C C . MET B 1 168 ? 13.416 15.189 -23.434 1.00 12.25 168 MET B C 1
ATOM 2962 O O . MET B 1 168 ? 12.433 15.183 -24.188 1.00 12.81 168 MET B O 1
ATOM 2967 N N . THR B 1 169 ? 13.455 15.954 -22.330 1.00 8.55 169 THR B N 1
ATOM 2968 C CA . THR B 1 169 ? 12.286 16.750 -21.982 1.00 9.35 169 THR B CA 1
ATOM 2969 C C . THR B 1 169 ? 12.096 17.923 -22.936 1.00 10.89 169 THR B C 1
ATOM 2970 O O . THR B 1 169 ? 10.970 18.412 -23.077 1.00 11.02 169 THR B O 1
ATOM 2974 N N . LEU B 1 170 ? 13.162 18.382 -23.596 1.00 9.82 170 LEU B N 1
ATOM 2975 C CA . LEU B 1 170 ? 12.986 19.361 -24.659 1.00 11.21 170 LEU B CA 1
ATOM 2976 C C . LEU B 1 170 ? 12.274 18.728 -25.849 1.00 13.33 170 LEU B C 1
ATOM 2977 O O . LEU B 1 170 ? 11.332 19.310 -26.404 1.00 15.85 170 LEU B O 1
ATOM 2982 N N . GLU B 1 171 ? 12.695 17.524 -26.247 1.00 11.51 171 GLU B N 1
ATOM 2983 C CA . GLU B 1 171 ? 11.984 16.856 -27.334 1.00 17.15 171 GLU B CA 1
ATOM 2984 C C . GLU B 1 171 ? 10.522 16.617 -26.972 1.00 15.29 171 GLU B C 1
ATOM 2985 O O . GLU B 1 171 ? 9.640 16.710 -27.839 1.00 12.69 171 GLU B O 1
ATOM 2991 N N . ALA B 1 172 ? 10.241 16.340 -25.698 1.00 10.34 172 ALA B N 1
ATOM 2992 C CA . ALA B 1 172 ? 8.875 16.045 -25.282 1.00 13.00 172 ALA B CA 1
ATOM 2993 C C . ALA B 1 172 ? 7.936 17.211 -25.533 1.00 16.19 172 ALA B C 1
ATOM 2994 O O . ALA B 1 172 ? 6.736 17.001 -25.730 1.00 21.89 172 ALA B O 1
ATOM 2996 N N . ILE B 1 173 ? 8.445 18.442 -25.506 1.00 13.51 173 ILE B N 1
ATOM 2997 C CA . ILE B 1 173 ? 7.616 19.617 -25.752 1.00 15.04 173 ILE B CA 1
ATOM 2998 C C . ILE B 1 173 ? 7.841 20.191 -27.152 1.00 15.55 173 ILE B C 1
ATOM 2999 O O . ILE B 1 173 ? 7.422 21.323 -27.429 1.00 16.59 173 ILE B O 1
ATOM 3004 N N . ASP B 1 174 ? 8.490 19.429 -28.037 1.00 15.45 174 ASP B N 1
ATOM 3005 C CA A ASP B 1 174 ? 8.755 19.835 -29.419 0.56 21.77 174 ASP B CA 1
ATOM 3006 C CA B ASP B 1 174 ? 8.755 19.837 -29.419 0.44 21.75 174 ASP B CA 1
ATOM 3007 C C . ASP B 1 174 ? 9.624 21.088 -29.484 1.00 28.52 174 ASP B C 1
ATOM 3008 O O . ASP B 1 174 ? 9.485 21.908 -30.397 1.00 23.05 174 ASP B O 1
ATOM 3017 N N . PHE B 1 175 ? 10.525 21.231 -28.514 1.00 18.64 175 PHE B N 1
ATOM 3018 C CA . PHE B 1 175 ? 11.497 22.317 -28.497 1.00 17.58 175 PHE B CA 1
ATOM 3019 C C . PHE B 1 175 ? 12.575 22.034 -29.533 1.00 21.33 175 PHE B C 1
ATOM 3020 O O . PHE B 1 175 ? 13.252 21.004 -29.461 1.00 19.77 175 PHE B O 1
ATOM 3028 N N . ASP B 1 176 ? 12.740 22.937 -30.496 1.00 20.48 176 ASP B N 1
ATOM 3029 C CA . ASP B 1 176 ? 13.769 22.762 -31.516 1.00 24.74 176 ASP B CA 1
ATOM 3030 C C . ASP B 1 176 ? 15.121 23.191 -30.956 1.00 17.15 176 ASP B C 1
ATOM 3031 O O . ASP B 1 176 ? 15.313 24.365 -30.613 1.00 21.36 176 ASP B O 1
ATOM 3036 N N . PHE B 1 177 ? 16.056 22.247 -30.865 1.00 19.78 177 PHE B N 1
ATOM 3037 C CA . PHE B 1 177 ? 17.414 22.554 -30.435 1.00 20.73 177 PHE B CA 1
ATOM 3038 C C . PHE B 1 177 ? 18.426 22.134 -31.496 1.00 21.38 177 PHE B C 1
ATOM 3039 O O . PHE B 1 177 ? 19.600 21.916 -31.194 1.00 20.07 177 PHE B O 1
ATOM 3047 N N . SER B 1 178 ? 17.984 22.052 -32.758 1.00 21.30 178 SER B N 1
ATOM 3048 C CA . SER B 1 178 ? 18.860 21.569 -33.825 1.00 21.51 178 SER B CA 1
ATOM 3049 C C . SER B 1 178 ? 19.990 22.541 -34.139 1.00 21.43 178 SER B C 1
ATOM 3050 O O . SER B 1 178 ? 21.023 22.120 -34.674 1.00 24.94 178 SER B O 1
ATOM 3053 N N . LYS B 1 179 ? 19.825 23.826 -33.812 1.00 23.39 179 LYS B N 1
ATOM 3054 C CA . LYS B 1 179 ? 20.911 24.772 -34.016 1.00 22.51 179 LYS B CA 1
ATOM 3055 C C . LYS B 1 179 ? 22.122 24.448 -33.148 1.00 27.72 179 LYS B C 1
ATOM 3056 O O . LYS B 1 179 ? 23.232 24.895 -33.463 1.00 22.63 179 LYS B O 1
ATOM 3062 N N . TYR B 1 180 ? 21.941 23.661 -32.082 1.00 19.58 180 TYR B N 1
ATOM 3063 C CA . TYR B 1 180 ? 23.048 23.166 -31.264 1.00 20.26 180 TYR B CA 1
ATOM 3064 C C . TYR B 1 180 ? 23.564 21.885 -31.909 1.00 20.38 180 TYR B C 1
ATOM 3065 O O . TYR B 1 180 ? 23.200 20.773 -31.530 1.00 18.69 180 TYR B O 1
ATOM 3074 N N . THR B 1 181 ? 24.460 22.068 -32.883 1.00 21.91 181 THR B N 1
ATOM 3075 C CA . THR B 1 181 ? 24.844 21.010 -33.815 1.00 25.68 181 THR B CA 1
ATOM 3076 C C . THR B 1 181 ? 25.337 19.762 -33.096 1.00 20.08 181 THR B C 1
ATOM 3077 O O . THR B 1 181 ? 24.902 18.642 -33.390 1.00 20.07 181 THR B O 1
ATOM 3081 N N . LYS B 1 182 ? 26.272 19.935 -32.166 1.00 18.36 182 LYS B N 1
ATOM 3082 C CA . LYS B 1 182 ? 26.885 18.782 -31.526 1.00 19.11 182 LYS B CA 1
ATOM 3083 C C . LYS B 1 182 ? 25.925 18.112 -30.549 1.00 17.66 182 LYS B C 1
ATOM 3084 O O . LYS B 1 182 ? 25.892 16.880 -30.462 1.00 16.40 182 LYS B O 1
ATOM 3090 N N . ILE B 1 183 ? 25.129 18.895 -29.815 1.00 16.77 183 ILE B N 1
ATOM 3091 C CA . ILE B 1 183 ? 24.103 18.291 -28.964 1.00 15.83 183 ILE B CA 1
ATOM 3092 C C . ILE B 1 183 ? 23.153 17.449 -29.807 1.00 17.66 183 ILE B C 1
ATOM 3093 O O . ILE B 1 183 ? 22.904 16.276 -29.511 1.00 17.10 183 ILE B O 1
ATOM 3098 N N . HIS B 1 184 ? 22.608 18.043 -30.874 1.00 18.01 184 HIS B N 1
ATOM 3099 C CA . HIS B 1 184 ? 21.634 17.338 -31.704 1.00 18.13 184 HIS B CA 1
ATOM 3100 C C . HIS B 1 184 ? 22.205 16.023 -32.229 1.00 15.14 184 HIS B C 1
ATOM 3101 O O . HIS B 1 184 ? 21.535 14.985 -32.188 1.00 21.05 184 HIS B O 1
ATOM 3108 N N . LYS B 1 185 ? 23.454 16.039 -32.698 1.00 18.38 185 LYS B N 1
ATOM 3109 C CA . LYS B 1 185 ? 24.087 14.815 -33.180 1.00 17.97 185 LYS B CA 1
ATOM 3110 C C . LYS B 1 185 ? 24.284 13.808 -32.051 1.00 22.44 185 LYS B C 1
ATOM 3111 O O . LYS B 1 185 ? 23.960 12.626 -32.200 1.00 20.06 185 LYS B O 1
ATOM 3117 N N . TRP B 1 186 ? 24.821 14.261 -30.913 1.00 17.56 186 TRP B N 1
ATOM 3118 C CA . TRP B 1 186 ? 25.048 13.375 -29.770 1.00 17.06 186 TRP B CA 1
ATOM 3119 C C . TRP B 1 186 ? 23.747 12.724 -29.309 1.00 13.47 186 TRP B C 1
ATOM 3120 O O . TRP B 1 186 ? 23.687 11.505 -29.088 1.00 14.27 186 TRP B O 1
ATOM 3131 N N . TYR B 1 187 ? 22.698 13.530 -29.159 1.00 12.74 187 TYR B N 1
ATOM 3132 C CA . TYR B 1 187 ? 21.410 13.038 -28.680 1.00 12.34 187 TYR B CA 1
ATOM 3133 C C . TYR B 1 187 ? 20.826 12.009 -29.641 1.00 18.38 187 TYR B C 1
ATOM 3134 O O . TYR B 1 187 ? 20.373 10.932 -29.228 1.00 11.48 187 TYR B O 1
ATOM 3143 N N . ASN B 1 188 ? 20.858 12.308 -30.941 1.00 17.28 188 ASN B N 1
ATOM 3144 C CA . ASN B 1 188 ? 20.283 11.372 -31.902 1.00 19.14 188 ASN B CA 1
ATOM 3145 C C . ASN B 1 188 ? 21.173 10.157 -32.136 1.00 17.94 188 ASN B C 1
ATOM 3146 O O . ASN B 1 188 ? 20.652 9.057 -32.348 1.00 19.86 188 ASN B O 1
ATOM 3151 N N . ASP B 1 189 ? 22.500 10.319 -32.092 1.00 18.91 189 ASP B N 1
ATOM 3152 C CA . ASP B 1 189 ? 23.382 9.156 -32.157 1.00 21.96 189 ASP B CA 1
ATOM 3153 C C . ASP B 1 189 ? 23.141 8.203 -30.991 1.00 24.61 189 ASP B C 1
ATOM 3154 O O . ASP B 1 189 ? 23.294 6.982 -31.140 1.00 17.43 189 ASP B O 1
ATOM 3159 N N . PHE B 1 190 ? 22.786 8.739 -29.819 1.00 18.51 190 PHE B N 1
ATOM 3160 C CA . PHE B 1 190 ? 22.519 7.878 -28.671 1.00 18.71 190 PHE B CA 1
ATOM 3161 C C . PHE B 1 190 ? 21.359 6.932 -28.960 1.00 17.56 190 PHE B C 1
ATOM 3162 O O . PHE B 1 190 ? 21.432 5.731 -28.654 1.00 16.81 190 PHE B O 1
ATOM 3170 N N . LYS B 1 191 ? 20.290 7.451 -29.564 1.00 13.86 191 LYS B N 1
ATOM 3171 C CA . LYS B 1 191 ? 19.137 6.617 -29.888 1.00 19.04 191 LYS B CA 1
ATOM 3172 C C . LYS B 1 191 ? 19.523 5.465 -30.805 1.00 17.56 191 LYS B C 1
ATOM 3173 O O . LYS B 1 191 ? 19.033 4.342 -30.641 1.00 21.27 191 LYS B O 1
ATOM 3179 N N . VAL B 1 192 ? 20.390 5.729 -31.785 1.00 22.90 192 VAL B N 1
ATOM 3180 C CA . VAL B 1 192 ? 20.707 4.723 -32.795 1.00 25.23 192 VAL B CA 1
ATOM 3181 C C . VAL B 1 192 ? 21.704 3.707 -32.255 1.00 28.21 192 VAL B C 1
ATOM 3182 O O . VAL B 1 192 ? 21.579 2.502 -32.506 1.00 21.25 192 VAL B O 1
ATOM 3186 N N . LYS B 1 193 ? 22.701 4.170 -31.501 1.00 17.70 193 LYS B N 1
ATOM 3187 C CA . LYS B 1 193 ? 23.717 3.268 -30.981 1.00 19.85 193 LYS B CA 1
ATOM 3188 C C . LYS B 1 193 ? 23.213 2.446 -29.798 1.00 24.81 193 LYS B C 1
ATOM 3189 O O . LYS B 1 193 ? 23.696 1.326 -29.584 1.00 23.30 193 LYS B O 1
ATOM 3195 N N . TYR B 1 194 ? 22.255 2.972 -29.024 1.00 18.43 194 TYR B N 1
ATOM 3196 C CA . TYR B 1 194 ? 21.784 2.323 -27.796 1.00 14.59 194 TYR B CA 1
ATOM 3197 C C . TYR B 1 194 ? 20.263 2.298 -27.743 1.00 17.36 194 TYR B C 1
ATOM 3198 O O . TYR B 1 194 ? 19.649 2.877 -26.837 1.00 15.29 194 TYR B O 1
ATOM 3207 N N . PRO B 1 195 ? 19.615 1.609 -28.688 1.00 17.02 195 PRO B N 1
ATOM 3208 C CA . PRO B 1 195 ? 18.143 1.668 -28.745 1.00 15.61 195 PRO B CA 1
ATOM 3209 C C . PRO B 1 195 ? 17.453 1.099 -27.515 1.00 10.92 195 PRO B C 1
ATOM 3210 O O . PRO B 1 195 ? 16.367 1.570 -27.160 1.00 13.58 195 PRO B O 1
ATOM 3214 N N . ASP B 1 196 ? 18.026 0.069 -26.886 1.00 16.80 196 ASP B N 1
ATOM 3215 C CA A ASP B 1 196 ? 17.441 -0.481 -25.665 0.48 17.15 196 ASP B CA 1
ATOM 3216 C CA B ASP B 1 196 ? 17.444 -0.480 -25.664 0.52 17.15 196 ASP B CA 1
ATOM 3217 C C . ASP B 1 196 ? 17.435 0.553 -24.541 1.00 16.84 196 ASP B C 1
ATOM 3218 O O . ASP B 1 196 ? 16.446 0.685 -23.809 1.00 14.49 196 ASP B O 1
ATOM 3227 N N . LEU B 1 197 ? 18.526 1.298 -24.395 1.00 11.70 197 LEU B N 1
ATOM 3228 C CA . LEU B 1 197 ? 18.581 2.339 -23.370 1.00 13.93 197 LEU B CA 1
ATOM 3229 C C . LEU B 1 197 ? 17.649 3.492 -23.710 1.00 15.42 197 LEU B C 1
ATOM 3230 O O . LEU B 1 197 ? 16.955 4.025 -22.830 1.00 13.13 197 LEU B O 1
ATOM 3235 N N . TRP B 1 198 ? 17.607 3.887 -24.981 1.00 11.97 198 TRP B N 1
ATOM 3236 C CA . TRP B 1 198 ? 16.710 4.967 -25.370 1.00 13.52 198 TRP B CA 1
ATOM 3237 C C . TRP B 1 198 ? 15.253 4.579 -25.143 1.00 16.01 198 TRP B C 1
ATOM 3238 O O . TRP B 1 198 ? 14.429 5.438 -24.818 1.00 11.20 198 TRP B O 1
ATOM 3249 N N . LYS B 1 199 ? 14.919 3.284 -25.254 1.00 13.74 199 LYS B N 1
ATOM 3250 C CA . LYS B 1 199 ? 13.546 2.857 -24.978 1.00 14.62 199 LYS B CA 1
ATOM 3251 C C . LYS B 1 199 ? 13.086 3.287 -23.594 1.00 11.88 199 LYS B C 1
ATOM 3252 O O . LYS B 1 199 ? 11.902 3.578 -23.399 1.00 11.63 199 LYS B O 1
ATOM 3258 N N . ILE B 1 200 ? 13.998 3.295 -22.619 1.00 11.82 200 ILE B N 1
ATOM 3259 C CA . ILE B 1 200 ? 13.668 3.747 -21.268 1.00 9.24 200 ILE B CA 1
ATOM 3260 C C . ILE B 1 200 ? 13.310 5.233 -21.280 1.00 7.21 200 ILE B C 1
ATOM 3261 O O . ILE B 1 200 ? 12.309 5.652 -20.686 1.00 9.85 200 ILE B O 1
ATOM 3266 N N . SER B 1 201 ? 14.113 6.046 -21.973 1.00 8.50 201 SER B N 1
ATOM 3267 C CA . SER B 1 201 ? 13.793 7.470 -22.104 1.00 6.29 201 SER B CA 1
ATOM 3268 C C . SER B 1 201 ? 12.510 7.680 -22.898 1.00 10.57 201 SER B C 1
ATOM 3269 O O . SER B 1 201 ? 11.693 8.549 -22.566 1.00 9.34 201 SER B O 1
ATOM 3272 N N . GLU B 1 202 ? 12.319 6.889 -23.955 1.00 12.75 202 GLU B N 1
ATOM 3273 C CA . GLU B 1 202 ? 11.188 7.110 -24.849 1.00 14.17 202 GLU B CA 1
ATOM 3274 C C . GLU B 1 202 ? 9.866 6.828 -24.151 1.00 9.31 202 GLU B C 1
ATOM 3275 O O . GLU B 1 202 ? 8.883 7.543 -24.360 1.00 15.11 202 GLU B O 1
ATOM 3281 N N . SER B 1 203 ? 9.819 5.793 -23.318 1.00 10.64 203 SER B N 1
ATOM 3282 C CA A SER B 1 203 ? 8.589 5.493 -22.590 0.54 13.94 203 SER B CA 1
ATOM 3283 C CA B SER B 1 203 ? 8.579 5.503 -22.608 0.46 13.94 203 SER B CA 1
ATOM 3284 C C . SER B 1 203 ? 8.186 6.657 -21.692 1.00 16.68 203 SER B C 1
ATOM 3285 O O . SER B 1 203 ? 7.002 7.002 -21.596 1.00 13.57 203 SER B O 1
ATOM 3290 N N . ALA B 1 204 ? 9.164 7.279 -21.023 1.00 11.98 204 ALA B N 1
ATOM 3291 C CA . ALA B 1 204 ? 8.864 8.464 -20.226 1.00 10.81 204 ALA B CA 1
ATOM 3292 C C . ALA B 1 204 ? 8.467 9.639 -21.113 1.00 11.25 204 ALA B C 1
ATOM 3293 O O . ALA B 1 204 ? 7.554 10.394 -20.767 1.00 13.84 204 ALA B O 1
ATOM 3295 N N . MET B 1 205 ? 9.160 9.823 -22.247 1.00 11.40 205 MET B N 1
ATOM 3296 C CA . MET B 1 205 ? 8.852 10.949 -23.128 1.00 11.17 205 MET B CA 1
ATOM 3297 C C . MET B 1 205 ? 7.392 10.925 -23.546 1.00 15.99 205 MET B C 1
ATOM 3298 O O . MET B 1 205 ? 6.723 11.968 -23.550 1.00 17.62 205 MET B O 1
ATOM 3303 N N . LYS B 1 206 ? 6.871 9.736 -23.882 1.00 16.50 206 LYS B N 1
ATOM 3304 C CA . LYS B 1 206 ? 5.465 9.640 -24.268 1.00 21.63 206 LYS B CA 1
ATOM 3305 C C . LYS B 1 206 ? 4.540 9.986 -23.107 1.00 21.99 206 LYS B C 1
ATOM 3306 O O . LYS B 1 206 ? 3.459 10.549 -23.325 1.00 21.48 206 LYS B O 1
ATOM 3312 N N . GLU B 1 207 ? 4.940 9.674 -21.870 1.00 18.63 207 GLU B N 1
ATOM 3313 C CA . GLU B 1 207 ? 4.141 10.092 -20.720 1.00 24.88 207 GLU B CA 1
ATOM 3314 C C . GLU B 1 207 ? 4.186 11.604 -20.548 1.00 22.52 207 GLU B C 1
ATOM 3315 O O . GLU B 1 207 ? 3.150 12.251 -20.363 1.00 31.18 207 GLU B O 1
ATOM 3321 N N . ILE B 1 208 ? 5.386 12.182 -20.605 1.00 20.54 208 ILE B N 1
ATOM 3322 C CA . ILE B 1 208 ? 5.543 13.626 -20.481 1.00 21.31 208 ILE B CA 1
ATOM 3323 C C . ILE B 1 208 ? 4.803 14.349 -21.601 1.00 30.25 208 ILE B C 1
ATOM 3324 O O . ILE B 1 208 ? 4.294 15.461 -21.405 1.00 33.10 208 ILE B O 1
ATOM 3329 N N . GLN B 1 209 ? 4.721 13.736 -22.779 1.00 24.24 209 GLN B N 1
ATOM 3330 C CA . GLN B 1 209 ? 3.850 14.232 -23.844 1.00 35.56 209 GLN B CA 1
ATOM 3331 C C . GLN B 1 209 ? 2.398 13.925 -23.496 1.00 30.75 209 GLN B C 1
ATOM 3332 O O . GLN B 1 209 ? 1.580 14.828 -23.324 1.00 56.70 209 GLN B O 1
#

Radius of gyration: 20.41 Å; Cα contacts (8 Å, |Δi|>4): 654; chains: 2; bounding box: 55×53×53 Å

InterPro domains:
  IPR004045 Glutathione S-transferase, N-terminal [PF02798] (1-74)
  IPR004045 Glutathione S-transferase, N-terminal [PS50404] (1-82)
  IPR004046 Glutathione S-transferase, C-terminal [PF00043] (129-190)
  IPR010987 Glutathione S-transferase, C-terminal-like [PS50405] (88-216)
  IPR036249 Thioredoxin-like superfamily [SSF52833] (1-87)
  IPR036282 Glutathione S-transferase, C-terminal domain superfamily [SSF47616] (73-190)
  IPR040079 Glutathione transferase family [SFLDS00019] (3-189)

CATH classification: 3.40.30.10